Protein AF-A0A7V9R041-F1 (afdb_monomer_lite)

Foldseek 3Di:
DDDDDDDDDDDDDDDDDDDDDDDDDDDDDDDDDDDDDDDDDDDDDDPDDDPPPLQAWEKEFEQAAAQLWGKKFAACDDPVRHRAIGGFTTTADDPRDSQVRNQVRCCVFFVFGKAWDAWFDDWFAPDRRYIYTYTYIYTDDDDGDGPRGPDMDTAHLVCLVVGRHDPRHVVRSVVSSCCSVQNPFDPDDLAQTWHDRHQKIWGADDQQVVVLLLLQVLCVVVPNQQEWHWPQADPVRTTITGDFDADFPPLVPDADDLVVLLQLLLVLLVSQVSQVPPADQGDADLDRGHADPQKGWDQLQSARRQWGWDQDPVGIDTRHGDDSNRTDIDHSLLNLLNHLCHNLVLLDPDDLLSSLVSLCSNCVSNDPPDASVSSLVSNLVSLVSVQVSLVVCVVVVRSSSVSVVVVPPPNSVVVSSVVSVVCSVVNVVSRD

Radius of gyration: 31.22 Å; chains: 1; bounding box: 77×101×82 Å

Sequence (432 aa):
MNVPSSGFTPGLCPLAAASSRPVPTCSVEHGTRDSLPGRPSAGLLCARLPVVADQSIEVTAAAIVSRGRVLAARRTHPADVAGGWELPGGKVDPGESVVDAVRREVQEELGCDVSYAFALAGRTAIKPGYELTAHVVGLVAGEPVPHEHDAVRWLGPEDLDDVDWLPSDRPFLSELRDLLLDGHRLPGGNVGGAVQIGATVRRATGPWTPAVHALLDHLVASGVAEVPTVLGVDARGREVLSYLPGHQVDVDTDAASDALLGAAMAWLRDYHLVVRDFRHPGPWRSVHRPLADGEVICHHDFAPYNVALSSSATGERLVGVFDWDMAGPGTPLDDLAFAAWNWVPLHRALPAEVCAMRLAVMASAYGDGVRPVDILDGVVPRIERSVVLIAAGQAAGDEGMLNLATVGEPARTTAALDALRTRLPAIRRLLT

Secondary structure (DSSP, 8-state):
---------PPP------------PPP----------------------------PEEEEEEEEEETTEEEEEEE--STTTTT-EE-S--BPPTT--HHHHHHHHHHHHH--EEEEEEEPS--EEEETTEEEEEEEEEEEES----SSEEEEEEE-TTGGGSS-B-TTTGGGHHHHHHHHHH-EEES--SSS-EEEETTEEEEE--TTHHHHHHHHHHHHHTT--SSPPEEEE-TTSEEEEE----B---TTT----HHHHHHHHHHHHHHHHHGGG-------SS--SPPPTT-EEE-S--SGGGEEEEEETTEEEEEEE--GGG-EEE-HHHHHHHHHHHHS-TTS---HHHHHHHHHHHHHHH-TT--HHHHHHHHHHHHHHHHHHHHHHHHHT-HHHHHHHHTTTTHHHHHHHHHHHTTHHHHHTTT-

Structure (mmCIF, N/CA/C/O backbone):
data_AF-A0A7V9R041-F1
#
_entry.id   AF-A0A7V9R041-F1
#
loop_
_atom_site.group_PDB
_atom_site.id
_atom_site.type_symbol
_atom_site.label_atom_id
_atom_site.label_alt_id
_atom_site.label_comp_id
_atom_site.label_asym_id
_atom_site.label_entity_id
_atom_site.label_seq_id
_atom_site.pdbx_PDB_ins_code
_atom_site.Cartn_x
_atom_site.Cartn_y
_atom_site.Cartn_z
_atom_site.occupancy
_atom_site.B_iso_or_equiv
_atom_site.auth_seq_id
_atom_site.auth_comp_id
_atom_site.auth_asym_id
_atom_site.auth_atom_id
_atom_site.pdbx_PDB_model_num
ATOM 1 N N . MET A 1 1 ? 20.829 -55.115 17.097 1.00 38.50 1 MET A N 1
ATOM 2 C CA . MET A 1 1 ? 22.176 -54.500 17.133 1.00 38.50 1 MET A CA 1
ATOM 3 C C . MET A 1 1 ? 22.091 -53.222 17.947 1.00 38.50 1 MET A C 1
ATOM 5 O O . MET A 1 1 ? 21.019 -52.631 17.982 1.00 38.50 1 MET A O 1
ATOM 9 N N . ASN A 1 2 ? 23.161 -52.871 18.659 1.00 32.53 2 ASN A N 1
ATOM 10 C CA . ASN A 1 2 ? 23.127 -51.861 19.717 1.00 32.53 2 ASN A CA 1
ATOM 11 C C . ASN A 1 2 ? 23.022 -50.413 19.207 1.00 32.53 2 ASN A C 1
ATOM 13 O O . ASN A 1 2 ? 23.592 -50.052 18.183 1.00 32.53 2 ASN A O 1
ATOM 17 N N . VAL A 1 3 ? 22.338 -49.613 20.027 1.00 32.84 3 VAL A N 1
ATOM 18 C CA . VAL A 1 3 ? 22.445 -48.151 20.229 1.00 32.84 3 VAL A CA 1
ATOM 19 C C . VAL A 1 3 ? 23.918 -47.717 20.503 1.00 32.84 3 VAL A C 1
ATOM 21 O O . VAL A 1 3 ? 24.711 -48.605 20.832 1.00 32.84 3 VAL A O 1
ATOM 24 N N . PRO A 1 4 ? 24.325 -46.417 20.429 1.00 43.66 4 PRO A N 1
ATOM 25 C CA . PRO A 1 4 ? 23.575 -45.294 21.005 1.00 43.66 4 PRO A CA 1
ATOM 26 C C . PRO A 1 4 ? 23.542 -43.933 20.287 1.00 43.66 4 PRO A C 1
ATOM 28 O O . PRO A 1 4 ? 24.312 -43.596 19.394 1.00 43.66 4 PRO A O 1
ATOM 31 N N . SER A 1 5 ? 22.606 -43.145 20.809 1.00 31.94 5 SER A N 1
ATOM 32 C CA . SER A 1 5 ? 22.374 -41.711 20.665 1.00 31.94 5 SER A CA 1
ATOM 33 C C . SER A 1 5 ? 23.400 -40.818 21.380 1.00 31.94 5 SER A C 1
ATOM 35 O O . SER A 1 5 ? 23.806 -41.115 22.504 1.00 31.94 5 SER A O 1
ATOM 37 N N . SER A 1 6 ? 23.638 -39.634 20.818 1.00 33.09 6 SER A N 1
ATOM 38 C CA . SER A 1 6 ? 24.043 -38.400 21.512 1.00 33.09 6 SER A CA 1
ATOM 39 C C . SER A 1 6 ? 23.447 -37.211 20.730 1.00 33.09 6 SER A C 1
ATOM 41 O O . SER A 1 6 ? 23.344 -37.278 19.511 1.00 33.09 6 SER A O 1
ATOM 43 N N . GLY A 1 7 ? 22.947 -36.125 21.321 1.00 27.64 7 GLY A N 1
ATOM 44 C CA . GLY A 1 7 ? 23.091 -35.645 22.697 1.00 27.64 7 GLY A CA 1
ATOM 45 C C . GLY A 1 7 ? 23.957 -34.385 22.701 1.00 27.64 7 GLY A C 1
ATOM 46 O O . GLY A 1 7 ? 25.157 -34.490 22.931 1.00 27.64 7 GLY A O 1
ATOM 47 N N . PHE A 1 8 ? 23.366 -33.223 22.398 1.00 27.66 8 PHE A N 1
ATOM 48 C CA . PHE A 1 8 ? 24.080 -31.947 22.267 1.00 27.66 8 PHE A CA 1
ATOM 49 C C . PHE A 1 8 ? 23.318 -30.796 22.943 1.00 27.66 8 PHE A C 1
ATOM 51 O O . PHE A 1 8 ? 22.237 -30.415 22.504 1.00 27.66 8 PHE A O 1
ATOM 58 N N . THR A 1 9 ? 23.928 -30.229 23.984 1.00 28.36 9 THR A N 1
ATOM 59 C CA . THR A 1 9 ? 23.610 -28.937 24.621 1.00 28.36 9 THR A CA 1
ATOM 60 C C . THR A 1 9 ? 24.881 -28.455 25.361 1.00 28.36 9 THR A C 1
ATOM 62 O O . THR A 1 9 ? 25.815 -29.244 25.524 1.00 28.36 9 THR A O 1
ATOM 65 N N . PRO A 1 10 ? 25.025 -27.153 25.677 1.00 35.41 10 PRO A N 1
ATOM 66 C CA . PRO A 1 10 ? 26.305 -26.460 25.483 1.00 35.41 10 PRO A CA 1
ATOM 67 C C . PRO A 1 10 ? 27.234 -26.429 26.706 1.00 35.41 10 PRO A C 1
ATOM 69 O O . PRO A 1 10 ? 26.789 -26.354 27.850 1.00 35.41 10 PRO A O 1
ATOM 72 N N . GLY A 1 11 ? 28.546 -26.409 26.446 1.00 26.52 11 GLY A N 1
ATOM 73 C CA . GLY A 1 11 ? 29.596 -26.311 27.464 1.00 26.52 11 GLY A CA 1
ATOM 74 C C . GLY A 1 11 ? 30.225 -24.916 27.572 1.00 26.52 11 GLY A C 1
ATOM 75 O O . GLY A 1 11 ? 30.825 -24.426 26.620 1.00 26.52 11 GLY A O 1
ATOM 76 N N . LEU A 1 12 ? 30.139 -24.321 28.764 1.00 28.47 12 LEU A N 1
ATOM 77 C CA . LEU A 1 12 ? 30.948 -23.178 29.216 1.00 28.47 12 LEU A CA 1
ATOM 78 C C . LEU A 1 12 ? 32.382 -23.616 29.568 1.00 28.47 12 LEU A C 1
ATOM 80 O O . LEU A 1 12 ? 32.541 -24.636 30.236 1.00 28.47 12 LEU A O 1
ATOM 84 N N . CYS A 1 13 ? 33.403 -22.819 29.218 1.00 26.81 13 CYS A N 1
ATOM 85 C CA . CYS A 1 13 ? 34.746 -22.836 29.839 1.00 26.81 13 CYS A CA 1
ATOM 86 C C . CYS A 1 13 ? 35.582 -21.588 29.414 1.00 26.81 13 CYS A C 1
ATOM 88 O O . CYS A 1 13 ? 35.124 -20.856 28.539 1.00 26.81 13 CYS A O 1
ATOM 90 N N . PRO A 1 14 ? 36.719 -21.235 30.060 1.00 37.84 14 PRO A N 1
ATOM 91 C CA . PRO A 1 14 ? 36.652 -20.275 31.165 1.00 37.84 14 PRO A CA 1
ATOM 92 C C . PRO A 1 14 ? 37.659 -19.099 31.083 1.00 37.84 14 PRO A C 1
ATOM 94 O O . PRO A 1 14 ? 38.440 -18.955 30.147 1.00 37.84 14 PRO A O 1
ATOM 97 N N . LEU A 1 15 ? 37.628 -18.267 32.130 1.00 27.47 15 LEU A N 1
ATOM 98 C CA . LEU A 1 15 ? 38.497 -17.112 32.399 1.00 27.47 15 LEU A CA 1
ATOM 99 C C . LEU A 1 15 ? 40.008 -17.416 32.412 1.00 27.47 15 LEU A C 1
ATOM 101 O O . LEU A 1 15 ? 40.447 -18.436 32.943 1.00 27.47 15 LEU A O 1
ATOM 105 N N . ALA A 1 16 ? 40.798 -16.413 32.018 1.00 29.45 16 ALA A N 1
ATOM 106 C CA . ALA A 1 16 ? 42.172 -16.208 32.474 1.00 29.45 16 ALA A CA 1
ATOM 107 C C . ALA A 1 16 ? 42.351 -14.742 32.914 1.00 29.45 16 ALA A C 1
ATOM 109 O O . ALA A 1 16 ? 41.801 -13.833 32.296 1.00 29.45 16 ALA A O 1
ATOM 110 N N . ALA A 1 17 ? 43.100 -14.510 33.994 1.00 27.59 17 ALA A N 1
ATOM 111 C CA . ALA A 1 17 ? 43.270 -13.199 34.623 1.00 27.59 17 ALA A CA 1
ATOM 112 C C . ALA A 1 17 ? 44.752 -12.824 34.757 1.00 27.59 17 ALA A C 1
ATOM 114 O O . ALA A 1 17 ? 45.572 -13.717 34.954 1.00 27.59 17 ALA A O 1
ATOM 115 N N . ALA A 1 18 ? 45.062 -11.518 34.728 1.00 27.61 18 ALA A N 1
ATOM 116 C CA . ALA A 1 18 ? 45.944 -10.818 35.686 1.00 27.61 18 ALA A CA 1
ATOM 117 C C . ALA A 1 18 ? 46.453 -9.465 35.144 1.00 27.61 18 ALA A C 1
ATOM 119 O O . ALA A 1 18 ? 47.119 -9.421 34.116 1.00 27.61 18 ALA A O 1
ATOM 120 N N . SER A 1 19 ? 46.244 -8.379 35.895 1.00 27.11 19 SER A N 1
ATOM 121 C CA . SER A 1 19 ? 47.305 -7.530 36.487 1.00 27.11 19 SER A CA 1
ATOM 122 C C . SER A 1 19 ? 46.683 -6.265 37.108 1.00 27.11 19 SER A C 1
ATOM 124 O O . SER A 1 19 ? 45.529 -5.946 36.841 1.00 27.11 19 SER A O 1
ATOM 126 N N . SER A 1 20 ? 47.397 -5.580 38.006 1.00 27.23 20 SER A N 1
ATOM 127 C CA . SER A 1 20 ? 46.804 -4.652 38.989 1.00 27.23 20 SER A CA 1
ATOM 128 C C . SER A 1 20 ? 47.608 -3.365 39.232 1.00 27.23 20 SER A C 1
ATOM 130 O O . SER A 1 20 ? 48.823 -3.371 39.046 1.00 27.23 20 SER A O 1
ATOM 132 N N . ARG A 1 21 ? 46.920 -2.354 39.813 1.00 29.72 21 ARG A N 1
ATOM 133 C CA . ARG A 1 21 ? 47.404 -1.092 40.451 1.00 29.72 21 ARG A CA 1
ATOM 134 C C . ARG A 1 21 ? 47.571 0.150 39.539 1.00 29.72 21 ARG A C 1
ATOM 136 O O . ARG A 1 21 ? 47.932 -0.013 38.382 1.00 29.72 21 ARG A O 1
ATOM 143 N N . PRO A 1 22 ? 47.506 1.385 40.099 1.00 35.03 22 PRO A N 1
ATOM 144 C CA . PRO A 1 22 ? 46.619 1.865 41.176 1.00 35.03 22 PRO A CA 1
ATOM 145 C C . PRO A 1 22 ? 46.003 3.273 40.917 1.00 35.03 22 PRO A C 1
ATOM 147 O O . PRO A 1 22 ? 46.285 3.935 39.925 1.00 35.03 22 PRO A O 1
ATOM 150 N N . VAL A 1 23 ? 45.169 3.728 41.859 1.00 31.97 23 VAL A N 1
ATOM 151 C CA . VAL A 1 23 ? 44.410 5.000 41.874 1.00 31.97 23 VAL A CA 1
ATOM 152 C C . VAL A 1 23 ? 45.253 6.204 42.345 1.00 31.97 23 VAL A C 1
ATOM 154 O O . VAL A 1 23 ? 46.071 6.028 43.249 1.00 31.97 23 VAL A O 1
ATOM 157 N N . PRO A 1 24 ? 44.976 7.436 41.869 1.00 31.52 24 PRO A N 1
ATOM 158 C CA . PRO A 1 24 ? 45.260 8.673 42.598 1.00 31.52 24 PRO A CA 1
ATOM 159 C C . PRO A 1 24 ? 43.976 9.368 43.100 1.00 31.52 24 PRO A C 1
ATOM 161 O O . PRO A 1 24 ? 43.063 9.671 42.334 1.00 31.52 24 PRO A O 1
ATOM 164 N N . THR A 1 25 ? 43.919 9.663 44.398 1.00 28.08 25 THR A N 1
ATOM 165 C CA . THR A 1 25 ? 42.903 10.528 45.027 1.00 28.08 25 THR A CA 1
ATOM 166 C C . THR A 1 25 ? 43.365 11.984 45.011 1.00 28.08 25 THR A C 1
ATOM 168 O O . THR A 1 25 ? 44.516 12.251 45.354 1.00 28.08 25 THR A O 1
ATOM 171 N N . CYS A 1 26 ? 42.484 12.932 44.680 1.00 25.45 26 CYS A N 1
ATOM 172 C CA . CYS A 1 26 ? 42.812 14.360 44.702 1.00 25.45 26 CYS A CA 1
ATOM 173 C C . CYS A 1 26 ? 42.271 15.027 45.978 1.00 25.45 26 CYS A C 1
ATOM 175 O O . CYS A 1 26 ? 41.061 15.061 46.199 1.00 25.45 26 CYS A O 1
ATOM 177 N N . SER A 1 27 ? 43.175 15.537 46.815 1.00 27.27 27 SER A N 1
ATOM 178 C CA . SER A 1 27 ? 42.861 16.293 48.034 1.00 27.27 27 SER A CA 1
ATOM 179 C C . SER A 1 27 ? 42.803 17.792 47.734 1.00 27.27 27 SER A C 1
ATOM 181 O O . SER A 1 27 ? 43.608 18.286 46.947 1.00 27.27 27 SER A O 1
ATOM 183 N N . VAL A 1 28 ? 41.909 18.530 48.398 1.00 29.95 28 VAL A N 1
ATOM 184 C CA . VAL A 1 28 ? 41.831 20.000 48.312 1.00 29.95 28 VAL A CA 1
ATOM 185 C C . VAL A 1 28 ? 42.085 20.601 49.694 1.00 29.95 28 VAL A C 1
ATOM 187 O O . VAL A 1 28 ? 41.379 20.287 50.651 1.00 29.95 28 VAL A O 1
ATOM 190 N N . GLU A 1 29 ? 43.105 21.452 49.798 1.00 27.17 29 GLU A N 1
ATOM 191 C CA . GLU A 1 29 ? 43.502 22.121 51.043 1.00 27.17 29 GLU A CA 1
ATOM 192 C C . GLU A 1 29 ? 42.690 23.400 51.321 1.00 27.17 29 GLU A C 1
ATOM 194 O O . GLU A 1 29 ? 42.068 23.986 50.435 1.00 27.17 29 GLU A O 1
ATOM 199 N N . HIS A 1 30 ? 42.696 23.845 52.581 1.00 29.19 30 HIS A N 1
ATOM 200 C CA . HIS A 1 30 ? 42.092 25.110 53.013 1.00 29.19 30 HIS A CA 1
ATOM 201 C C . HIS A 1 30 ? 43.076 26.288 52.916 1.00 29.19 30 HIS A C 1
ATOM 203 O O . HIS A 1 30 ? 44.229 26.173 53.321 1.00 29.19 30 HIS A O 1
ATOM 209 N N . GLY A 1 31 ? 42.574 27.458 52.505 1.00 27.45 31 GLY A N 1
ATOM 210 C CA . GLY A 1 31 ? 43.257 28.756 52.586 1.00 27.45 31 GLY A CA 1
ATOM 211 C C . GLY A 1 31 ? 42.293 29.855 53.058 1.00 27.45 31 GLY A C 1
ATOM 212 O O . GLY A 1 31 ? 41.114 29.834 52.715 1.00 27.45 31 GLY A O 1
ATOM 213 N N . THR A 1 32 ? 42.761 30.781 53.899 1.00 28.94 32 THR A N 1
ATOM 214 C CA . THR A 1 32 ? 41.914 31.618 54.780 1.00 28.94 32 THR A CA 1
ATOM 215 C C . THR A 1 32 ? 41.955 33.130 54.512 1.00 28.94 32 THR A C 1
ATOM 217 O O . THR A 1 32 ? 43.054 33.662 54.390 1.00 28.94 32 THR A O 1
ATOM 220 N N . ARG A 1 33 ? 40.796 33.806 54.698 1.00 29.50 33 ARG A N 1
ATOM 221 C CA . ARG A 1 33 ? 40.602 35.256 55.023 1.00 29.50 33 ARG A CA 1
ATOM 222 C C . ARG A 1 33 ? 41.007 36.263 53.907 1.00 29.50 33 ARG A C 1
ATOM 224 O O . ARG A 1 33 ? 41.780 35.916 53.032 1.00 29.50 33 ARG A O 1
ATOM 231 N N . ASP A 1 34 ? 40.485 37.497 53.814 1.00 28.72 34 ASP A N 1
ATOM 232 C CA . ASP A 1 34 ? 39.805 38.372 54.796 1.00 28.72 34 ASP A CA 1
ATOM 233 C C . ASP A 1 34 ? 38.895 39.465 54.137 1.00 28.72 34 ASP A C 1
ATOM 235 O O . ASP A 1 34 ? 39.071 39.759 52.962 1.00 28.72 34 ASP A O 1
ATOM 239 N N . SER A 1 35 ? 37.981 40.070 54.923 1.00 30.11 35 SER A N 1
ATOM 240 C CA . SER A 1 35 ? 37.376 41.445 54.899 1.00 30.11 35 SER A CA 1
ATOM 241 C C . SER A 1 35 ? 37.067 42.261 53.594 1.00 30.11 35 SER A C 1
ATOM 243 O O . SER A 1 35 ? 37.875 42.313 52.680 1.00 30.11 35 SER A O 1
ATOM 245 N N . LEU A 1 36 ? 35.999 43.095 53.469 1.00 31.89 36 LEU A N 1
ATOM 246 C CA . LEU A 1 36 ? 34.852 43.397 54.372 1.00 31.89 36 LEU A CA 1
ATOM 247 C C . LEU A 1 36 ? 33.453 43.695 53.694 1.00 31.89 36 LEU A C 1
ATOM 249 O O . LEU A 1 36 ? 32.779 42.694 53.458 1.00 31.89 36 LEU A O 1
ATOM 253 N N . PRO A 1 37 ? 32.881 44.927 53.472 1.00 39.84 37 PRO A N 1
ATOM 254 C CA . PRO A 1 37 ? 31.446 45.104 53.809 1.00 39.84 37 PRO A CA 1
ATOM 255 C C . PRO A 1 37 ? 30.482 45.793 52.802 1.00 39.84 37 PRO A C 1
ATOM 257 O O . PRO A 1 37 ? 30.853 46.692 52.053 1.00 39.84 37 PRO A O 1
ATOM 260 N N . GLY A 1 38 ? 29.178 45.486 52.925 1.00 27.59 38 GLY A N 1
ATOM 261 C CA . GLY A 1 38 ? 28.072 46.268 52.336 1.00 27.59 38 GLY A CA 1
ATOM 262 C C . GLY A 1 38 ? 26.666 45.738 52.686 1.00 27.59 38 GLY A C 1
ATOM 263 O O . GLY A 1 38 ? 26.291 44.646 52.279 1.00 27.59 38 GLY A O 1
ATOM 264 N N . ARG A 1 39 ? 25.874 46.516 53.438 1.00 30.27 39 ARG A N 1
ATOM 265 C CA . ARG A 1 39 ? 24.430 46.321 53.741 1.00 30.27 39 ARG A CA 1
ATOM 266 C C . ARG A 1 39 ? 23.637 47.466 53.055 1.00 30.27 39 ARG A C 1
ATOM 268 O O . ARG A 1 39 ? 24.279 48.481 52.788 1.00 30.27 39 ARG A O 1
ATOM 275 N N . PRO A 1 40 ? 22.305 47.385 52.797 1.00 34.69 40 PRO A N 1
ATOM 276 C CA . PRO A 1 40 ? 21.310 46.836 53.725 1.00 34.69 40 PRO A CA 1
ATOM 277 C C . PRO A 1 40 ? 20.155 46.007 53.124 1.00 34.69 40 PRO A C 1
ATOM 279 O O . PRO A 1 40 ? 20.003 45.822 51.923 1.00 34.69 40 PRO A O 1
ATOM 282 N N . SER A 1 41 ? 19.324 45.515 54.042 1.00 31.70 41 SER A N 1
ATOM 283 C CA . SER A 1 41 ? 18.126 44.707 53.837 1.00 31.70 41 SER A CA 1
ATOM 284 C C . SER A 1 41 ? 16.836 45.530 53.732 1.00 31.70 41 SER A C 1
ATOM 286 O O . SER A 1 41 ? 16.562 46.354 54.604 1.00 31.70 41 SER A O 1
ATOM 288 N N . ALA A 1 42 ? 15.977 45.160 52.785 1.00 30.78 42 ALA A N 1
ATOM 289 C CA . ALA A 1 42 ? 14.518 45.204 52.897 1.00 30.78 42 ALA A CA 1
ATOM 290 C C . ALA A 1 42 ? 14.010 43.838 52.381 1.00 30.78 42 ALA A C 1
ATOM 292 O O . ALA A 1 42 ? 14.563 43.315 51.423 1.00 30.78 42 ALA A O 1
ATOM 293 N N . GLY A 1 43 ? 13.044 43.144 52.975 1.00 31.28 43 GLY A N 1
ATOM 294 C CA . GLY A 1 43 ? 12.024 43.602 53.907 1.00 31.28 43 GLY A CA 1
ATOM 295 C C . GLY A 1 43 ? 10.656 43.477 53.246 1.00 31.28 43 GLY A C 1
ATOM 296 O O . GLY A 1 43 ? 10.142 44.473 52.759 1.00 31.28 43 GLY A O 1
ATOM 297 N N . LEU A 1 44 ? 10.080 42.269 53.230 1.00 32.34 44 LEU A N 1
ATOM 298 C CA . LEU A 1 44 ? 8.636 42.059 53.084 1.00 32.34 44 LEU A CA 1
ATOM 299 C C . LEU A 1 44 ? 8.250 40.660 53.587 1.00 32.34 44 LEU A C 1
ATOM 301 O O . LEU A 1 44 ? 8.916 39.675 53.269 1.00 32.34 44 LEU A O 1
ATOM 305 N N . LEU A 1 45 ? 7.176 40.570 54.375 1.00 37.22 45 LEU A N 1
ATOM 306 C CA . LEU A 1 45 ? 6.599 39.288 54.780 1.00 37.22 45 LEU A CA 1
ATOM 307 C C . LEU A 1 45 ? 5.961 38.622 53.558 1.00 37.22 45 LEU A C 1
ATOM 309 O O . LEU A 1 45 ? 5.127 39.230 52.891 1.00 37.22 45 LEU A O 1
ATOM 313 N N . CYS A 1 46 ? 6.277 37.351 53.320 1.00 28.20 46 CYS A N 1
ATOM 314 C CA . CYS A 1 46 ? 5.531 36.515 52.387 1.00 28.20 46 CYS A CA 1
ATOM 315 C C . CYS A 1 46 ? 4.917 35.346 53.162 1.00 28.20 46 CYS A C 1
ATOM 317 O O . CYS A 1 46 ? 5.498 34.266 53.260 1.00 28.20 46 CYS A O 1
ATOM 319 N N . ALA A 1 47 ? 3.744 35.583 53.754 1.00 39.47 47 ALA A N 1
ATOM 320 C CA . ALA A 1 47 ? 2.918 34.522 54.313 1.00 39.47 47 ALA A CA 1
ATOM 321 C C . ALA A 1 47 ? 2.325 33.702 53.156 1.00 39.47 47 ALA A C 1
ATOM 323 O O . ALA A 1 47 ? 1.222 33.973 52.684 1.00 39.47 47 ALA A O 1
ATOM 324 N N . ARG A 1 48 ? 3.084 32.720 52.660 1.00 32.81 48 ARG A N 1
ATOM 325 C CA . ARG A 1 48 ? 2.553 31.720 51.733 1.00 32.81 48 ARG A CA 1
ATOM 326 C C . ARG A 1 48 ? 1.701 30.733 52.522 1.00 32.81 48 ARG A C 1
ATOM 328 O O . ARG A 1 48 ? 2.226 29.926 53.284 1.00 32.81 48 ARG A O 1
ATOM 335 N N . LEU A 1 49 ? 0.389 30.813 52.312 1.00 35.91 49 LEU A N 1
ATOM 336 C CA . LEU A 1 49 ? -0.528 29.710 52.592 1.00 35.91 49 LEU A CA 1
ATOM 337 C C . LEU A 1 49 ? -0.012 28.444 51.880 1.00 35.91 49 LEU A C 1
ATOM 339 O O . LEU A 1 49 ? 0.555 28.565 50.787 1.00 35.91 49 LEU A O 1
ATOM 343 N N . PRO A 1 50 ? -0.180 27.244 52.461 1.00 35.97 50 PRO A N 1
ATOM 344 C CA . PRO A 1 50 ? 0.200 26.018 51.780 1.00 35.97 50 PRO A CA 1
ATOM 345 C C . PRO A 1 50 ? -0.655 25.857 50.521 1.00 35.97 50 PRO A C 1
ATOM 347 O O . PRO A 1 50 ? -1.879 25.764 50.597 1.00 35.97 50 PRO A O 1
ATOM 350 N N . VAL A 1 51 ? 0.003 25.805 49.362 1.00 35.88 51 VAL A N 1
ATOM 351 C CA . VAL A 1 51 ? -0.616 25.292 48.140 1.00 35.88 51 VAL A CA 1
ATOM 352 C C . VAL A 1 51 ? -0.755 23.790 48.341 1.00 35.88 51 VAL A C 1
ATOM 354 O O . VAL A 1 51 ? 0.202 23.041 48.153 1.00 35.88 51 VAL A O 1
ATOM 357 N N . VAL A 1 52 ? -1.935 23.357 48.780 1.00 40.00 52 VAL A N 1
ATOM 358 C CA . VAL A 1 52 ? -2.334 21.959 48.635 1.00 40.00 52 VAL A CA 1
ATOM 359 C C . VAL A 1 52 ? -2.535 21.756 47.140 1.00 40.00 52 VAL A C 1
ATOM 361 O O . VAL A 1 52 ? -3.427 22.364 46.552 1.00 40.00 52 VAL A O 1
ATOM 364 N N . ALA A 1 53 ? -1.656 20.976 46.514 1.00 41.44 53 ALA A N 1
ATOM 365 C CA . ALA A 1 53 ? -1.900 20.510 45.161 1.00 41.44 53 ALA A CA 1
ATOM 366 C C . ALA A 1 53 ? -3.140 19.613 45.213 1.00 41.44 53 ALA A C 1
ATOM 368 O O . ALA A 1 53 ? -3.131 18.597 45.908 1.00 41.44 53 ALA A O 1
ATOM 369 N N . ASP A 1 54 ? -4.199 20.021 44.519 1.00 47.44 54 ASP A N 1
ATOM 370 C CA . ASP A 1 54 ? -5.397 19.210 44.325 1.00 47.44 54 ASP A CA 1
ATOM 371 C C . ASP A 1 54 ? -5.029 18.076 43.360 1.00 47.44 54 ASP A C 1
ATOM 373 O O . ASP A 1 54 ? -5.109 18.219 42.142 1.00 47.44 54 ASP A O 1
ATOM 377 N N . GLN A 1 55 ? -4.462 16.997 43.906 1.00 61.50 55 GLN A N 1
ATOM 378 C CA . GLN A 1 55 ? -4.089 15.822 43.128 1.00 61.50 55 GLN A CA 1
ATOM 379 C C . GLN A 1 55 ? -5.359 15.028 42.827 1.00 61.50 55 GLN A C 1
ATOM 381 O O . GLN A 1 55 ? -5.802 14.217 43.642 1.00 61.50 55 GLN A O 1
ATOM 386 N N . SER A 1 56 ? -5.942 15.286 41.655 1.00 75.88 56 SER A N 1
ATOM 387 C CA . SER A 1 56 ? -6.989 14.444 41.090 1.00 75.88 56 SER A CA 1
ATOM 388 C C . SER A 1 56 ? -6.483 13.008 40.942 1.00 75.88 56 SER A C 1
ATOM 390 O O . SER A 1 56 ? -5.357 12.756 40.512 1.00 75.88 56 SER A O 1
ATOM 392 N N . ILE A 1 57 ? -7.328 12.054 41.323 1.00 86.75 57 ILE A N 1
ATOM 393 C CA . ILE A 1 57 ? -7.115 10.633 41.074 1.00 86.75 57 ILE A CA 1
ATOM 394 C C . ILE A 1 57 ? -7.496 10.369 39.619 1.00 86.75 57 ILE A C 1
ATOM 396 O O . ILE A 1 57 ? -8.625 10.650 39.208 1.00 86.75 57 ILE A O 1
ATOM 400 N N . GLU A 1 58 ? -6.547 9.838 38.856 1.00 91.50 58 GLU A N 1
ATOM 401 C CA . GLU A 1 58 ? -6.745 9.464 37.461 1.00 91.50 58 GLU A CA 1
ATOM 402 C C . GLU A 1 58 ? -7.475 8.116 37.369 1.00 91.50 58 GLU A C 1
ATOM 404 O O . GLU A 1 58 ? -7.157 7.149 38.068 1.00 91.50 58 GLU A O 1
ATOM 409 N N . VAL A 1 59 ? -8.500 8.083 36.526 1.00 93.56 59 VAL A N 1
ATOM 410 C CA . VAL A 1 59 ? -9.342 6.927 36.222 1.00 93.56 59 VAL A CA 1
ATOM 411 C C . VAL A 1 59 ? -9.277 6.716 34.717 1.00 93.56 59 VAL A C 1
ATOM 413 O O . VAL A 1 59 ? -9.362 7.676 33.952 1.00 93.56 59 VAL A O 1
ATOM 416 N N . THR A 1 60 ? -9.123 5.473 34.283 1.00 94.69 60 THR A N 1
ATOM 417 C CA . THR A 1 60 ? -8.958 5.122 32.874 1.00 94.69 60 THR A CA 1
ATOM 418 C C . THR A 1 60 ? -10.116 4.268 32.392 1.00 94.69 60 THR A C 1
ATOM 420 O O . THR A 1 60 ? -10.354 3.201 32.946 1.00 94.69 60 THR A O 1
ATOM 423 N N . ALA A 1 61 ? -10.774 4.705 31.324 1.00 95.69 61 ALA A N 1
ATOM 424 C CA . ALA A 1 61 ? -11.770 3.941 30.581 1.00 95.69 61 ALA A CA 1
ATOM 425 C C . ALA A 1 61 ? -11.138 3.278 29.349 1.00 95.69 61 ALA A C 1
ATOM 427 O O . ALA A 1 61 ? -10.361 3.905 28.627 1.00 95.69 61 ALA A O 1
ATOM 428 N N . ALA A 1 62 ? -11.523 2.041 29.054 1.00 96.00 62 ALA A N 1
ATOM 429 C CA . ALA A 1 62 ? -11.109 1.284 27.884 1.00 96.00 62 ALA A CA 1
ATOM 430 C C . ALA A 1 62 ? -12.198 1.320 26.800 1.00 96.00 62 ALA A C 1
ATOM 432 O O . ALA A 1 62 ? -13.191 0.594 26.845 1.00 96.00 62 ALA A O 1
ATOM 433 N N . ALA A 1 63 ? -11.980 2.116 25.755 1.00 95.12 63 ALA A N 1
ATOM 434 C CA . ALA A 1 63 ? -12.717 1.999 24.503 1.00 95.12 63 ALA A CA 1
ATOM 435 C C . ALA A 1 63 ? -12.207 0.765 23.737 1.00 95.12 63 ALA A C 1
ATOM 437 O O . ALA A 1 63 ? -11.369 0.869 22.838 1.00 95.12 63 ALA A O 1
ATOM 438 N N . ILE A 1 64 ? -12.687 -0.421 24.130 1.00 94.38 64 ILE A N 1
ATOM 439 C CA . ILE A 1 64 ? -12.330 -1.698 23.499 1.00 94.38 64 ILE A CA 1
ATOM 440 C C . ILE A 1 64 ? -13.001 -1.772 22.128 1.00 94.38 64 ILE A C 1
ATOM 442 O O . ILE A 1 64 ? -14.203 -2.023 22.029 1.00 94.38 64 ILE A O 1
ATOM 446 N N . VAL A 1 65 ? -12.229 -1.568 21.062 1.00 88.38 65 VAL A N 1
ATOM 447 C CA . VAL A 1 65 ? -12.711 -1.594 19.679 1.00 88.38 65 VAL A CA 1
ATOM 448 C C . VAL A 1 65 ? -12.441 -2.957 19.043 1.00 88.38 65 VAL A C 1
ATOM 450 O O . VAL A 1 65 ? -11.311 -3.446 18.998 1.00 88.38 65 VAL A O 1
ATOM 453 N N . SER A 1 66 ? -13.484 -3.567 18.479 1.00 81.69 66 SER A N 1
ATOM 454 C CA . SER A 1 66 ? -13.380 -4.778 17.664 1.00 81.69 66 SER A CA 1
ATOM 455 C C . SER A 1 66 ? -14.374 -4.739 16.508 1.00 81.69 66 SER A C 1
ATOM 457 O O . SER A 1 66 ? -15.544 -4.411 16.682 1.00 81.69 66 SER A O 1
ATOM 459 N N . ARG A 1 67 ? -13.906 -5.068 15.295 1.00 76.06 67 ARG A N 1
ATOM 460 C CA . ARG A 1 67 ? -14.727 -5.155 14.065 1.00 76.06 67 ARG A CA 1
ATOM 461 C C . ARG A 1 67 ? -15.639 -3.931 13.809 1.00 76.06 67 ARG A C 1
ATOM 463 O O . ARG A 1 67 ? -16.759 -4.090 13.331 1.00 76.06 67 ARG A O 1
ATOM 470 N N . GLY A 1 68 ? -15.160 -2.721 14.114 1.00 73.00 68 GLY A N 1
ATOM 471 C CA . GLY A 1 68 ? -15.921 -1.474 13.928 1.00 73.00 68 GLY A CA 1
ATOM 472 C C . GLY A 1 68 ? -17.033 -1.242 14.952 1.00 73.00 68 GLY A C 1
ATOM 473 O O . GLY A 1 68 ? -17.984 -0.518 14.672 1.00 73.00 68 GLY A O 1
ATOM 474 N N . ARG A 1 69 ? -16.929 -1.871 16.125 1.00 87.00 69 ARG A N 1
ATOM 475 C CA . ARG A 1 69 ? -17.804 -1.663 17.281 1.00 87.00 69 ARG A CA 1
ATOM 476 C C . ARG A 1 69 ? -16.968 -1.410 18.526 1.00 87.00 69 ARG A C 1
ATOM 478 O O . ARG A 1 69 ? -15.844 -1.906 18.604 1.00 87.00 69 ARG A O 1
ATOM 485 N N . VAL A 1 70 ? -17.534 -0.706 19.497 1.00 93.81 70 VAL A N 1
ATOM 486 C CA . VAL A 1 70 ? -16.980 -0.587 20.853 1.00 93.81 70 VAL A CA 1
ATOM 487 C C . VAL A 1 70 ? -17.745 -1.495 21.816 1.00 93.81 70 VAL A C 1
ATOM 489 O O . VAL A 1 70 ? -18.942 -1.727 21.629 1.00 93.81 70 VAL A O 1
ATOM 492 N N . LEU A 1 71 ? -17.067 -2.028 22.829 1.00 95.81 71 LEU A N 1
ATOM 493 C CA . LEU A 1 71 ? -17.723 -2.697 23.949 1.00 95.81 71 LEU A CA 1
ATOM 494 C C . LEU A 1 71 ? -18.197 -1.656 24.972 1.00 95.81 71 LEU A C 1
ATOM 496 O O . LEU A 1 71 ? -17.387 -0.891 25.488 1.00 95.81 71 LEU A O 1
ATOM 500 N N . ALA A 1 72 ? -19.488 -1.667 25.291 1.00 96.56 72 ALA A N 1
ATOM 501 C CA . ALA A 1 72 ? -20.039 -0.991 26.461 1.00 96.56 72 ALA A CA 1
ATOM 502 C C . ALA A 1 72 ? -20.404 -2.031 27.528 1.00 96.56 72 ALA A C 1
ATOM 504 O O . ALA A 1 72 ? -20.902 -3.112 27.191 1.00 96.56 72 ALA A O 1
ATOM 505 N N . ALA A 1 73 ? -20.199 -1.696 28.798 1.00 95.31 73 ALA A N 1
ATOM 506 C CA . ALA A 1 73 ? -20.556 -2.522 29.947 1.00 95.31 73 ALA A CA 1
ATOM 507 C C . ALA A 1 73 ? -21.579 -1.797 30.835 1.00 95.31 73 ALA A C 1
ATOM 509 O O . ALA A 1 73 ? -21.614 -0.568 30.868 1.00 95.31 73 ALA A O 1
ATOM 510 N N . ARG A 1 74 ? -22.458 -2.539 31.519 1.00 94.00 74 ARG A N 1
ATOM 511 C CA . ARG A 1 74 ? -23.549 -1.961 32.320 1.00 94.00 74 ARG A CA 1
ATOM 512 C C . ARG A 1 74 ? -23.305 -2.126 33.819 1.00 94.00 74 ARG A C 1
ATOM 514 O O . ARG A 1 74 ? -23.197 -3.249 34.316 1.00 94.00 74 ARG A O 1
ATOM 521 N N . ARG A 1 75 ? -23.219 -1.009 34.551 1.00 89.69 75 ARG A N 1
ATOM 522 C CA . ARG A 1 75 ? -22.876 -1.013 35.984 1.00 89.69 75 ARG A CA 1
ATOM 523 C C . ARG A 1 75 ? -23.950 -1.686 36.830 1.00 89.69 75 ARG A C 1
ATOM 525 O O . ARG A 1 75 ? -25.138 -1.396 36.704 1.00 89.69 75 ARG A O 1
ATOM 532 N N . THR A 1 76 ? -23.505 -2.492 37.788 1.00 85.88 76 THR A N 1
ATOM 533 C CA . THR A 1 76 ? -24.332 -3.053 38.869 1.00 85.88 76 THR A CA 1
ATOM 534 C C . THR A 1 76 ? -24.356 -2.156 40.109 1.00 85.88 76 THR A C 1
ATOM 536 O O . THR A 1 76 ? -25.360 -2.090 40.819 1.00 85.88 76 THR A O 1
ATOM 539 N N . HIS A 1 77 ? -23.257 -1.438 40.356 1.00 77.38 77 HIS A N 1
ATOM 540 C CA . HIS A 1 77 ? -23.026 -0.616 41.542 1.00 77.38 77 HIS A CA 1
ATOM 541 C C . HIS A 1 77 ? -22.154 0.617 41.229 1.00 77.38 77 HIS A C 1
ATOM 543 O O . HIS A 1 77 ? -21.342 0.562 40.300 1.00 77.38 77 HIS A O 1
ATOM 549 N N . PRO A 1 78 ? -22.239 1.697 42.035 1.00 77.88 78 PRO A N 1
ATOM 550 C CA . PRO A 1 78 ? -23.184 1.915 43.140 1.00 77.88 78 PRO A CA 1
ATOM 551 C C . PRO A 1 78 ? -24.630 2.181 42.669 1.00 77.88 78 PRO A C 1
ATOM 553 O O . PRO A 1 78 ? -24.900 2.337 41.483 1.00 77.88 78 PRO A O 1
ATOM 556 N N . ALA A 1 79 ? -25.590 2.137 43.601 1.00 75.88 79 ALA A N 1
ATOM 557 C CA . ALA A 1 79 ? -27.028 2.060 43.294 1.00 75.88 79 ALA A CA 1
ATOM 558 C C . ALA A 1 79 ? -27.621 3.304 42.598 1.00 75.88 79 ALA A C 1
ATOM 560 O O . ALA A 1 79 ? -28.704 3.226 42.027 1.00 75.88 79 ALA A O 1
ATOM 561 N N . ASP A 1 80 ? -26.927 4.437 42.655 1.00 77.44 80 ASP A N 1
ATOM 562 C CA . ASP A 1 80 ? -27.259 5.707 42.005 1.00 77.44 80 ASP A CA 1
ATOM 563 C C . ASP A 1 80 ? -26.901 5.752 40.508 1.00 77.44 80 ASP A C 1
ATOM 565 O O . ASP A 1 80 ? -27.460 6.568 39.778 1.00 77.44 80 ASP A O 1
ATOM 569 N N . VAL A 1 81 ? -26.021 4.856 40.046 1.00 80.81 81 VAL A N 1
ATOM 570 C CA . VAL A 1 81 ? -25.608 4.712 38.633 1.00 80.81 81 VAL A CA 1
ATOM 571 C C . VAL A 1 81 ? -25.854 3.304 38.068 1.00 80.81 81 VAL A C 1
ATOM 573 O O . VAL A 1 81 ? -25.532 3.025 36.913 1.00 80.81 81 VAL A O 1
ATOM 576 N N . ALA A 1 82 ? -26.436 2.407 38.867 1.00 86.12 82 ALA A N 1
ATOM 577 C CA . ALA A 1 82 ? -26.759 1.043 38.467 1.00 86.12 82 ALA A CA 1
ATOM 578 C C . ALA A 1 82 ? -27.746 1.014 37.283 1.00 86.12 82 ALA A C 1
ATOM 580 O O . ALA A 1 82 ? -28.748 1.728 37.270 1.00 86.12 82 ALA A O 1
ATOM 581 N N . GLY A 1 83 ? -27.464 0.171 36.290 1.00 87.19 83 GLY A N 1
ATOM 582 C CA . GLY A 1 83 ? -28.193 0.106 35.021 1.00 87.19 83 GLY A CA 1
ATOM 583 C C . GLY A 1 83 ? -27.706 1.091 33.949 1.00 87.19 83 GLY A C 1
ATOM 584 O O . GLY A 1 83 ? -28.087 0.931 32.789 1.00 87.19 83 GLY A O 1
ATOM 585 N N . GLY A 1 84 ? -26.849 2.057 34.298 1.00 92.62 84 GLY A N 1
ATOM 586 C CA . GLY A 1 84 ? -26.158 2.915 33.335 1.00 92.62 84 GLY A CA 1
ATOM 587 C C . GLY A 1 84 ? -25.008 2.194 32.625 1.00 92.62 84 GLY A C 1
ATOM 588 O O . GLY A 1 84 ? -24.436 1.239 33.157 1.00 92.62 84 GLY A O 1
ATOM 589 N N . TRP A 1 85 ? -24.686 2.653 31.417 1.00 96.19 85 TRP A N 1
ATOM 590 C CA . TRP A 1 85 ? -23.646 2.078 30.560 1.00 96.19 85 TRP A CA 1
ATOM 591 C C . TRP A 1 85 ? -22.366 2.914 30.573 1.00 96.19 85 TRP A C 1
ATOM 593 O O . TRP A 1 85 ? -22.417 4.142 30.598 1.00 96.19 85 TRP A O 1
ATOM 603 N N . GLU A 1 86 ? -21.222 2.249 30.518 1.00 95.19 86 GLU A N 1
ATOM 604 C CA . GLU A 1 86 ? -19.899 2.870 30.560 1.00 95.19 86 GLU A CA 1
ATOM 605 C C . GLU A 1 86 ? -18.892 2.119 29.689 1.00 95.19 86 GLU A C 1
ATOM 607 O O . GLU A 1 86 ? -19.142 1.003 29.211 1.00 95.19 86 GLU A O 1
ATOM 612 N N . LEU A 1 87 ? -17.737 2.747 29.493 1.00 96.00 87 LEU A N 1
ATOM 613 C CA . LEU A 1 87 ? -16.534 2.072 29.041 1.00 96.00 87 LEU A CA 1
ATOM 614 C C . LEU A 1 87 ? -15.898 1.334 30.241 1.00 96.00 87 LEU A C 1
ATOM 616 O O . LEU A 1 87 ? -15.703 1.969 31.277 1.00 96.00 87 LEU A O 1
ATOM 620 N N . PRO A 1 88 ? -15.557 0.034 30.118 1.00 94.69 88 PRO A N 1
ATOM 621 C CA . PRO A 1 88 ? -14.880 -0.741 31.168 1.00 94.69 88 PRO A CA 1
ATOM 622 C C . PRO A 1 88 ? -13.635 -0.027 31.703 1.00 94.69 88 PRO A C 1
ATOM 624 O O . PRO A 1 88 ? -12.893 0.553 30.906 1.00 94.69 88 PRO A O 1
ATOM 627 N N . GLY A 1 89 ? -13.366 -0.076 33.007 1.00 93.38 89 GLY A N 1
ATOM 628 C CA . GLY A 1 89 ? -12.154 0.515 33.568 1.00 93.38 89 GLY A CA 1
ATOM 629 C C . GLY A 1 89 ? -12.252 1.075 34.987 1.00 93.38 89 GLY A C 1
ATOM 630 O O . GLY A 1 89 ? -13.321 1.384 35.519 1.00 93.38 89 GLY A O 1
ATOM 631 N N . GLY A 1 90 ? -11.075 1.286 35.576 1.00 92.62 90 GLY A N 1
ATOM 632 C CA . GLY A 1 90 ? -10.912 1.710 36.961 1.00 92.62 90 GLY A CA 1
ATOM 633 C C . GLY A 1 90 ? -9.759 2.687 37.168 1.00 92.62 90 GLY A C 1
ATOM 634 O O . GLY A 1 90 ? -9.501 3.567 36.346 1.00 92.62 90 GLY A O 1
ATOM 635 N N . LYS A 1 91 ? -9.129 2.626 38.341 1.00 93.88 91 LYS A N 1
ATOM 636 C CA . LYS A 1 91 ? -8.199 3.669 38.808 1.00 93.88 91 LYS A CA 1
ATOM 637 C C . LYS A 1 91 ? -6.768 3.328 38.420 1.00 93.88 91 LYS A C 1
ATOM 639 O O . LYS A 1 91 ? -6.375 2.170 38.491 1.00 93.88 91 LYS A O 1
ATOM 644 N N . VAL A 1 92 ? -5.974 4.353 38.123 1.00 94.44 92 VAL A N 1
ATOM 645 C CA . VAL A 1 92 ? -4.520 4.198 38.004 1.00 94.44 92 VAL A CA 1
ATOM 646 C C . VAL A 1 92 ? -3.920 4.106 39.405 1.00 94.44 92 VAL A C 1
ATOM 648 O O . VAL A 1 92 ? -4.100 5.018 40.221 1.00 94.44 92 VAL A O 1
ATOM 651 N N . ASP A 1 93 ? -3.206 3.020 39.695 1.00 92.00 93 ASP A N 1
ATOM 652 C CA . ASP A 1 93 ? -2.558 2.843 40.993 1.00 92.00 93 ASP A CA 1
ATOM 653 C C . ASP A 1 93 ? -1.291 3.717 41.144 1.00 92.00 93 ASP A C 1
ATOM 655 O O . ASP A 1 93 ? -0.653 4.099 40.157 1.00 92.00 93 ASP A O 1
ATOM 659 N N . PRO A 1 94 ? -0.864 4.063 42.377 1.00 89.50 94 PRO A N 1
ATOM 660 C CA . PRO A 1 94 ? 0.295 4.930 42.594 1.00 89.50 94 PRO A CA 1
ATOM 661 C C . PRO A 1 94 ? 1.606 4.367 42.015 1.00 89.50 94 PRO A C 1
ATOM 663 O O . PRO A 1 94 ? 2.241 3.489 42.598 1.00 89.50 94 PRO A O 1
ATOM 666 N N . GLY A 1 95 ? 2.053 4.940 40.893 1.00 89.69 95 GLY A N 1
ATOM 667 C CA . GLY A 1 95 ? 3.257 4.517 40.167 1.00 89.69 95 GLY A CA 1
ATOM 668 C C . GLY A 1 95 ? 3.001 3.521 39.030 1.00 89.69 95 GLY A C 1
ATOM 669 O O . GLY A 1 95 ? 3.953 3.131 38.356 1.00 89.69 95 GLY A O 1
ATOM 670 N N . GLU A 1 96 ? 1.745 3.139 38.796 1.00 94.38 96 GLU A N 1
ATOM 671 C CA . GLU A 1 96 ? 1.305 2.402 37.612 1.00 94.38 96 GLU A CA 1
ATOM 672 C C . GLU A 1 96 ? 1.316 3.318 36.374 1.00 94.38 96 GLU A C 1
ATOM 674 O O . GLU A 1 96 ? 1.126 4.534 36.479 1.00 94.38 96 GLU A O 1
ATOM 679 N N . SER A 1 97 ? 1.554 2.757 35.184 1.00 91.31 97 SER A N 1
ATOM 680 C CA . SER A 1 97 ? 1.366 3.507 33.939 1.00 91.31 97 SER A CA 1
ATOM 681 C C . SER A 1 97 ? -0.093 3.415 33.493 1.00 91.31 97 SER A C 1
ATOM 683 O O . SER A 1 97 ? -0.710 2.360 33.597 1.00 91.31 97 SER A O 1
ATOM 685 N N . VAL A 1 98 ? -0.634 4.490 32.918 1.00 90.56 98 VAL A N 1
ATOM 686 C CA . VAL A 1 98 ? -1.992 4.523 32.335 1.00 90.56 98 VAL A CA 1
ATOM 687 C C . VAL A 1 98 ? -2.249 3.354 31.367 1.00 90.56 98 VAL A C 1
ATOM 689 O O . VAL A 1 98 ? -3.350 2.817 31.312 1.00 90.56 98 VAL A O 1
ATOM 692 N N . VAL A 1 99 ? -1.226 2.923 30.622 1.00 89.75 99 VAL A N 1
ATOM 693 C CA . VAL A 1 99 ? -1.323 1.798 29.676 1.00 89.75 99 VAL A CA 1
ATOM 694 C C . VAL A 1 99 ? -1.447 0.455 30.399 1.00 89.75 99 VAL A C 1
ATOM 696 O O . VAL A 1 99 ? -2.165 -0.429 29.930 1.00 89.75 99 VAL A O 1
ATOM 699 N N . ASP A 1 100 ? -0.751 0.290 31.522 1.00 92.44 100 ASP A N 1
ATOM 700 C CA . ASP A 1 100 ? -0.790 -0.940 32.312 1.00 92.44 100 ASP A CA 1
ATOM 701 C C . ASP A 1 100 ? -2.066 -1.013 33.158 1.00 92.44 100 ASP A C 1
ATOM 703 O O . ASP A 1 100 ? -2.682 -2.075 33.192 1.00 92.44 100 ASP A O 1
ATOM 707 N N . ALA A 1 101 ? -2.538 0.121 33.693 1.00 95.25 101 ALA A N 1
ATOM 708 C CA . ALA A 1 101 ? -3.846 0.244 34.340 1.00 95.25 101 ALA A CA 1
ATOM 709 C C . ALA A 1 101 ? -4.975 -0.205 33.397 1.00 95.25 101 ALA A C 1
ATOM 711 O O . ALA A 1 101 ? -5.707 -1.137 33.710 1.00 95.25 101 ALA A O 1
ATOM 712 N N . VAL A 1 102 ? -5.053 0.361 32.184 1.00 94.94 102 VAL A N 1
ATOM 713 C CA . VAL A 1 102 ? -6.061 -0.027 31.176 1.00 94.94 102 VAL A CA 1
ATOM 714 C C . VAL A 1 102 ? -6.020 -1.528 30.860 1.00 94.94 102 VAL A C 1
ATOM 716 O O . VAL A 1 102 ? -7.066 -2.149 30.693 1.00 94.94 102 VAL A O 1
ATOM 719 N N . ARG A 1 103 ? -4.830 -2.137 30.781 1.00 94.50 103 ARG A N 1
ATOM 720 C CA . ARG A 1 103 ? -4.696 -3.587 30.551 1.00 94.50 103 ARG A CA 1
ATOM 721 C C . ARG A 1 103 ? -5.158 -4.411 31.748 1.00 94.50 103 ARG A C 1
ATOM 723 O O . ARG A 1 103 ? -5.853 -5.402 31.550 1.00 94.50 103 ARG A O 1
ATOM 730 N N . ARG A 1 104 ? -4.759 -4.019 32.961 1.00 95.81 104 ARG A N 1
ATOM 731 C CA . ARG A 1 104 ? -5.129 -4.690 34.210 1.00 95.81 104 ARG A CA 1
ATOM 732 C C . ARG A 1 104 ? -6.642 -4.667 34.398 1.00 95.81 104 ARG A C 1
ATOM 734 O O . ARG A 1 104 ? -7.233 -5.729 34.534 1.00 95.81 104 ARG A O 1
ATOM 741 N N . GLU A 1 105 ? -7.260 -3.493 34.308 1.00 96.12 105 GLU A N 1
ATOM 742 C CA . GLU A 1 105 ? -8.705 -3.316 34.491 1.00 96.12 105 GLU A CA 1
ATOM 743 C C . GLU A 1 105 ? -9.509 -4.141 33.467 1.00 96.12 105 GLU A C 1
ATOM 745 O O . GLU A 1 105 ? -10.420 -4.870 33.843 1.00 96.12 105 GLU A O 1
ATOM 750 N N . VAL A 1 106 ? -9.130 -4.145 32.179 1.00 94.69 106 VAL A N 1
ATOM 751 C CA . VAL A 1 106 ? -9.809 -4.989 31.170 1.00 94.69 106 VAL A CA 1
ATOM 752 C C . VAL A 1 106 ? -9.606 -6.490 31.430 1.00 94.69 106 VAL A C 1
ATOM 754 O O . VAL A 1 106 ? -10.510 -7.292 31.180 1.00 94.69 106 VAL A O 1
ATOM 757 N N . GLN A 1 107 ? -8.452 -6.896 31.959 1.00 94.25 107 GLN A N 1
ATOM 758 C CA . GLN A 1 107 ? -8.216 -8.288 32.337 1.00 94.25 107 GLN A CA 1
ATOM 759 C C . GLN A 1 107 ? -9.011 -8.695 33.592 1.00 94.25 107 GLN A C 1
ATOM 761 O O . GLN A 1 107 ? -9.471 -9.835 33.666 1.00 94.25 107 GLN A O 1
ATOM 766 N N . GLU A 1 108 ? -9.188 -7.786 34.553 1.00 93.38 108 GLU A N 1
ATOM 767 C CA . GLU A 1 108 ? -9.917 -8.000 35.810 1.00 93.38 108 GLU A CA 1
ATOM 768 C C . GLU A 1 108 ? -11.443 -7.983 35.596 1.00 93.38 108 GLU A C 1
ATOM 770 O O . GLU A 1 108 ? -12.128 -8.920 36.009 1.00 93.38 108 GLU A O 1
ATOM 775 N N . GLU A 1 109 ? -11.978 -6.988 34.881 1.00 93.94 109 GLU A N 1
ATOM 776 C CA . GLU A 1 109 ? -13.419 -6.835 34.639 1.00 93.94 109 GLU A CA 1
ATOM 777 C C . GLU A 1 109 ? -13.972 -7.776 33.553 1.00 93.94 109 GLU A C 1
ATOM 779 O O . GLU A 1 109 ? -15.155 -8.128 33.605 1.00 93.94 109 GLU A O 1
ATOM 784 N N . LEU A 1 110 ? -13.155 -8.154 32.554 1.00 93.81 110 LEU A N 1
ATOM 785 C CA . LEU A 1 110 ? -13.621 -8.828 31.327 1.00 93.81 110 LEU A CA 1
ATOM 786 C C . LEU A 1 110 ? -12.828 -10.074 30.902 1.00 93.81 110 LEU A C 1
ATOM 788 O O . LEU A 1 110 ? -13.225 -10.739 29.939 1.00 93.81 110 LEU A O 1
ATOM 792 N N . GLY A 1 111 ? -11.702 -10.378 31.555 1.00 93.31 111 GLY A N 1
ATOM 793 C CA . GLY A 1 111 ? -10.874 -11.546 31.238 1.00 93.31 111 GLY A CA 1
ATOM 794 C C . GLY A 1 111 ? -10.183 -11.505 29.866 1.00 93.31 111 GLY A C 1
ATOM 795 O O . GLY A 1 111 ? -9.904 -12.568 29.308 1.00 93.31 111 GLY A O 1
ATOM 796 N N . CYS A 1 112 ? -9.948 -10.314 29.301 1.00 93.12 112 CYS A N 1
ATOM 797 C CA . CYS A 1 112 ? -9.501 -10.130 27.914 1.00 93.12 112 CYS A CA 1
ATOM 798 C C . CYS A 1 112 ? -8.111 -9.488 27.772 1.00 93.12 112 CYS A C 1
ATOM 800 O O . CYS A 1 112 ? -7.837 -8.437 28.348 1.00 93.12 112 CYS A O 1
ATOM 802 N N . ASP A 1 113 ? -7.295 -10.032 26.863 1.00 87.31 113 ASP A N 1
ATOM 803 C CA . ASP A 1 113 ? -6.032 -9.421 26.443 1.00 87.31 113 ASP A CA 1
ATOM 804 C C . ASP A 1 113 ? -6.288 -8.286 25.438 1.00 87.31 113 ASP A C 1
ATOM 806 O O . ASP A 1 113 ? -6.970 -8.479 24.422 1.00 87.31 113 ASP A O 1
ATOM 810 N N . VAL A 1 114 ? -5.680 -7.114 25.664 1.00 89.88 114 VAL A N 1
ATOM 811 C CA . VAL A 1 114 ? -5.833 -5.936 24.792 1.00 89.88 114 VAL A CA 1
ATOM 812 C C . VAL A 1 114 ? -4.518 -5.256 24.394 1.00 89.88 114 VAL A C 1
ATOM 814 O O . VAL A 1 114 ? -3.574 -5.111 25.177 1.00 89.88 114 VAL A O 1
ATOM 817 N N . SER A 1 115 ? -4.471 -4.771 23.151 1.00 83.38 115 SER A N 1
ATOM 818 C CA . SER A 1 115 ? -3.390 -3.939 22.618 1.00 83.38 115 SER A CA 1
ATOM 819 C C . SER A 1 115 ? -3.766 -2.462 22.711 1.00 83.38 115 SER A C 1
ATOM 821 O O . SER A 1 115 ? -4.728 -2.027 22.076 1.00 83.38 115 SER A O 1
ATOM 823 N N . TYR A 1 116 ? -2.994 -1.680 23.464 1.00 84.56 116 TYR A N 1
ATOM 824 C CA . TYR A 1 116 ? -3.176 -0.232 23.563 1.00 84.56 116 TYR A CA 1
ATOM 825 C C . TYR A 1 116 ? -2.900 0.470 22.226 1.00 84.56 116 TYR A C 1
ATOM 827 O O . TYR A 1 116 ? -1.902 0.157 21.577 1.00 84.56 116 TYR A O 1
ATOM 835 N N . ALA A 1 117 ? -3.750 1.430 21.847 1.00 80.00 117 ALA A N 1
ATOM 836 C CA . ALA A 1 117 ? -3.546 2.279 20.675 1.00 80.00 117 ALA A CA 1
ATOM 837 C C . ALA A 1 117 ? -3.221 3.731 21.076 1.00 80.00 117 ALA A C 1
ATOM 839 O O . ALA A 1 117 ? -2.075 4.161 20.948 1.00 80.00 117 ALA A O 1
ATOM 840 N N . PHE A 1 118 ? -4.204 4.489 21.569 1.00 79.25 118 PHE A N 1
ATOM 841 C CA . PHE A 1 118 ? -4.055 5.908 21.922 1.00 79.25 118 PHE A CA 1
ATOM 842 C C . PHE A 1 118 ? -5.140 6.371 22.908 1.00 79.25 118 PHE A C 1
ATOM 844 O O . PHE A 1 118 ? -6.123 5.671 23.132 1.00 79.25 118 PHE A O 1
ATOM 851 N N . ALA A 1 119 ? -4.960 7.551 23.505 1.00 85.81 119 ALA A N 1
ATOM 852 C CA . ALA A 1 119 ? -5.986 8.206 24.318 1.00 85.81 119 ALA A CA 1
ATOM 853 C C . ALA A 1 119 ? -6.922 9.039 23.428 1.00 85.81 119 ALA A C 1
ATOM 855 O O . ALA A 1 119 ? -6.440 9.698 22.506 1.00 85.81 119 ALA A O 1
ATOM 856 N N . LEU A 1 120 ? -8.222 9.032 23.728 1.00 83.19 120 LEU A N 1
ATOM 857 C CA . LEU A 1 120 ? -9.180 10.002 23.189 1.00 83.19 120 LEU A CA 1
ATOM 858 C C . LEU A 1 120 ? -8.915 11.389 23.799 1.00 83.19 120 LEU A C 1
ATOM 860 O O . LEU A 1 120 ? -8.289 11.514 24.858 1.00 83.19 120 LEU A O 1
ATOM 864 N N . ALA A 1 121 ? -9.374 12.446 23.139 1.00 78.88 121 ALA A N 1
ATOM 865 C CA . ALA A 1 121 ? -9.157 13.810 23.586 1.00 78.88 121 ALA A CA 1
ATOM 866 C C . ALA A 1 121 ? -10.015 14.176 24.811 1.00 78.88 121 ALA A C 1
ATOM 868 O O . ALA A 1 121 ? -11.209 13.895 24.899 1.00 78.88 121 ALA A O 1
ATOM 869 N N . GLY A 1 122 ? -9.402 14.914 25.739 1.00 82.38 122 GLY A N 1
ATOM 870 C CA . GLY A 1 122 ? -10.081 15.507 26.890 1.00 82.38 122 GLY A CA 1
ATOM 871 C C . GLY A 1 122 ? -9.982 14.703 28.188 1.00 82.38 122 GLY A C 1
ATOM 872 O O . GLY A 1 122 ? -9.303 13.684 28.284 1.00 82.38 122 GLY A O 1
ATOM 873 N N . ARG A 1 123 ? -10.632 15.243 29.222 1.00 90.50 123 ARG A N 1
ATOM 874 C CA . ARG A 1 123 ? -10.746 14.690 30.578 1.00 90.50 123 ARG A CA 1
ATOM 875 C C . ARG A 1 123 ? -12.134 15.019 31.106 1.00 90.50 123 ARG A C 1
ATOM 877 O O . ARG A 1 123 ? -12.579 16.157 30.940 1.00 90.50 123 ARG A O 1
ATOM 884 N N . THR A 1 124 ? -12.785 14.074 31.777 1.00 91.38 124 THR A N 1
ATOM 885 C CA . THR A 1 124 ? -14.118 14.291 32.364 1.00 91.38 124 THR A CA 1
ATOM 886 C C . THR A 1 124 ? -14.076 14.094 33.872 1.00 91.38 124 THR A C 1
ATOM 888 O O . THR A 1 124 ? -13.664 13.043 34.350 1.00 91.38 124 THR A O 1
ATOM 891 N N . ALA A 1 125 ? -14.531 15.077 34.649 1.00 89.75 125 ALA A N 1
ATOM 892 C CA . ALA A 1 125 ? -14.648 14.910 36.094 1.00 89.75 125 ALA A CA 1
ATOM 893 C C . ALA A 1 125 ? -15.777 13.917 36.430 1.00 89.75 125 ALA A C 1
ATOM 895 O O . ALA A 1 125 ? -16.936 14.165 36.101 1.00 89.75 125 ALA A O 1
ATOM 896 N N . ILE A 1 126 ? -15.451 12.819 37.118 1.00 86.88 126 ILE A N 1
ATOM 897 C CA . ILE A 1 126 ? -16.446 11.842 37.602 1.00 86.88 126 ILE A CA 1
ATOM 898 C C . ILE A 1 126 ? -17.125 12.389 38.865 1.00 86.88 126 ILE A C 1
ATOM 900 O O . ILE A 1 126 ? -18.340 12.321 39.034 1.00 86.88 126 ILE A O 1
ATOM 904 N N . LYS A 1 127 ? -16.309 12.923 39.778 1.00 86.44 127 LYS A N 1
ATOM 905 C CA . LYS A 1 127 ? -16.687 13.542 41.057 1.00 86.44 127 LYS A CA 1
ATOM 906 C C . LYS A 1 127 ? -15.500 14.382 41.564 1.00 86.44 127 LYS A C 1
ATOM 908 O O . LYS A 1 127 ? -14.412 14.253 41.003 1.00 86.44 127 LYS A O 1
ATOM 913 N N . PRO A 1 128 ? -15.650 15.227 42.603 1.00 85.38 128 PRO A N 1
ATOM 914 C CA . PRO A 1 128 ? -14.541 16.037 43.112 1.00 85.38 128 PRO A CA 1
ATOM 915 C C . PRO A 1 128 ? -13.296 15.191 43.421 1.00 85.38 128 PRO A C 1
ATOM 917 O O . PRO A 1 128 ? -13.388 14.204 44.154 1.00 85.38 128 PRO A O 1
ATOM 920 N N . GLY A 1 129 ? -12.157 15.564 42.832 1.00 88.00 129 GLY A N 1
ATOM 921 C CA . GLY A 1 129 ? -10.888 14.840 42.952 1.00 88.00 129 GLY A CA 1
ATOM 922 C C . GLY A 1 129 ? -10.751 13.569 42.097 1.00 88.00 129 GLY A C 1
ATOM 923 O O . GLY A 1 129 ? -9.850 12.786 42.372 1.00 88.00 129 GLY A O 1
ATOM 924 N N . TYR A 1 130 ? -11.614 13.328 41.101 1.00 91.44 130 TYR A N 1
ATOM 925 C CA . TYR A 1 130 ? -11.533 12.173 40.190 1.00 91.44 130 TYR A CA 1
ATOM 926 C C . TYR A 1 130 ? -11.742 12.590 38.727 1.00 91.44 130 TYR A C 1
ATOM 928 O O . TYR A 1 130 ? -12.794 13.142 38.391 1.00 91.44 130 TYR A O 1
ATOM 936 N N . GLU A 1 131 ? -10.787 12.264 37.855 1.00 93.44 131 GLU A N 1
ATOM 937 C CA . GLU A 1 131 ? -10.828 12.553 36.414 1.00 93.44 131 GLU A CA 1
ATOM 938 C C . GLU A 1 131 ? -10.760 11.269 35.585 1.00 93.44 131 GLU A C 1
ATOM 940 O O . GLU A 1 131 ? -9.914 10.418 35.841 1.00 93.44 131 GLU A O 1
ATOM 945 N N . LEU A 1 132 ? -11.625 11.156 34.576 1.00 94.44 132 LEU A N 1
ATOM 946 C CA . LEU A 1 132 ? -11.643 10.079 33.591 1.00 94.44 132 LEU A CA 1
ATOM 947 C C . LEU A 1 132 ? -10.874 10.480 32.327 1.00 94.44 132 LEU A C 1
ATOM 949 O O . LEU A 1 132 ? -11.147 11.542 31.757 1.00 94.44 132 LEU A O 1
ATOM 953 N N . THR A 1 133 ? -10.002 9.597 31.846 1.00 94.12 133 THR A N 1
ATOM 954 C CA . THR A 1 133 ? -9.469 9.584 30.475 1.00 94.12 133 THR A CA 1
ATOM 955 C C . THR A 1 133 ? -9.896 8.301 29.766 1.00 94.12 133 THR A C 1
ATOM 957 O O . THR A 1 133 ? -9.845 7.219 30.347 1.00 94.12 133 THR A O 1
ATOM 960 N N . ALA A 1 134 ? -10.319 8.397 28.505 1.00 94.62 134 ALA A N 1
ATOM 961 C CA . ALA A 1 134 ? -10.697 7.235 27.703 1.00 94.62 134 ALA A CA 1
ATOM 962 C C . ALA A 1 134 ? -9.566 6.827 26.746 1.00 94.62 134 ALA A C 1
ATOM 964 O O . ALA A 1 134 ? -8.934 7.672 26.113 1.00 94.62 134 ALA A O 1
ATOM 965 N N . HIS A 1 135 ? -9.318 5.525 26.627 1.00 92.75 135 HIS A N 1
ATOM 966 C CA . HIS A 1 135 ? -8.203 4.947 25.882 1.00 92.75 135 HIS A CA 1
ATOM 967 C C . HIS A 1 135 ? -8.694 3.895 24.896 1.00 92.75 135 HIS A C 1
ATOM 969 O O . HIS A 1 135 ? -9.354 2.928 25.269 1.00 92.75 135 HIS A O 1
ATOM 975 N N . VAL A 1 136 ? -8.349 4.073 23.625 1.00 89.62 136 VAL A N 1
ATOM 976 C CA . VAL A 1 136 ? -8.663 3.136 22.550 1.00 89.62 136 VAL A CA 1
ATOM 977 C C . VAL A 1 136 ? -7.741 1.933 22.655 1.00 89.62 136 VAL A C 1
ATOM 979 O O . VAL A 1 136 ? -6.513 2.068 22.625 1.00 89.62 136 VAL A O 1
ATOM 982 N N . VAL A 1 137 ? -8.339 0.747 22.731 1.00 89.31 137 VAL A N 1
ATOM 983 C CA . VAL A 1 137 ? -7.616 -0.526 22.755 1.00 89.31 137 VAL A CA 1
ATOM 984 C C . VAL A 1 137 ? -8.243 -1.528 21.788 1.00 89.31 137 VAL A C 1
ATOM 986 O O . VAL A 1 137 ? -9.453 -1.539 21.578 1.00 89.31 137 VAL A O 1
ATOM 989 N N . GLY A 1 138 ? -7.418 -2.376 21.181 1.00 84.06 138 GLY A N 1
ATOM 990 C CA . GLY A 1 138 ? -7.864 -3.484 20.336 1.00 84.06 138 GLY A CA 1
ATOM 991 C C . GLY A 1 138 ? -7.958 -4.783 21.132 1.00 84.06 138 GLY A C 1
ATOM 992 O O . GLY A 1 138 ? -7.045 -5.096 21.893 1.00 84.06 138 GLY A O 1
ATOM 993 N N . LEU A 1 139 ? -9.031 -5.554 20.939 1.00 84.38 139 LEU A N 1
ATOM 994 C CA . LEU A 1 139 ? -9.158 -6.901 21.511 1.00 84.38 139 LEU A CA 1
ATOM 995 C C . LEU A 1 139 ? -8.186 -7.872 20.817 1.00 84.38 139 LEU A C 1
ATOM 997 O O . LEU A 1 139 ? -8.283 -8.070 19.605 1.00 84.38 139 LEU A O 1
ATOM 1001 N N . VAL A 1 140 ? -7.275 -8.480 21.584 1.00 79.44 140 VAL A N 1
ATOM 1002 C CA . VAL A 1 140 ? -6.243 -9.412 21.091 1.00 79.44 140 VAL A CA 1
ATOM 1003 C C . VAL A 1 140 ? -6.665 -10.863 21.306 1.00 79.44 140 VAL A C 1
ATOM 1005 O O . VAL A 1 140 ? -6.610 -11.659 20.368 1.00 79.44 140 VAL A O 1
ATOM 1008 N N . ALA A 1 141 ? -7.103 -11.207 22.519 1.00 76.69 141 ALA A N 1
ATOM 1009 C CA . ALA A 1 141 ? -7.571 -12.544 22.874 1.00 76.69 141 ALA A CA 1
ATOM 1010 C C . ALA A 1 141 ? -8.622 -12.494 23.997 1.00 76.69 141 ALA A C 1
ATOM 1012 O O . ALA A 1 141 ? -8.747 -11.497 24.706 1.00 76.69 141 ALA A O 1
ATOM 1013 N N . GLY A 1 142 ? -9.378 -13.584 24.140 1.00 83.75 142 GLY A N 1
ATOM 1014 C CA . GLY A 1 142 ? -10.541 -13.662 25.027 1.00 83.75 142 GLY A CA 1
ATOM 1015 C C . GLY A 1 142 ? -11.853 -13.259 24.344 1.00 83.75 142 GLY A C 1
ATOM 1016 O O . GLY A 1 142 ? -11.874 -12.682 23.254 1.00 83.75 142 GLY A O 1
ATOM 1017 N N . GLU A 1 143 ? -12.962 -13.603 24.991 1.00 87.06 143 GLU A N 1
ATOM 1018 C CA . GLU A 1 143 ? -14.301 -13.095 24.688 1.00 87.06 143 GLU A CA 1
ATOM 1019 C C . GLU A 1 143 ? -14.775 -12.332 25.935 1.00 87.06 143 GLU A C 1
ATOM 1021 O O . GLU A 1 143 ? -14.680 -12.907 27.020 1.00 87.06 143 GLU A O 1
ATOM 1026 N N . PRO A 1 144 ? -15.243 -11.070 25.834 1.00 89.81 144 PRO A N 1
ATOM 1027 C CA . PRO A 1 144 ? -15.575 -10.281 27.020 1.00 89.81 144 PRO A CA 1
ATOM 1028 C C . PRO A 1 144 ? -16.697 -10.902 27.855 1.00 89.81 144 PRO A C 1
ATOM 1030 O O . PRO A 1 144 ? -17.851 -10.951 27.423 1.00 89.81 144 PRO A O 1
ATOM 1033 N N . VAL A 1 145 ? -16.357 -11.336 29.069 1.00 90.19 145 VAL A N 1
ATOM 1034 C CA . VAL A 1 145 ? -17.304 -11.866 30.058 1.00 90.19 145 VAL A CA 1
ATOM 1035 C C . VAL A 1 145 ? -17.395 -10.870 31.211 1.00 90.19 145 VAL A C 1
ATOM 1037 O O . VAL A 1 145 ? -16.389 -10.664 31.877 1.00 90.19 145 VAL A O 1
ATOM 1040 N N . PRO A 1 146 ? -18.562 -10.263 31.492 1.00 89.75 146 PRO A N 1
ATOM 1041 C CA . PRO A 1 146 ? -18.669 -9.295 32.577 1.00 89.75 146 PRO A CA 1
ATOM 1042 C C . PRO A 1 146 ? -18.473 -9.970 33.939 1.00 89.75 146 PRO A C 1
ATOM 1044 O O . PRO A 1 146 ? -19.266 -10.830 34.333 1.00 89.75 146 PRO A O 1
ATOM 1047 N N . HIS A 1 147 ? -17.419 -9.579 34.655 1.00 86.75 147 HIS A N 1
ATOM 1048 C CA . HIS A 1 147 ? -17.144 -10.035 36.018 1.00 86.75 147 HIS A CA 1
ATOM 1049 C C . HIS A 1 147 ? -17.705 -9.082 37.087 1.00 86.75 147 HIS A C 1
ATOM 1051 O O . HIS A 1 147 ? -18.193 -9.562 38.110 1.00 86.75 147 HIS A O 1
ATOM 1057 N N . GLU A 1 148 ? -17.715 -7.766 36.835 1.00 81.50 148 GLU A N 1
ATOM 1058 C CA . GLU A 1 148 ? -18.278 -6.753 37.757 1.00 81.50 148 GLU A CA 1
ATOM 1059 C C . GLU A 1 148 ? -19.587 -6.100 37.250 1.00 81.50 148 GLU A C 1
ATOM 1061 O O . GLU A 1 148 ? -20.382 -5.546 38.022 1.00 81.50 148 GLU A O 1
ATOM 1066 N N . HIS A 1 149 ? -19.859 -6.220 35.950 1.00 87.38 149 HIS A N 1
ATOM 1067 C CA . HIS A 1 149 ? -21.059 -5.725 35.264 1.00 87.38 149 HIS A CA 1
ATOM 1068 C C . HIS A 1 149 ? -22.140 -6.816 35.154 1.00 87.38 149 HIS A C 1
ATOM 1070 O O . HIS A 1 149 ? -21.859 -7.996 35.345 1.00 87.38 149 HIS A O 1
ATOM 1076 N N . ASP A 1 150 ? -23.390 -6.460 34.832 1.00 88.31 150 ASP A N 1
ATOM 1077 C CA . ASP A 1 150 ? -24.453 -7.461 34.585 1.00 88.31 150 ASP A CA 1
ATOM 1078 C C . ASP A 1 150 ? -24.722 -7.731 33.097 1.00 88.31 150 ASP A C 1
ATOM 1080 O O . ASP A 1 150 ? -25.368 -8.720 32.745 1.00 88.31 150 ASP A O 1
ATOM 1084 N N . ALA A 1 151 ? -24.222 -6.864 32.217 1.00 91.88 151 ALA A N 1
ATOM 1085 C CA . ALA A 1 151 ? -24.329 -6.996 30.773 1.00 91.88 151 ALA A CA 1
ATOM 1086 C C . ALA A 1 151 ? -23.170 -6.287 30.062 1.00 91.88 151 ALA A C 1
ATOM 1088 O O . ALA A 1 151 ? -22.681 -5.252 30.517 1.00 91.88 151 ALA A O 1
ATOM 1089 N N . VAL A 1 152 ? -22.803 -6.811 28.892 1.00 94.50 152 VAL A N 1
ATOM 1090 C CA . VAL A 1 152 ? -21.967 -6.131 27.892 1.00 94.50 152 VAL A CA 1
ATOM 1091 C C . VAL A 1 152 ? -22.680 -6.113 26.544 1.00 94.50 152 VAL A C 1
ATOM 1093 O O . VAL A 1 152 ? -23.440 -7.030 26.219 1.00 94.50 152 VAL A O 1
ATOM 1096 N N . ARG A 1 153 ? -22.452 -5.067 25.747 1.00 95.06 153 ARG A N 1
ATOM 1097 C CA . ARG A 1 153 ? -23.024 -4.910 24.404 1.00 95.06 153 ARG A CA 1
ATOM 1098 C C . ARG A 1 153 ? -21.977 -4.324 23.465 1.00 95.06 153 ARG A C 1
ATOM 1100 O O . ARG A 1 153 ? -21.359 -3.309 23.764 1.00 95.06 153 ARG A O 1
ATOM 1107 N N . TRP A 1 154 ? -21.818 -4.950 22.302 1.00 93.62 154 TRP A N 1
ATOM 1108 C CA . TRP A 1 154 ? -21.050 -4.387 21.194 1.00 93.62 154 TRP A CA 1
ATOM 1109 C C . TRP A 1 154 ? -21.910 -3.385 20.424 1.00 93.62 154 TRP A C 1
ATOM 1111 O O . TRP A 1 154 ? -22.886 -3.787 19.784 1.00 93.62 154 TRP A O 1
ATOM 1121 N N . LEU A 1 155 ? -21.529 -2.111 20.46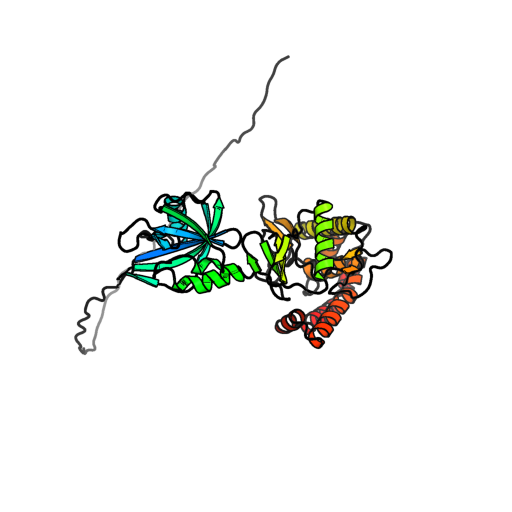4 1.00 92.56 155 LEU A N 1
ATOM 1122 C CA . LEU A 1 155 ? -22.230 -0.999 19.825 1.00 92.56 155 LEU A CA 1
ATOM 1123 C C . LEU A 1 155 ? -21.487 -0.554 18.566 1.00 92.56 155 LEU A C 1
ATOM 1125 O O . LEU A 1 155 ? -20.293 -0.252 18.612 1.00 92.56 155 LEU A O 1
ATOM 1129 N N . GLY A 1 156 ? -22.185 -0.527 17.433 1.00 84.75 156 GLY A N 1
ATOM 1130 C CA . GLY A 1 156 ? -21.751 0.214 16.256 1.00 84.75 156 GLY A CA 1
ATOM 1131 C C . GLY A 1 156 ? -21.900 1.730 16.451 1.00 84.75 156 GLY A C 1
ATOM 1132 O O . GLY A 1 156 ? -22.507 2.173 17.423 1.00 84.75 156 GLY A O 1
ATOM 1133 N N . PRO A 1 157 ? -21.379 2.542 15.518 1.00 84.44 157 PRO A N 1
ATOM 1134 C CA . PRO A 1 157 ? -21.409 4.004 15.618 1.00 84.44 157 PRO A CA 1
ATOM 1135 C C . PRO A 1 157 ? -22.820 4.612 15.639 1.00 84.44 157 PRO A C 1
ATOM 1137 O O . PRO A 1 157 ? -23.022 5.651 16.261 1.00 84.44 157 PRO A O 1
ATOM 1140 N N . GLU A 1 158 ? -23.788 3.975 14.977 1.00 84.62 158 GLU A N 1
ATOM 1141 C CA . GLU A 1 158 ? -25.202 4.381 15.023 1.00 84.62 158 GLU A CA 1
ATOM 1142 C C . GLU A 1 158 ? -25.886 3.894 16.318 1.00 84.62 158 GLU A C 1
ATOM 1144 O O . GLU A 1 158 ? -26.767 4.568 16.840 1.00 84.62 158 GLU A O 1
ATOM 1149 N N . ASP A 1 159 ? -25.431 2.767 16.885 1.00 90.62 159 ASP A N 1
ATOM 1150 C CA . ASP A 1 159 ? -25.986 2.174 18.112 1.00 90.62 159 ASP A CA 1
ATOM 1151 C C . ASP A 1 159 ? -25.515 2.905 19.388 1.00 90.62 159 ASP A C 1
ATOM 1153 O O . ASP A 1 159 ? -25.961 2.578 20.488 1.00 90.62 159 ASP A O 1
ATOM 1157 N N . LEU A 1 160 ? -24.584 3.865 19.291 1.00 90.00 160 LEU A N 1
ATOM 1158 C CA . LEU A 1 160 ? -24.047 4.575 20.459 1.00 90.00 160 LEU A CA 1
ATOM 1159 C C . LEU A 1 160 ? -25.126 5.343 21.238 1.00 90.00 160 LEU A C 1
ATOM 1161 O O . LEU A 1 160 ? -24.955 5.544 22.436 1.00 90.00 160 LEU A O 1
ATOM 1165 N N . ASP A 1 161 ? -26.231 5.735 20.601 1.00 90.69 161 ASP A N 1
ATOM 1166 C CA . ASP A 1 161 ? -27.348 6.423 21.264 1.00 90.69 161 ASP A CA 1
ATOM 1167 C C . ASP A 1 161 ? -28.419 5.462 21.824 1.00 90.69 161 ASP A C 1
ATOM 1169 O O . ASP A 1 161 ? -29.330 5.906 22.521 1.00 90.69 161 ASP A O 1
ATOM 1173 N N . ASP A 1 162 ? -28.308 4.149 21.574 1.00 91.31 162 ASP A N 1
ATOM 1174 C CA . ASP A 1 162 ? -29.270 3.132 22.038 1.00 91.31 162 ASP A CA 1
ATOM 1175 C C . ASP A 1 162 ? -29.154 2.805 23.540 1.00 91.31 162 ASP A C 1
ATOM 1177 O O . ASP A 1 162 ? -29.914 1.975 24.054 1.00 91.31 162 ASP A O 1
ATOM 1181 N N . VAL A 1 163 ? -28.156 3.353 24.237 1.00 93.25 163 VAL A N 1
ATOM 1182 C CA . VAL A 1 163 ? -27.858 3.010 25.632 1.00 93.25 163 VAL A CA 1
ATOM 1183 C C . VAL A 1 163 ? -27.692 4.244 26.514 1.00 93.25 163 VAL A C 1
ATOM 1185 O O . VAL A 1 163 ? -27.140 5.270 26.114 1.00 93.25 163 VAL A O 1
ATOM 1188 N N . ASP A 1 164 ? -28.146 4.126 27.762 1.00 93.56 164 ASP A N 1
ATOM 1189 C CA . ASP A 1 164 ? -28.050 5.185 28.764 1.00 93.56 164 ASP A CA 1
ATOM 1190 C C . ASP A 1 164 ? -26.624 5.299 29.322 1.00 93.56 164 ASP A C 1
ATOM 1192 O O . ASP A 1 164 ? -26.322 4.837 30.424 1.00 93.56 164 ASP A O 1
ATOM 1196 N N . TRP A 1 165 ? -25.735 5.924 28.546 1.00 95.56 165 TRP A N 1
ATOM 1197 C CA . TRP A 1 165 ? -24.361 6.200 28.967 1.00 95.56 165 TRP A CA 1
ATOM 1198 C C . TRP A 1 165 ? -24.298 7.069 30.224 1.00 95.56 165 TRP A C 1
ATOM 1200 O O . TRP A 1 165 ? -25.045 8.054 30.352 1.00 95.56 165 TRP A O 1
ATOM 1210 N N . LEU A 1 166 ? -23.351 6.759 31.110 1.00 93.62 166 LEU A N 1
ATOM 1211 C CA . LEU A 1 166 ? -23.038 7.572 32.278 1.00 93.62 166 LEU A CA 1
ATOM 1212 C C . LEU A 1 166 ? -22.540 8.975 31.870 1.00 93.62 166 LEU A C 1
ATOM 1214 O O . LEU A 1 166 ? -21.928 9.142 30.810 1.00 93.62 166 LEU A O 1
ATOM 1218 N N . PRO A 1 167 ? -22.783 10.018 32.691 1.00 91.44 167 PRO A N 1
ATOM 1219 C CA . PRO A 1 167 ? -22.368 11.387 32.371 1.00 91.44 167 PRO A CA 1
ATOM 1220 C C . PRO A 1 167 ? -20.857 11.569 32.159 1.00 91.44 167 PRO A C 1
ATOM 1222 O O . PRO A 1 167 ? -20.459 12.484 31.443 1.00 91.44 167 PRO A O 1
ATOM 1225 N N . SER A 1 168 ? -20.038 10.707 32.767 1.00 92.38 168 SER A N 1
ATOM 1226 C CA . SER A 1 168 ? -18.576 10.651 32.637 1.00 92.38 168 SER A CA 1
ATOM 1227 C C . SER A 1 168 ? -18.099 10.296 31.225 1.00 92.38 168 SER A C 1
ATOM 1229 O O . SER A 1 168 ? -17.085 10.818 30.762 1.00 92.38 168 SER A O 1
ATOM 1231 N N . ASP A 1 169 ? -18.849 9.436 30.542 1.00 94.38 169 ASP A N 1
ATOM 1232 C CA . ASP A 1 169 ? -18.453 8.775 29.298 1.00 94.38 169 ASP A CA 1
ATOM 1233 C C . ASP A 1 169 ? -18.961 9.537 28.070 1.00 94.38 169 ASP A C 1
ATOM 1235 O O . ASP A 1 169 ? -18.302 9.585 27.030 1.00 94.38 169 ASP A O 1
ATOM 1239 N N . ARG A 1 170 ? -20.112 10.211 28.217 1.00 92.88 170 ARG A N 1
ATOM 1240 C CA . ARG A 1 170 ? -20.770 11.007 27.166 1.00 92.88 170 ARG A CA 1
ATOM 1241 C C . ARG A 1 170 ? -19.844 11.960 26.392 1.00 92.88 170 ARG A C 1
ATOM 1243 O O . ARG A 1 170 ? -20.012 12.022 25.174 1.00 92.88 170 ARG A O 1
ATOM 1250 N N . PRO A 1 171 ? -18.881 12.678 27.008 1.00 92.94 171 PRO A N 1
ATOM 1251 C CA . PRO A 1 171 ? -17.978 13.568 26.273 1.00 92.94 171 PRO A CA 1
ATOM 1252 C C . PRO A 1 171 ? -17.108 12.861 25.226 1.00 92.94 171 PRO A C 1
ATOM 1254 O O . PRO A 1 171 ? -16.800 13.462 24.200 1.00 92.94 171 PRO A O 1
ATOM 1257 N N . PHE A 1 172 ? -16.764 11.587 25.437 1.00 91.62 172 PHE A N 1
ATOM 1258 C CA . PHE A 1 172 ? -15.929 10.814 24.513 1.00 91.62 172 PHE A CA 1
ATOM 1259 C C . PHE A 1 172 ? -16.720 10.227 23.334 1.00 91.62 172 PHE A C 1
ATOM 1261 O O . PHE A 1 172 ? -16.128 9.851 22.325 1.00 91.62 172 PHE A O 1
ATOM 1268 N N . LEU A 1 173 ? -18.056 10.162 23.419 1.00 91.38 173 LEU A N 1
ATOM 1269 C CA . LEU A 1 173 ? -18.890 9.463 22.431 1.00 91.38 173 LEU A CA 1
ATOM 1270 C C . LEU A 1 173 ? -18.877 10.097 21.037 1.00 91.38 173 LEU A C 1
ATOM 1272 O O . LEU A 1 173 ? -19.114 9.384 20.068 1.00 91.38 173 LEU A O 1
ATOM 1276 N N . SER A 1 174 ? -18.612 11.403 20.911 1.00 85.94 174 SER A N 1
ATOM 1277 C CA . SER A 1 174 ? -18.492 12.042 19.590 1.00 85.94 174 SER A CA 1
ATOM 1278 C C . SER A 1 174 ? -17.232 11.562 18.874 1.00 85.94 174 SER A C 1
ATOM 1280 O O . SER A 1 174 ? -17.322 11.014 17.783 1.00 85.94 174 SER A O 1
ATOM 1282 N N . GLU A 1 175 ? -16.072 11.683 19.523 1.00 83.44 175 GLU A N 1
ATOM 1283 C CA . GLU A 1 175 ? -14.792 11.233 18.965 1.00 83.44 175 GLU A CA 1
ATOM 1284 C C . GLU A 1 175 ? -14.764 9.713 18.772 1.00 83.44 175 GLU A C 1
ATOM 1286 O O . GLU A 1 175 ? -14.248 9.220 17.775 1.00 83.44 175 GLU A O 1
ATOM 1291 N N . LEU A 1 176 ? -15.384 8.956 19.682 1.00 86.12 176 LEU A N 1
ATOM 1292 C CA . LEU A 1 176 ? -15.555 7.514 19.543 1.00 86.12 176 LEU A CA 1
ATOM 1293 C C . LEU A 1 176 ? -16.471 7.154 18.364 1.00 86.12 176 LEU A C 1
ATOM 1295 O O . LEU A 1 176 ? -16.210 6.171 17.676 1.00 86.12 176 LEU A O 1
ATOM 1299 N N . ARG A 1 177 ? -17.519 7.940 18.084 1.00 88.06 177 ARG A N 1
ATOM 1300 C CA . ARG A 1 177 ? -18.358 7.747 16.894 1.00 88.06 177 ARG A CA 1
ATOM 1301 C C . ARG A 1 177 ? -17.576 8.026 15.622 1.00 88.06 177 ARG A C 1
ATOM 1303 O O . ARG A 1 177 ? -17.601 7.189 14.724 1.00 88.06 177 ARG A O 1
ATOM 1310 N N . ASP A 1 178 ? -16.855 9.140 15.576 1.00 80.31 178 ASP A N 1
ATOM 1311 C CA . ASP A 1 178 ? -15.994 9.497 14.449 1.00 80.31 178 ASP A CA 1
ATOM 1312 C C . ASP A 1 178 ? -14.940 8.396 14.229 1.00 80.31 178 ASP A C 1
ATOM 1314 O O . ASP A 1 178 ? -14.797 7.884 13.124 1.00 80.31 178 ASP A O 1
ATOM 1318 N N . LEU A 1 179 ? -14.312 7.888 15.293 1.00 78.75 179 LEU A N 1
ATOM 1319 C CA . LEU A 1 179 ? -13.390 6.748 15.247 1.00 78.75 179 LEU A CA 1
ATOM 1320 C C . LEU A 1 179 ? -14.043 5.439 14.763 1.00 78.75 179 LEU A C 1
ATOM 1322 O O . LEU A 1 179 ? -13.397 4.644 14.084 1.00 78.75 179 LEU A O 1
ATOM 1326 N N . LEU A 1 180 ? -15.305 5.170 15.093 1.00 78.19 180 LEU A N 1
ATOM 1327 C CA . LEU A 1 180 ? -16.005 3.963 14.632 1.00 78.19 180 LEU A CA 1
ATOM 1328 C C . LEU A 1 180 ? -16.522 4.091 13.182 1.00 78.19 180 LEU A C 1
ATOM 1330 O O . LEU A 1 180 ? -16.626 3.082 12.482 1.00 78.19 180 LEU A O 1
ATOM 1334 N N . LEU A 1 181 ? -16.814 5.309 12.712 1.00 71.12 181 LEU A N 1
ATOM 1335 C CA . LEU A 1 181 ? -17.259 5.617 11.343 1.00 71.12 181 LEU A CA 1
ATOM 1336 C C . LEU A 1 181 ? -16.097 5.763 10.348 1.00 71.12 181 LEU A C 1
ATOM 1338 O O . LEU A 1 181 ? -16.167 5.285 9.203 1.00 71.12 181 LEU A O 1
ATOM 1342 N N . ASP A 1 182 ? -15.043 6.436 10.799 1.00 62.41 182 ASP A N 1
ATOM 1343 C CA . ASP A 1 182 ? -13.928 6.963 10.012 1.00 62.41 182 ASP A CA 1
ATOM 1344 C C . ASP A 1 182 ? -12.573 6.380 10.448 1.00 62.41 182 ASP A C 1
ATOM 1346 O O . ASP A 1 182 ? -11.550 6.690 9.841 1.00 62.41 182 ASP A O 1
ATOM 1350 N N . GLY A 1 183 ? -12.577 5.453 11.414 1.00 65.06 183 GLY A N 1
ATOM 1351 C CA . GLY A 1 183 ? -11.461 4.573 11.765 1.00 65.06 183 GLY A CA 1
ATOM 1352 C C . GLY A 1 183 ? -10.203 5.279 12.260 1.00 65.06 183 GLY A C 1
ATOM 1353 O O . GLY A 1 183 ? -10.154 6.485 12.492 1.00 65.06 183 GLY A O 1
ATOM 1354 N N . HIS A 1 184 ? -9.130 4.503 12.387 1.00 64.75 184 HIS A N 1
ATOM 1355 C CA . HIS A 1 184 ? -7.797 5.085 12.432 1.00 64.75 184 HIS A CA 1
ATOM 1356 C C . HIS A 1 184 ? -7.384 5.430 10.998 1.00 64.75 184 HIS A C 1
ATOM 1358 O O . HIS A 1 184 ? -7.201 4.528 10.175 1.00 64.75 184 HIS A O 1
ATOM 1364 N N . ARG A 1 185 ? -7.245 6.722 10.674 1.00 68.75 185 ARG A N 1
ATOM 1365 C CA . ARG A 1 185 ? -6.635 7.140 9.403 1.00 68.75 185 ARG A CA 1
ATOM 1366 C C . ARG A 1 185 ? -5.207 6.598 9.361 1.00 68.75 185 ARG A C 1
ATOM 1368 O O . ARG A 1 185 ? -4.368 7.012 10.157 1.00 68.75 185 ARG A O 1
ATOM 1375 N N . LEU A 1 186 ? -4.943 5.700 8.418 1.00 71.38 186 LEU A N 1
ATOM 1376 C CA . LEU A 1 186 ? -3.610 5.162 8.191 1.00 71.38 186 LEU A CA 1
ATOM 1377 C C . LEU A 1 186 ? -2.683 6.285 7.695 1.00 71.38 186 LEU A C 1
ATOM 1379 O O . LEU A 1 186 ? -3.112 7.098 6.869 1.00 71.38 186 LEU A O 1
ATOM 1383 N N . PRO A 1 187 ? -1.427 6.352 8.170 1.00 59.47 187 PRO A N 1
ATOM 1384 C CA . PRO A 1 187 ? -0.433 7.247 7.595 1.00 59.47 187 PRO A CA 1
ATOM 1385 C C . PRO A 1 187 ? -0.115 6.822 6.152 1.00 59.47 187 PRO A C 1
ATOM 1387 O O . PRO A 1 187 ? -0.048 5.633 5.844 1.00 59.47 187 PRO A O 1
ATOM 1390 N N . GLY A 1 188 ? 0.092 7.804 5.272 1.00 58.53 188 GLY A N 1
ATOM 1391 C CA . GLY A 1 188 ? 0.268 7.582 3.834 1.00 58.53 188 GLY A CA 1
ATOM 1392 C C . GLY A 1 188 ? -1.036 7.679 3.027 1.00 58.53 188 GLY A C 1
ATOM 1393 O O . GLY A 1 188 ? -2.096 8.015 3.551 1.00 58.53 188 GLY A O 1
ATOM 1394 N N . GLY A 1 189 ? -0.935 7.426 1.720 1.00 54.19 189 GLY A N 1
ATOM 1395 C CA . GLY A 1 189 ? -2.037 7.591 0.767 1.00 54.19 189 GLY A CA 1
ATOM 1396 C C . GLY A 1 189 ? -2.227 9.045 0.326 1.00 54.19 189 GLY A C 1
ATOM 1397 O O . GLY A 1 189 ? -3.113 9.746 0.810 1.00 54.19 189 GLY A O 1
ATOM 1398 N N . ASN A 1 190 ? -1.433 9.490 -0.656 1.00 51.38 190 ASN A N 1
ATOM 1399 C CA . ASN A 1 190 ? -1.582 10.824 -1.260 1.00 51.38 190 ASN A CA 1
ATOM 1400 C C . ASN A 1 190 ? -2.940 11.006 -1.973 1.00 51.38 190 ASN A C 1
ATOM 1402 O O . ASN A 1 190 ? -3.373 12.129 -2.220 1.00 51.38 190 ASN A O 1
ATOM 1406 N N . VAL A 1 191 ? -3.639 9.911 -2.281 1.00 51.31 191 VAL A N 1
ATOM 1407 C CA . VAL A 1 191 ? -4.951 9.905 -2.932 1.00 51.31 191 VAL A CA 1
ATOM 1408 C C . VAL A 1 191 ? -6.022 9.436 -1.948 1.00 51.31 191 VAL A C 1
ATOM 1410 O O . VAL A 1 191 ? -6.056 8.263 -1.596 1.00 51.31 191 VAL A O 1
ATOM 1413 N N . GLY A 1 192 ? -6.909 10.339 -1.517 1.00 54.62 192 GLY A N 1
ATOM 1414 C CA . GLY A 1 192 ? -8.101 10.034 -0.701 1.00 54.62 192 GLY A CA 1
ATOM 1415 C C . GLY A 1 192 ? -7.849 9.569 0.745 1.00 54.62 192 GLY A C 1
ATOM 1416 O O . GLY A 1 192 ? -8.704 9.768 1.607 1.00 54.62 192 GLY A O 1
ATOM 1417 N N . GLY A 1 193 ? -6.673 9.008 1.035 1.00 67.50 193 GLY A N 1
ATOM 1418 C CA . GLY A 1 193 ? -6.330 8.396 2.315 1.00 67.50 193 GLY A CA 1
ATOM 1419 C C . GLY A 1 193 ? -6.995 7.031 2.531 1.00 67.50 193 GLY A C 1
ATOM 1420 O O . GLY A 1 193 ? -7.915 6.625 1.817 1.00 67.50 193 GLY A O 1
ATOM 1421 N N . ALA A 1 194 ? -6.523 6.313 3.549 1.00 76.94 194 ALA A N 1
ATOM 1422 C CA . ALA A 1 194 ? -7.057 5.015 3.944 1.00 76.94 194 ALA A CA 1
ATOM 1423 C C . ALA A 1 194 ? -7.458 5.013 5.425 1.00 76.94 194 ALA A C 1
ATOM 1425 O O . ALA A 1 194 ? -6.827 5.653 6.265 1.00 76.94 194 ALA A O 1
ATOM 1426 N N . VAL A 1 195 ? -8.527 4.289 5.740 1.00 78.69 195 VAL A N 1
ATOM 1427 C CA . VAL A 1 195 ? -9.195 4.290 7.046 1.00 78.69 195 VAL A CA 1
ATOM 1428 C C . VAL A 1 195 ? -9.248 2.865 7.584 1.00 78.69 195 VAL A C 1
ATOM 1430 O O . VAL A 1 195 ? -9.937 2.020 7.022 1.00 78.69 195 VAL A O 1
ATOM 1433 N N . GLN A 1 196 ? -8.525 2.559 8.659 1.00 82.00 196 GLN A N 1
ATOM 1434 C CA . GLN A 1 196 ? -8.562 1.237 9.282 1.00 82.00 196 GLN A CA 1
ATOM 1435 C C . GLN A 1 196 ? -9.705 1.142 10.300 1.00 82.00 196 GLN A C 1
ATOM 1437 O O . GLN A 1 196 ? -9.757 1.887 11.276 1.00 82.00 196 GLN A O 1
ATOM 1442 N N . ILE A 1 197 ? -10.592 0.166 10.102 1.00 73.38 197 ILE A N 1
ATOM 1443 C CA . ILE A 1 197 ? -11.684 -0.192 11.010 1.00 73.38 197 ILE A CA 1
ATOM 1444 C C . ILE A 1 197 ? -11.505 -1.667 11.397 1.00 73.38 197 ILE A C 1
ATOM 1446 O O . ILE A 1 197 ? -11.852 -2.587 10.645 1.00 73.38 197 ILE A O 1
ATOM 1450 N N . GLY A 1 198 ? -10.920 -1.903 12.575 1.00 74.44 198 GLY A N 1
ATOM 1451 C CA . GLY A 1 198 ? -10.537 -3.239 13.042 1.00 74.44 198 GLY A CA 1
ATOM 1452 C C . GLY A 1 198 ? -9.536 -3.920 12.097 1.00 74.44 198 GLY A C 1
ATOM 1453 O O . GLY A 1 198 ? -8.526 -3.336 11.716 1.00 74.44 198 GLY A O 1
ATOM 1454 N N . ALA A 1 199 ? -9.837 -5.152 11.680 1.00 80.88 199 ALA A N 1
ATOM 1455 C CA . ALA A 1 199 ? -9.032 -5.926 10.724 1.00 80.88 199 ALA A CA 1
ATOM 1456 C C . ALA A 1 199 ? -9.320 -5.587 9.242 1.00 80.88 199 ALA A C 1
ATOM 1458 O O . ALA A 1 199 ? -9.038 -6.388 8.352 1.00 80.88 199 ALA A O 1
ATOM 1459 N N . THR A 1 200 ? -9.926 -4.430 8.958 1.00 85.69 200 THR A N 1
ATOM 1460 C CA . THR A 1 200 ? -10.336 -4.038 7.601 1.00 85.69 200 THR A CA 1
ATOM 1461 C C . THR A 1 200 ? -9.981 -2.588 7.305 1.00 85.69 200 THR A C 1
ATOM 1463 O O . THR A 1 200 ? -9.894 -1.774 8.219 1.00 85.69 200 THR A O 1
ATOM 1466 N N . VAL A 1 201 ? -9.817 -2.252 6.030 1.00 89.25 201 VAL A N 1
ATOM 1467 C CA . VAL A 1 201 ? -9.540 -0.899 5.539 1.00 89.25 201 VAL A CA 1
ATOM 1468 C C . VAL A 1 201 ? -10.739 -0.393 4.732 1.00 89.25 201 VAL A C 1
ATOM 1470 O O . VAL A 1 201 ? -11.463 -1.180 4.115 1.00 89.25 201 VAL A O 1
ATOM 1473 N N . ARG A 1 202 ? -10.987 0.916 4.778 1.00 85.44 202 ARG A N 1
ATOM 1474 C CA . ARG A 1 202 ? -11.883 1.667 3.896 1.00 85.44 202 ARG A CA 1
ATOM 1475 C C . ARG A 1 202 ? -11.067 2.639 3.058 1.00 85.44 202 ARG A C 1
ATOM 1477 O O . ARG A 1 202 ? -10.216 3.342 3.601 1.00 85.44 202 ARG A O 1
ATOM 1484 N N . ARG A 1 203 ? -11.348 2.696 1.759 1.00 85.88 203 ARG A N 1
ATOM 1485 C CA . ARG A 1 203 ? -10.785 3.677 0.814 1.00 85.88 203 ARG A CA 1
ATOM 1486 C C . ARG A 1 203 ? -11.906 4.199 -0.086 1.00 85.88 203 ARG A C 1
ATOM 1488 O O . ARG A 1 203 ? -12.966 3.575 -0.189 1.00 85.88 203 ARG A O 1
ATOM 1495 N N . ALA A 1 204 ? -11.703 5.357 -0.704 1.00 83.62 204 ALA A N 1
ATOM 1496 C CA . ALA A 1 204 ? -12.656 5.892 -1.673 1.00 83.62 204 ALA A CA 1
ATOM 1497 C C . ALA A 1 204 ? -12.741 4.974 -2.906 1.00 83.62 204 ALA A C 1
ATOM 1499 O O . ALA A 1 204 ? -11.716 4.515 -3.403 1.00 83.62 204 ALA A O 1
ATOM 1500 N N . THR A 1 205 ? -13.948 4.715 -3.414 1.00 88.00 205 THR A N 1
ATOM 1501 C CA . THR A 1 205 ? -14.108 4.009 -4.697 1.00 88.00 205 THR A CA 1
ATOM 1502 C C . THR A 1 205 ? -14.059 4.973 -5.874 1.00 88.00 205 THR A C 1
ATOM 1504 O O . THR A 1 205 ? -14.435 6.139 -5.748 1.00 88.00 205 THR A O 1
ATOM 1507 N N . GLY A 1 206 ? -13.703 4.458 -7.046 1.00 88.94 206 GLY A N 1
ATOM 1508 C CA . GLY A 1 206 ? -13.849 5.153 -8.317 1.00 88.94 206 GLY A CA 1
ATOM 1509 C C . GLY A 1 206 ? -14.224 4.197 -9.451 1.00 88.94 206 GLY A C 1
ATOM 1510 O O . GLY A 1 206 ? -14.402 2.998 -9.223 1.00 88.94 206 GLY A O 1
ATOM 1511 N N . PRO A 1 207 ? -14.320 4.684 -10.703 1.00 92.25 207 PRO A N 1
ATOM 1512 C CA . PRO A 1 207 ? -14.693 3.855 -11.854 1.00 92.25 207 PRO A CA 1
ATOM 1513 C C . PRO A 1 207 ? -13.791 2.630 -12.079 1.00 92.25 207 PRO A C 1
ATOM 1515 O O . PRO A 1 207 ? -14.227 1.664 -12.698 1.00 92.25 207 PRO A O 1
ATOM 1518 N N . TRP A 1 208 ? -12.551 2.666 -11.579 1.00 93.88 208 TRP A N 1
ATOM 1519 C CA . TRP A 1 208 ? -11.575 1.576 -11.670 1.00 93.88 208 TRP A CA 1
ATOM 1520 C C . TRP A 1 208 ? -11.750 0.483 -10.607 1.00 93.88 208 TRP A C 1
ATOM 1522 O O . TRP A 1 208 ? -11.236 -0.619 -10.790 1.00 93.88 208 TRP A O 1
ATOM 1532 N N . THR A 1 209 ? -12.458 0.755 -9.504 1.00 95.12 209 THR A N 1
ATOM 1533 C CA . THR A 1 209 ? -12.547 -0.163 -8.357 1.00 95.12 209 THR A CA 1
ATOM 1534 C C . THR A 1 209 ? -13.024 -1.572 -8.743 1.00 95.12 209 THR A C 1
ATOM 1536 O O . THR A 1 209 ? -12.382 -2.521 -8.304 1.00 95.12 209 THR A O 1
ATOM 1539 N N . PRO A 1 210 ? -14.033 -1.774 -9.621 1.00 96.94 210 PRO A N 1
ATOM 1540 C CA . PRO A 1 210 ? -14.424 -3.123 -10.047 1.00 96.94 210 PRO A CA 1
ATOM 1541 C C . PRO A 1 210 ? -13.304 -3.905 -10.756 1.00 96.94 210 PRO A C 1
ATOM 1543 O O . PRO A 1 210 ? -13.208 -5.118 -10.593 1.00 96.94 210 PRO A O 1
ATOM 1546 N N . ALA A 1 211 ? -12.436 -3.221 -11.512 1.00 97.75 211 ALA A N 1
ATOM 1547 C CA . ALA A 1 211 ? -11.296 -3.840 -12.188 1.00 97.75 211 ALA A CA 1
ATOM 1548 C C . ALA A 1 211 ? -10.190 -4.243 -11.198 1.00 97.75 211 ALA A C 1
ATOM 1550 O O . ALA A 1 211 ? -9.599 -5.314 -11.335 1.00 97.75 211 ALA A O 1
ATOM 1551 N N . VAL A 1 212 ? -9.951 -3.409 -10.181 1.00 97.50 212 VAL A N 1
ATOM 1552 C CA . VAL A 1 212 ? -9.017 -3.702 -9.083 1.00 97.50 212 VAL A CA 1
ATOM 1553 C C . VAL A 1 212 ? -9.542 -4.833 -8.195 1.00 97.50 212 VAL A C 1
ATOM 1555 O O . VAL A 1 212 ? -8.777 -5.727 -7.850 1.00 97.50 212 VAL A O 1
ATOM 1558 N N . HIS A 1 213 ? -10.840 -4.865 -7.881 1.00 98.12 213 HIS A N 1
ATOM 1559 C CA . HIS A 1 213 ? -11.440 -5.959 -7.106 1.00 98.12 213 HIS A CA 1
ATOM 1560 C C . HIS A 1 213 ? -11.334 -7.294 -7.848 1.00 98.12 213 HIS A C 1
ATOM 1562 O O . HIS A 1 213 ? -10.849 -8.262 -7.273 1.00 98.12 213 HIS A O 1
ATOM 1568 N N . ALA A 1 214 ? -11.648 -7.324 -9.148 1.00 98.31 214 ALA A N 1
ATOM 1569 C CA . ALA A 1 214 ? -11.473 -8.522 -9.971 1.00 98.31 214 ALA A CA 1
ATOM 1570 C C . ALA A 1 214 ? -10.007 -9.005 -10.044 1.00 98.31 214 ALA A C 1
ATOM 1572 O O . ALA A 1 214 ? -9.760 -10.210 -10.103 1.00 98.31 214 ALA A O 1
ATOM 1573 N N . LEU A 1 215 ? -9.035 -8.083 -10.033 1.00 98.50 215 LEU A N 1
ATOM 1574 C CA . LEU A 1 215 ? -7.608 -8.414 -9.965 1.00 98.50 215 LEU A CA 1
ATOM 1575 C C . LEU A 1 215 ? -7.240 -9.033 -8.608 1.00 98.50 215 LEU A C 1
ATOM 1577 O O . LEU A 1 215 ? -6.604 -10.084 -8.576 1.00 98.50 215 LEU A O 1
ATOM 1581 N N . LEU A 1 216 ? -7.652 -8.412 -7.500 1.00 98.44 216 LEU A N 1
ATOM 1582 C CA . LEU A 1 216 ? -7.383 -8.909 -6.147 1.00 98.44 216 LEU A CA 1
ATOM 1583 C C . LEU A 1 216 ? -8.003 -10.294 -5.917 1.00 98.44 216 LEU A C 1
ATOM 1585 O O . LEU A 1 216 ? -7.315 -11.194 -5.436 1.00 98.44 216 LEU A O 1
ATOM 1589 N N . ASP A 1 217 ? -9.251 -10.502 -6.343 1.00 98.31 217 ASP A N 1
ATOM 1590 C CA . ASP A 1 217 ? -9.923 -11.803 -6.263 1.00 98.31 217 ASP A CA 1
ATOM 1591 C C . ASP A 1 217 ? -9.178 -12.884 -7.067 1.00 98.31 217 ASP A C 1
ATOM 1593 O O . ASP A 1 217 ? -9.021 -14.010 -6.590 1.00 98.31 217 ASP A O 1
ATOM 1597 N N . HIS A 1 218 ? -8.653 -12.553 -8.256 1.00 98.25 218 HIS A N 1
ATOM 1598 C CA . HIS A 1 218 ? -7.819 -13.467 -9.054 1.00 98.25 218 HIS A CA 1
ATOM 1599 C C . HIS A 1 218 ? -6.499 -13.818 -8.357 1.00 98.25 218 HIS A C 1
ATOM 1601 O O . HIS A 1 218 ? -6.090 -14.981 -8.367 1.00 98.25 218 HIS A O 1
ATOM 1607 N N . LEU A 1 219 ? -5.835 -12.842 -7.732 1.00 98.06 219 LEU A N 1
ATOM 1608 C CA . LEU A 1 219 ? -4.584 -13.055 -6.995 1.00 98.06 219 LEU A CA 1
ATOM 1609 C C . LEU A 1 219 ? -4.803 -13.962 -5.774 1.00 98.06 219 LEU A C 1
ATOM 1611 O O . LEU A 1 219 ? -4.072 -14.940 -5.605 1.00 98.06 219 LEU A O 1
ATOM 1615 N N . VAL A 1 220 ? -5.854 -13.707 -4.987 1.00 97.31 220 VAL A N 1
ATOM 1616 C CA . VAL A 1 220 ? -6.242 -14.546 -3.839 1.00 97.31 220 VAL A CA 1
ATOM 1617 C C . VAL A 1 220 ? -6.631 -15.957 -4.295 1.00 97.31 220 VAL A C 1
ATOM 1619 O O . VAL A 1 220 ? -6.156 -16.939 -3.722 1.00 97.31 220 VAL A O 1
ATOM 1622 N N . ALA A 1 221 ? -7.426 -16.093 -5.363 1.00 97.25 221 ALA A N 1
ATOM 1623 C CA . ALA A 1 221 ? -7.795 -17.393 -5.933 1.00 97.25 221 ALA A CA 1
ATOM 1624 C C . ALA A 1 221 ? -6.588 -18.173 -6.493 1.00 97.25 221 ALA A C 1
ATOM 1626 O O . ALA A 1 221 ? -6.595 -19.404 -6.495 1.00 97.25 221 ALA A O 1
ATOM 1627 N N . SER A 1 222 ? -5.540 -17.463 -6.922 1.00 97.38 222 SER A N 1
ATOM 1628 C CA . SER A 1 222 ? -4.264 -18.033 -7.373 1.00 97.38 222 SER A CA 1
ATOM 1629 C C . SER A 1 222 ? -3.287 -18.339 -6.226 1.00 97.38 222 SER A C 1
ATOM 1631 O O . SER A 1 222 ? -2.194 -18.846 -6.476 1.00 97.38 222 SER A O 1
ATOM 1633 N N . GLY A 1 223 ? -3.663 -18.061 -4.973 1.00 96.31 223 GLY A N 1
ATOM 1634 C CA . GLY A 1 223 ? -2.867 -18.362 -3.781 1.00 96.31 223 GLY A CA 1
ATOM 1635 C C . GLY A 1 223 ? -1.831 -17.303 -3.392 1.00 96.31 223 GLY A C 1
ATOM 1636 O O . GLY A 1 223 ? -0.978 -17.593 -2.553 1.00 96.31 223 GLY A O 1
ATOM 1637 N N . VAL A 1 224 ? -1.889 -16.093 -3.959 1.00 96.19 224 VAL A N 1
ATOM 1638 C CA . VAL A 1 224 ? -1.049 -14.967 -3.520 1.00 96.19 224 VAL A CA 1
ATOM 1639 C C . VAL A 1 224 ? -1.607 -14.446 -2.193 1.00 96.19 224 VAL A C 1
ATOM 1641 O O . VAL A 1 224 ? -2.719 -13.926 -2.147 1.00 96.19 224 VAL A O 1
ATOM 1644 N N . ALA A 1 225 ? -0.856 -14.621 -1.104 1.00 92.31 225 ALA A N 1
ATOM 1645 C CA . ALA A 1 225 ? -1.317 -14.298 0.249 1.00 92.31 225 ALA A CA 1
ATOM 1646 C C . ALA A 1 225 ? -0.997 -12.852 0.666 1.00 92.31 225 ALA A C 1
ATOM 1648 O O . ALA A 1 225 ? -1.615 -12.315 1.580 1.00 92.31 225 ALA A O 1
ATOM 1649 N N . GLU A 1 226 ? -0.032 -12.219 0.002 1.00 97.25 226 GLU A N 1
ATOM 1650 C CA . GLU A 1 226 ? 0.479 -10.885 0.317 1.00 97.25 226 GLU A CA 1
ATOM 1651 C C . GLU A 1 226 ? -0.351 -9.750 -0.322 1.00 97.25 226 GLU A C 1
ATOM 1653 O O . GLU A 1 226 ? 0.182 -8.684 -0.614 1.00 97.25 226 GLU A O 1
ATOM 1658 N N . VAL A 1 227 ? -1.650 -9.949 -0.563 1.00 97.88 227 VAL A N 1
ATOM 1659 C CA . VAL A 1 227 ? -2.554 -8.945 -1.161 1.00 97.88 227 VAL A CA 1
ATOM 1660 C C . VAL A 1 227 ? -3.839 -8.808 -0.340 1.00 97.88 227 VAL A C 1
ATOM 1662 O O . VAL A 1 227 ? -4.228 -9.760 0.338 1.00 97.88 227 VAL A O 1
ATOM 1665 N N . PRO A 1 228 ? -4.515 -7.645 -0.353 1.00 96.75 228 PRO A N 1
ATOM 1666 C CA . PRO A 1 228 ? -5.743 -7.481 0.410 1.00 96.75 228 PRO A CA 1
ATOM 1667 C C . PRO A 1 228 ? -6.897 -8.285 -0.203 1.00 96.75 228 PRO A C 1
ATOM 1669 O O . PRO A 1 228 ? -7.175 -8.188 -1.396 1.00 96.75 228 PRO A O 1
ATOM 1672 N N . THR A 1 229 ? -7.630 -9.014 0.635 1.00 96.88 229 THR A N 1
ATOM 1673 C CA . THR A 1 229 ? -8.898 -9.652 0.268 1.00 96.88 229 THR A CA 1
ATOM 1674 C C . THR A 1 229 ? -9.989 -8.597 0.112 1.00 96.88 229 THR A C 1
ATOM 1676 O O . THR A 1 229 ? -10.163 -7.747 0.992 1.00 96.88 229 THR A O 1
ATOM 1679 N N . VAL A 1 230 ? -10.769 -8.684 -0.967 1.00 96.81 230 VAL A N 1
ATOM 1680 C CA . VAL A 1 230 ? -11.964 -7.860 -1.170 1.00 96.81 230 VAL A CA 1
ATOM 1681 C C . VAL A 1 230 ? -13.090 -8.356 -0.263 1.00 96.81 230 VAL A C 1
ATOM 1683 O O . VAL A 1 230 ? -13.445 -9.531 -0.253 1.00 96.81 230 VAL A O 1
ATOM 1686 N N . LEU A 1 231 ? -13.669 -7.444 0.514 1.00 92.44 231 LEU A N 1
ATOM 1687 C CA . LEU A 1 231 ? -14.785 -7.699 1.431 1.00 92.44 231 LEU A CA 1
ATOM 1688 C C . LEU A 1 231 ? -16.060 -6.937 1.013 1.00 92.44 231 LEU A C 1
ATOM 1690 O O . LEU A 1 231 ? -17.053 -6.943 1.741 1.00 92.44 231 LEU A O 1
ATOM 1694 N N . GLY A 1 232 ? -16.036 -6.290 -0.157 1.00 89.25 232 GLY A N 1
ATOM 1695 C CA . GLY A 1 232 ? -17.161 -5.585 -0.772 1.00 89.25 232 GLY A CA 1
ATOM 1696 C C . GLY A 1 232 ? -17.051 -4.060 -0.700 1.00 89.25 232 GLY A C 1
ATOM 1697 O O . GLY A 1 232 ? -15.965 -3.486 -0.768 1.00 89.25 232 GLY A O 1
ATOM 1698 N N . VAL A 1 233 ? -18.204 -3.400 -0.587 1.00 84.94 233 VAL A N 1
ATOM 1699 C CA . VAL A 1 233 ? -18.356 -1.938 -0.505 1.00 84.94 233 VAL A CA 1
ATOM 1700 C C . VAL A 1 233 ? -19.297 -1.624 0.660 1.00 84.94 233 VAL A C 1
ATOM 1702 O O . VAL A 1 233 ? -20.294 -2.323 0.847 1.00 84.94 233 VAL A O 1
ATOM 1705 N N . ASP A 1 234 ? -18.975 -0.616 1.473 1.00 79.88 234 ASP A N 1
ATOM 1706 C CA . ASP A 1 234 ? -19.799 -0.221 2.620 1.00 79.88 234 ASP A CA 1
ATOM 1707 C C . ASP A 1 234 ? -20.987 0.677 2.221 1.00 79.88 234 ASP A C 1
ATOM 1709 O O . ASP A 1 234 ? -21.108 1.138 1.085 1.00 79.88 234 ASP A O 1
ATOM 1713 N N . ALA A 1 235 ? -21.887 0.950 3.171 1.00 71.38 235 ALA A N 1
ATOM 1714 C CA . ALA A 1 235 ? -23.082 1.766 2.933 1.00 71.38 235 ALA A CA 1
ATOM 1715 C C . ALA A 1 235 ? -22.786 3.230 2.534 1.00 71.38 235 ALA A C 1
ATOM 1717 O O . ALA A 1 235 ? -23.690 3.929 2.081 1.00 71.38 235 ALA A O 1
ATOM 1718 N N . ARG A 1 236 ? -21.538 3.697 2.687 1.00 74.50 236 ARG A N 1
ATOM 1719 C CA . ARG A 1 236 ? -21.069 5.025 2.262 1.00 74.50 236 ARG A CA 1
ATOM 1720 C C . ARG A 1 236 ? -20.398 4.993 0.883 1.00 74.50 236 ARG A C 1
ATOM 1722 O O . ARG A 1 236 ? -19.893 6.018 0.438 1.00 74.50 236 ARG A O 1
ATOM 1729 N N . GLY A 1 237 ? -20.375 3.840 0.210 1.00 78.50 237 GLY A N 1
ATOM 1730 C CA . GLY A 1 237 ? -19.708 3.680 -1.079 1.00 78.50 237 GLY A CA 1
ATOM 1731 C C . GLY A 1 237 ? -18.182 3.633 -0.974 1.00 78.50 237 GLY A C 1
ATOM 1732 O O . GLY A 1 237 ? -17.511 3.971 -1.941 1.00 78.50 237 GLY A O 1
ATOM 1733 N N . ARG A 1 238 ? -17.613 3.256 0.180 1.00 85.44 238 ARG A N 1
ATOM 1734 C CA . ARG A 1 238 ? -16.164 3.021 0.334 1.00 85.44 238 ARG A CA 1
ATOM 1735 C C . ARG A 1 238 ? -15.855 1.548 0.096 1.00 85.44 238 ARG A C 1
ATOM 1737 O O . ARG A 1 238 ? -16.611 0.691 0.556 1.00 85.44 238 ARG A O 1
ATOM 1744 N N . GLU A 1 239 ? -14.747 1.227 -0.568 1.00 90.75 239 GLU A N 1
ATOM 1745 C CA . GLU A 1 239 ? -14.329 -0.175 -0.682 1.00 90.75 239 GLU A CA 1
ATOM 1746 C C . GLU A 1 239 ? -13.949 -0.737 0.689 1.00 90.75 239 GLU A C 1
ATOM 1748 O O . GLU A 1 239 ? -13.481 -0.011 1.565 1.00 90.75 239 GLU A O 1
ATOM 1753 N N . VAL A 1 240 ? -14.166 -2.035 0.876 1.00 89.56 240 VAL A N 1
ATOM 1754 C CA . VAL A 1 240 ? -13.884 -2.770 2.108 1.00 89.56 240 VAL A CA 1
ATOM 1755 C C . VAL A 1 240 ? -12.820 -3.804 1.773 1.00 89.56 240 VAL A C 1
ATOM 1757 O O . VAL A 1 240 ? -13.090 -4.758 1.049 1.00 89.56 240 VAL A O 1
ATOM 1760 N N . LEU A 1 241 ? -11.613 -3.623 2.300 1.00 95.06 241 LEU A N 1
ATOM 1761 C CA . LEU A 1 241 ? -10.477 -4.526 2.084 1.00 95.06 241 LEU A CA 1
ATOM 1762 C C . LEU A 1 241 ? -10.010 -5.126 3.416 1.00 95.06 241 LEU A C 1
ATOM 1764 O O . LEU A 1 241 ? -10.220 -4.522 4.471 1.00 95.06 241 LEU A O 1
ATOM 1768 N N . SER A 1 242 ? -9.359 -6.290 3.411 1.00 91.50 242 SER A N 1
ATOM 1769 C CA . SER A 1 242 ? -8.654 -6.783 4.605 1.00 91.50 242 SER A CA 1
ATOM 1770 C C . SER A 1 242 ? -7.436 -5.910 4.924 1.00 91.50 242 SER A C 1
ATOM 1772 O O . SER A 1 242 ? -6.704 -5.506 4.021 1.00 91.50 242 SER A O 1
ATOM 1774 N N . TYR A 1 243 ? -7.175 -5.657 6.205 1.00 90.12 243 TYR A N 1
ATOM 1775 C CA . TYR A 1 243 ? -5.938 -5.002 6.634 1.00 90.12 243 TYR A CA 1
ATOM 1776 C C . TYR A 1 243 ? -4.747 -5.969 6.549 1.00 90.12 243 TYR A C 1
ATOM 1778 O O . TYR A 1 243 ? -4.853 -7.116 6.982 1.00 90.12 243 TYR A O 1
ATOM 1786 N N . LEU A 1 244 ? -3.617 -5.495 6.015 1.00 91.19 244 LEU A N 1
ATOM 1787 C CA . LEU A 1 244 ? -2.358 -6.239 5.936 1.00 91.19 244 LEU A CA 1
ATOM 1788 C C . LEU A 1 244 ? -1.408 -5.736 7.040 1.00 91.19 244 LEU A C 1
ATOM 1790 O O . LEU A 1 244 ? -0.906 -4.617 6.928 1.00 91.19 244 LEU A O 1
ATOM 1794 N N . PRO A 1 245 ? -1.176 -6.508 8.119 1.00 85.75 245 PRO A N 1
ATOM 1795 C CA . PRO A 1 245 ? -0.352 -6.061 9.235 1.00 85.75 245 PRO A CA 1
ATOM 1796 C C . PRO A 1 245 ? 1.141 -6.089 8.890 1.00 85.75 245 PRO A C 1
ATOM 1798 O O . PRO A 1 245 ? 1.668 -7.105 8.439 1.00 85.75 245 PRO A O 1
ATOM 1801 N N . GLY A 1 246 ? 1.836 -4.990 9.176 1.00 87.94 246 GLY A N 1
ATOM 1802 C CA . GLY A 1 246 ? 3.285 -4.879 9.039 1.00 87.94 246 GLY A CA 1
ATOM 1803 C C . GLY A 1 246 ? 3.778 -3.444 9.213 1.00 87.94 246 GLY A C 1
ATOM 1804 O O . GLY A 1 246 ? 2.978 -2.510 9.262 1.00 87.94 246 GLY A O 1
ATOM 1805 N N . HIS A 1 247 ? 5.096 -3.269 9.302 1.00 86.56 247 HIS A N 1
ATOM 1806 C CA . HIS A 1 247 ? 5.740 -1.957 9.182 1.00 86.56 247 HIS A CA 1
ATOM 1807 C C . HIS A 1 247 ? 6.109 -1.670 7.718 1.00 86.56 247 HIS A C 1
ATOM 1809 O O . HIS A 1 247 ? 6.053 -2.558 6.873 1.00 86.56 247 HIS A O 1
ATOM 1815 N N . GLN A 1 248 ? 6.473 -0.431 7.407 1.00 88.06 248 GLN A N 1
ATOM 1816 C CA . GLN A 1 248 ? 6.968 -0.016 6.088 1.00 88.06 248 GLN A CA 1
ATOM 1817 C C . GLN A 1 248 ? 8.441 0.389 6.215 1.00 88.06 248 GLN A C 1
ATOM 1819 O O . GLN A 1 248 ? 8.900 0.706 7.314 1.00 88.06 248 GLN A O 1
ATOM 1824 N N . VAL A 1 249 ? 9.179 0.423 5.102 1.00 85.19 249 VAL A N 1
ATOM 1825 C CA . VAL A 1 249 ? 10.475 1.124 5.074 1.00 85.19 249 VAL A CA 1
ATOM 1826 C C . VAL A 1 249 ? 10.191 2.623 5.164 1.00 85.19 249 VAL A C 1
ATOM 1828 O O . VAL A 1 249 ? 9.465 3.142 4.313 1.00 85.19 249 VAL A O 1
ATOM 1831 N N . ASP A 1 250 ? 10.780 3.329 6.133 1.00 81.94 250 ASP A N 1
ATOM 1832 C CA . ASP A 1 250 ? 10.822 4.793 6.088 1.00 81.94 250 ASP A CA 1
ATOM 1833 C C . ASP A 1 250 ? 11.726 5.202 4.925 1.00 81.94 250 ASP A C 1
ATOM 1835 O O . ASP A 1 250 ? 12.951 5.226 5.026 1.00 81.94 250 ASP A O 1
ATOM 1839 N N . VAL A 1 251 ? 11.112 5.477 3.777 1.00 81.75 251 VAL A N 1
ATOM 1840 C CA . VAL A 1 251 ? 11.865 5.811 2.575 1.00 81.75 251 VAL A CA 1
ATOM 1841 C C . VAL A 1 251 ? 12.657 7.103 2.735 1.00 81.75 251 VAL A C 1
ATOM 1843 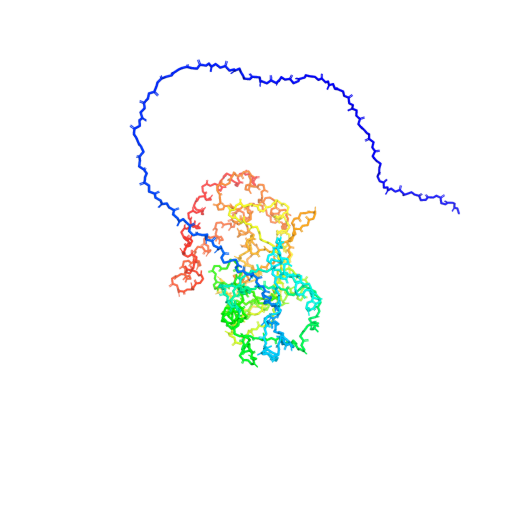O O . VAL A 1 251 ? 13.668 7.235 2.055 1.00 81.75 251 VAL A O 1
ATOM 1846 N N . ASP A 1 252 ? 12.257 8.056 3.579 1.00 73.25 252 ASP A N 1
ATOM 1847 C CA . ASP A 1 252 ? 12.945 9.348 3.675 1.00 73.25 252 ASP A CA 1
ATOM 1848 C C . ASP A 1 252 ? 14.268 9.247 4.445 1.00 73.25 252 ASP A C 1
ATOM 1850 O O . ASP A 1 252 ? 15.225 9.950 4.103 1.00 73.25 252 ASP A O 1
ATOM 1854 N N . THR A 1 253 ? 14.355 8.344 5.426 1.00 73.88 253 THR A N 1
ATOM 1855 C CA . THR A 1 253 ? 15.565 8.140 6.241 1.00 73.88 253 THR A CA 1
ATOM 1856 C C . THR A 1 253 ? 16.381 6.909 5.838 1.00 73.88 253 THR A C 1
ATOM 1858 O O . THR A 1 253 ? 17.613 6.985 5.818 1.00 73.88 253 THR A O 1
ATOM 1861 N N . ASP A 1 254 ? 15.725 5.819 5.438 1.00 76.81 254 ASP A N 1
ATOM 1862 C CA . ASP A 1 254 ? 16.341 4.520 5.170 1.00 76.81 254 ASP A CA 1
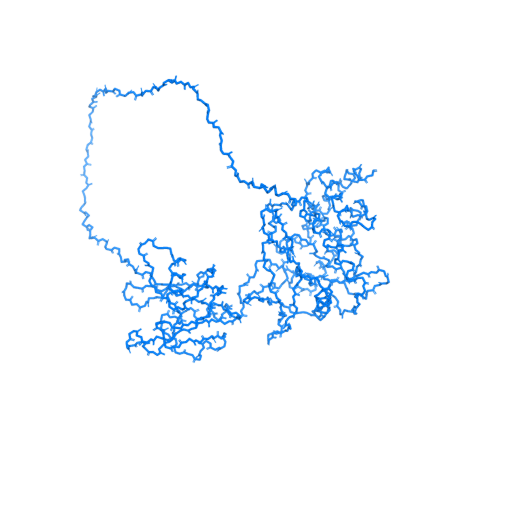ATOM 1863 C C . ASP A 1 254 ? 16.364 4.143 3.674 1.00 76.81 254 ASP A C 1
ATOM 1865 O O . ASP A 1 254 ? 15.813 4.800 2.784 1.00 76.81 254 ASP A O 1
ATOM 1869 N N . ALA A 1 255 ? 17.044 3.033 3.380 1.00 80.25 255 ALA A N 1
ATOM 1870 C CA . ALA A 1 255 ? 16.983 2.351 2.094 1.00 80.25 255 ALA A CA 1
ATOM 1871 C C . ALA A 1 255 ? 16.815 0.845 2.321 1.00 80.25 255 ALA A C 1
ATOM 1873 O O . ALA A 1 255 ? 17.539 0.250 3.119 1.00 80.25 255 ALA A O 1
ATOM 1874 N N . ALA A 1 256 ? 15.903 0.213 1.575 1.00 88.69 256 ALA A N 1
ATOM 1875 C CA . ALA A 1 256 ? 15.677 -1.230 1.649 1.00 88.69 256 ALA A CA 1
ATOM 1876 C C . ALA A 1 256 ? 16.992 -2.012 1.469 1.00 88.69 256 ALA A C 1
ATOM 1878 O O . ALA A 1 256 ? 17.759 -1.740 0.536 1.00 88.69 256 ALA A O 1
ATOM 1879 N N . SER A 1 257 ? 17.246 -3.005 2.324 1.00 92.12 257 SER A N 1
ATOM 1880 C CA . SER A 1 257 ? 18.431 -3.867 2.207 1.00 92.12 257 SER A CA 1
ATOM 1881 C C . SER A 1 257 ? 18.481 -4.585 0.848 1.00 92.12 257 SER A C 1
ATOM 1883 O O . SER A 1 257 ? 17.447 -4.815 0.222 1.00 92.12 257 SER A O 1
ATOM 1885 N N . ASP A 1 258 ? 19.672 -4.975 0.378 1.00 94.81 258 ASP A N 1
ATOM 1886 C CA . ASP A 1 258 ? 19.798 -5.718 -0.891 1.00 94.81 258 ASP A CA 1
ATOM 1887 C C . ASP A 1 258 ? 19.045 -7.066 -0.851 1.00 94.81 258 ASP A C 1
ATOM 1889 O O . ASP A 1 258 ? 18.516 -7.518 -1.866 1.00 94.81 258 ASP A O 1
ATOM 1893 N N . ALA A 1 259 ? 18.928 -7.678 0.334 1.00 94.12 259 ALA A N 1
ATOM 1894 C CA . ALA A 1 259 ? 18.132 -8.885 0.548 1.00 94.12 259 ALA A CA 1
ATOM 1895 C C . ALA A 1 259 ? 16.624 -8.619 0.381 1.00 94.12 259 ALA A C 1
ATOM 1897 O O . ALA A 1 259 ? 15.946 -9.368 -0.324 1.00 94.12 259 ALA A O 1
ATOM 1898 N N . LEU A 1 260 ? 16.108 -7.532 0.970 1.00 94.94 260 LEU A N 1
ATOM 1899 C CA . LEU A 1 260 ? 14.706 -7.137 0.819 1.00 94.94 260 LEU A CA 1
ATOM 1900 C C . LEU A 1 260 ? 14.390 -6.701 -0.621 1.00 94.94 260 LEU A C 1
ATOM 1902 O O . LEU A 1 260 ? 13.346 -7.066 -1.153 1.00 94.94 260 LEU A O 1
ATOM 1906 N N . LEU A 1 261 ? 15.314 -5.994 -1.281 1.00 97.06 261 LEU A N 1
ATOM 1907 C CA . LEU A 1 261 ? 15.225 -5.660 -2.706 1.00 97.06 261 LEU A CA 1
ATOM 1908 C C . LEU A 1 261 ? 15.095 -6.922 -3.571 1.00 97.06 261 LEU A C 1
ATOM 1910 O O . LEU A 1 261 ? 14.218 -6.996 -4.431 1.00 97.06 261 LEU A O 1
ATOM 1914 N N . GLY A 1 262 ? 15.934 -7.932 -3.320 1.00 97.62 262 GLY A N 1
ATOM 1915 C CA . GLY A 1 262 ? 15.837 -9.225 -3.993 1.00 97.62 262 GLY A CA 1
ATOM 1916 C C . GLY A 1 262 ? 14.490 -9.913 -3.748 1.00 97.62 262 GLY A C 1
ATOM 1917 O O . GLY A 1 262 ? 13.850 -10.363 -4.697 1.00 97.62 262 GLY A O 1
ATOM 1918 N N . ALA A 1 263 ? 14.014 -9.939 -2.500 1.00 96.75 263 ALA A N 1
ATOM 1919 C CA . ALA A 1 263 ? 12.717 -10.522 -2.154 1.00 96.75 263 ALA A CA 1
ATOM 1920 C C . ALA A 1 263 ? 11.542 -9.808 -2.852 1.00 96.75 263 ALA A C 1
ATOM 1922 O O . ALA A 1 263 ? 10.668 -10.472 -3.408 1.00 96.75 263 ALA A O 1
ATOM 1923 N N . ALA A 1 264 ? 11.550 -8.473 -2.896 1.00 97.94 264 ALA A N 1
ATOM 1924 C CA . ALA A 1 264 ? 10.527 -7.678 -3.573 1.00 97.94 264 ALA A CA 1
ATOM 1925 C C . ALA A 1 264 ? 10.501 -7.925 -5.093 1.00 97.94 264 ALA A C 1
ATOM 1927 O O . ALA A 1 264 ? 9.426 -8.038 -5.677 1.00 97.94 264 ALA A O 1
ATOM 1928 N N . MET A 1 265 ? 11.663 -8.063 -5.744 1.00 98.50 265 MET A N 1
ATOM 1929 C CA . MET A 1 265 ? 11.715 -8.351 -7.186 1.00 98.50 265 MET A CA 1
ATOM 1930 C C . MET A 1 265 ? 11.354 -9.801 -7.525 1.00 98.50 265 ME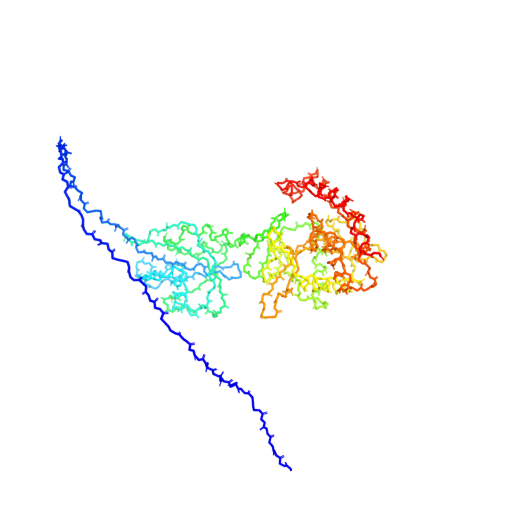T A C 1
ATOM 1932 O O . MET A 1 265 ? 10.752 -10.044 -8.571 1.00 98.50 265 MET A O 1
ATOM 1936 N N . ALA A 1 266 ? 11.663 -10.756 -6.644 1.00 98.31 266 ALA A N 1
ATOM 1937 C CA . ALA A 1 266 ? 11.180 -12.128 -6.772 1.00 98.31 266 ALA A CA 1
ATOM 1938 C C . ALA A 1 266 ? 9.647 -12.195 -6.646 1.00 98.31 266 ALA A C 1
ATOM 1940 O O . ALA A 1 266 ? 9.003 -12.823 -7.483 1.00 98.31 266 ALA A O 1
ATOM 1941 N N . TRP A 1 267 ? 9.062 -11.480 -5.675 1.00 98.31 267 TRP A N 1
ATOM 1942 C CA . TRP A 1 267 ? 7.607 -11.357 -5.543 1.00 98.31 267 TRP A CA 1
ATOM 1943 C C . TRP A 1 267 ? 6.975 -10.711 -6.785 1.00 98.31 267 TRP A C 1
ATOM 1945 O O . TRP A 1 267 ? 5.994 -11.229 -7.309 1.00 98.31 267 TRP A O 1
ATOM 1955 N N . LEU A 1 268 ? 7.575 -9.641 -7.326 1.00 98.62 268 LEU A N 1
ATOM 1956 C CA . LEU A 1 268 ? 7.083 -8.973 -8.538 1.00 98.62 268 LEU A CA 1
ATOM 1957 C C . LEU A 1 268 ? 7.118 -9.889 -9.777 1.00 98.62 268 LEU A C 1
ATOM 1959 O O . LEU A 1 268 ? 6.198 -9.847 -10.595 1.00 98.62 268 LEU A O 1
ATOM 1963 N N . ARG A 1 269 ? 8.142 -10.747 -9.918 1.00 98.44 269 ARG A N 1
ATOM 1964 C CA . ARG A 1 269 ? 8.167 -11.802 -10.950 1.00 98.44 269 ARG A CA 1
ATOM 1965 C C . ARG A 1 269 ? 6.985 -12.751 -10.772 1.00 98.44 269 ARG A C 1
ATOM 1967 O O . ARG A 1 269 ? 6.269 -13.012 -11.736 1.00 98.44 269 ARG A O 1
ATOM 1974 N N . ASP A 1 270 ? 6.791 -13.271 -9.565 1.00 98.00 270 ASP A N 1
ATOM 1975 C CA . ASP A 1 270 ? 5.759 -14.276 -9.297 1.00 98.00 270 ASP A CA 1
ATOM 1976 C C . ASP A 1 270 ? 4.348 -13.689 -9.487 1.00 98.00 270 ASP A C 1
ATOM 1978 O O . ASP A 1 270 ? 3.500 -14.322 -10.118 1.00 98.00 270 ASP A O 1
ATOM 1982 N N . TYR A 1 271 ? 4.139 -12.426 -9.100 1.00 98.31 271 TYR A N 1
ATOM 1983 C CA . TYR A 1 271 ? 2.965 -11.628 -9.459 1.00 98.31 271 TYR A CA 1
ATOM 1984 C C . TYR A 1 271 ? 2.747 -11.569 -10.984 1.00 98.31 271 TYR A C 1
ATOM 1986 O O . TYR A 1 271 ? 1.683 -11.966 -11.462 1.00 98.31 271 TYR A O 1
ATOM 1994 N N . HIS A 1 272 ? 3.751 -11.148 -11.768 1.00 98.31 272 HIS A N 1
ATOM 1995 C CA . HIS A 1 272 ? 3.648 -11.066 -13.233 1.00 98.31 272 HIS A CA 1
ATOM 1996 C C . HIS A 1 272 ? 3.372 -12.416 -13.913 1.00 98.31 272 HIS A C 1
ATOM 1998 O O . HIS A 1 272 ? 2.753 -12.448 -14.980 1.00 98.31 272 HIS A O 1
ATOM 2004 N N . LEU A 1 273 ? 3.808 -13.531 -13.318 1.00 97.31 273 LEU A N 1
ATOM 2005 C CA . LEU A 1 273 ? 3.457 -14.873 -13.784 1.00 97.31 273 LEU A CA 1
ATOM 2006 C C . LEU A 1 273 ? 1.973 -15.182 -13.530 1.00 97.31 273 LEU A C 1
ATOM 2008 O O . LEU A 1 273 ? 1.302 -15.660 -14.441 1.00 97.31 273 LEU A O 1
ATOM 2012 N N . VAL A 1 274 ? 1.444 -14.853 -12.346 1.00 97.50 274 VAL A N 1
ATOM 2013 C CA . VAL A 1 274 ? 0.030 -15.075 -11.982 1.00 97.50 274 VAL A CA 1
ATOM 2014 C C . VAL A 1 274 ? -0.936 -14.223 -12.815 1.00 97.50 274 VAL A C 1
ATOM 2016 O O . VAL A 1 274 ? -1.993 -14.710 -13.224 1.00 97.50 274 VAL A O 1
ATOM 2019 N N . VAL A 1 275 ? -0.599 -12.962 -13.110 1.00 97.75 275 VAL A N 1
ATOM 2020 C CA . VAL A 1 275 ? -1.473 -12.077 -13.912 1.00 97.75 275 VAL A CA 1
ATOM 2021 C C . VAL A 1 275 ? -1.342 -12.273 -15.426 1.00 97.75 275 VAL A C 1
ATOM 2023 O O . VAL A 1 275 ? -2.098 -11.666 -16.186 1.00 97.75 275 VAL A O 1
ATOM 2026 N N . ARG A 1 276 ? -0.433 -13.142 -15.894 1.00 95.56 276 ARG A N 1
ATOM 2027 C CA . ARG A 1 276 ? -0.211 -13.409 -17.328 1.00 95.56 276 ARG A CA 1
ATOM 2028 C C . ARG A 1 276 ? -1.473 -13.873 -18.055 1.00 95.56 276 ARG A C 1
ATOM 2030 O O . ARG A 1 276 ? -1.669 -13.495 -19.212 1.00 95.56 276 ARG A O 1
ATOM 2037 N N . ASP A 1 277 ? -2.347 -14.601 -17.366 1.00 89.81 277 ASP A N 1
ATOM 2038 C CA . ASP A 1 277 ? -3.608 -15.129 -17.905 1.00 89.81 277 ASP A CA 1
ATOM 2039 C C . ASP A 1 277 ? -4.848 -14.325 -17.462 1.00 89.81 277 ASP A C 1
ATOM 2041 O O . ASP A 1 277 ? -5.953 -14.559 -17.953 1.00 89.81 277 ASP A O 1
ATOM 2045 N N . PHE A 1 278 ? -4.684 -13.324 -16.587 1.00 96.69 278 PHE A N 1
ATOM 2046 C CA . PHE A 1 278 ? -5.779 -12.469 -16.123 1.00 96.69 278 PHE A CA 1
ATOM 2047 C C . PHE A 1 278 ? -6.187 -11.441 -17.189 1.00 96.69 278 PHE A C 1
ATOM 2049 O O . PHE A 1 278 ? -5.347 -10.746 -17.766 1.00 96.69 278 PHE A O 1
ATOM 2056 N N . ARG A 1 279 ? -7.489 -11.312 -17.466 1.00 94.81 279 ARG A N 1
ATOM 2057 C CA . ARG A 1 279 ? -8.030 -10.394 -18.481 1.00 94.81 279 ARG A CA 1
ATOM 2058 C C . ARG A 1 279 ? -9.233 -9.639 -17.929 1.00 94.81 279 ARG A C 1
ATOM 2060 O O . ARG A 1 279 ? -10.232 -10.251 -17.569 1.00 94.81 279 ARG A O 1
ATOM 2067 N N . HIS A 1 280 ? -9.164 -8.309 -17.936 1.00 95.19 280 HIS A N 1
ATOM 2068 C CA . HIS A 1 280 ? -10.281 -7.442 -17.561 1.00 95.19 280 HIS A CA 1
ATOM 2069 C C . HIS A 1 280 ? -10.300 -6.176 -18.446 1.00 95.19 280 HIS A C 1
ATOM 2071 O O . HIS A 1 280 ? -9.241 -5.580 -18.665 1.00 95.19 280 HIS A O 1
ATOM 2077 N N . PRO A 1 281 ? -11.464 -5.746 -18.980 1.00 92.00 281 PRO A N 1
ATOM 2078 C CA . PRO A 1 281 ? -11.550 -4.637 -19.942 1.00 92.00 281 PRO A CA 1
ATOM 2079 C C . PRO A 1 281 ? -11.313 -3.248 -19.324 1.00 92.00 281 PRO A C 1
ATOM 2081 O O . PRO A 1 281 ? -11.138 -2.277 -20.058 1.00 92.00 281 PRO A O 1
ATOM 2084 N N . GLY A 1 282 ? -11.308 -3.149 -17.993 1.00 93.56 282 GLY A N 1
ATOM 2085 C CA . GLY A 1 282 ? -11.233 -1.887 -17.260 1.00 93.56 282 GLY A CA 1
ATOM 2086 C C . GLY A 1 282 ? -12.625 -1.298 -16.966 1.00 93.56 282 GLY A C 1
ATOM 2087 O O . GLY A 1 282 ? -13.585 -2.065 -16.864 1.00 93.56 282 GLY A O 1
ATOM 2088 N N . PRO A 1 283 ? -12.755 0.035 -16.823 1.00 95.75 283 PRO A N 1
ATOM 2089 C CA . PRO A 1 283 ? -11.688 1.025 -16.971 1.00 95.75 283 PRO A CA 1
ATOM 2090 C C . PRO A 1 283 ? -10.621 0.888 -15.876 1.00 95.75 283 PRO A C 1
ATOM 2092 O O . PRO A 1 283 ? -10.889 0.384 -14.791 1.00 95.75 283 PRO A O 1
ATOM 2095 N N . TRP A 1 284 ? -9.411 1.356 -16.170 1.00 95.06 284 TRP A N 1
ATOM 2096 C CA . TRP A 1 284 ? -8.306 1.456 -15.213 1.00 95.06 284 TRP A CA 1
ATOM 2097 C C . TRP A 1 284 ? -8.000 2.930 -14.943 1.00 95.06 284 TRP A C 1
ATOM 2099 O O . TRP A 1 284 ? -8.240 3.781 -15.809 1.00 95.06 284 TRP A O 1
ATOM 2109 N N . ARG A 1 285 ? -7.489 3.248 -13.747 1.00 89.88 285 ARG A N 1
ATOM 2110 C CA . ARG A 1 285 ? -7.319 4.641 -13.306 1.00 89.88 285 ARG A CA 1
ATOM 2111 C C . ARG A 1 285 ? -6.175 5.364 -14.009 1.00 89.88 285 ARG A C 1
ATOM 2113 O O . ARG A 1 285 ? -6.311 6.527 -14.359 1.00 89.88 285 ARG A O 1
ATOM 2120 N N . SER A 1 286 ? -5.049 4.683 -14.177 1.00 85.62 286 SER A N 1
ATOM 2121 C CA . SER A 1 286 ? -3.795 5.246 -14.690 1.00 85.62 286 SER A CA 1
ATOM 2122 C C . SER A 1 286 ? -3.609 5.019 -16.195 1.00 85.62 286 SER A C 1
ATOM 2124 O O . SER A 1 286 ? -2.914 5.785 -16.862 1.00 85.62 286 SER A O 1
ATOM 2126 N N . VAL A 1 287 ? -4.237 3.968 -16.738 1.00 91.25 287 VAL A N 1
ATOM 2127 C CA . VAL A 1 287 ? -4.060 3.501 -18.119 1.00 91.25 287 VAL A CA 1
ATOM 2128 C C . VAL A 1 287 ? -5.419 3.362 -18.807 1.00 91.25 287 VAL A C 1
ATOM 2130 O O . VAL A 1 287 ? -6.070 2.320 -18.777 1.00 91.25 287 VAL A O 1
ATOM 2133 N N . HIS A 1 288 ? -5.861 4.432 -19.466 1.00 90.12 288 HIS A N 1
ATOM 2134 C CA . HIS A 1 288 ? -7.170 4.509 -20.127 1.00 90.12 288 HIS A CA 1
ATOM 2135 C C . HIS A 1 288 ? -7.201 3.842 -21.518 1.00 90.12 288 HIS A C 1
ATOM 2137 O O . HIS A 1 288 ? -7.588 4.455 -22.513 1.00 90.12 288 HIS A O 1
ATOM 2143 N N . ARG A 1 289 ? -6.772 2.580 -21.605 1.00 92.69 289 ARG A N 1
ATOM 2144 C CA . ARG A 1 289 ? -6.841 1.761 -22.825 1.00 92.69 289 ARG A CA 1
ATOM 2145 C C . ARG A 1 289 ? -7.031 0.277 -22.483 1.00 92.69 289 ARG A C 1
ATOM 2147 O O . ARG A 1 289 ? -6.716 -0.117 -21.362 1.00 92.69 289 ARG A O 1
ATOM 2154 N N . PRO A 1 290 ? -7.501 -0.554 -23.430 1.00 91.94 290 PRO A N 1
ATOM 2155 C CA . PRO A 1 290 ? -7.490 -2.004 -23.267 1.00 91.94 290 PRO A CA 1
ATOM 2156 C C . PRO A 1 290 ? -6.072 -2.565 -23.089 1.00 91.94 290 PRO A C 1
ATOM 2158 O O . PRO A 1 290 ? -5.083 -1.955 -23.515 1.00 91.94 290 PRO A O 1
ATOM 2161 N N . LEU A 1 291 ? -6.009 -3.762 -22.505 1.00 94.12 291 LEU A N 1
ATOM 2162 C CA . LEU A 1 291 ? -4.818 -4.607 -22.494 1.00 94.12 291 LEU A CA 1
ATOM 2163 C C . LEU A 1 291 ? -4.474 -5.048 -23.923 1.00 94.12 291 LEU A C 1
ATOM 2165 O O . LEU A 1 291 ? -5.359 -5.527 -24.634 1.00 94.12 291 LEU A O 1
ATOM 2169 N N . ALA A 1 292 ? -3.220 -4.872 -24.339 1.00 93.94 292 ALA A N 1
ATOM 2170 C CA . ALA A 1 292 ? -2.744 -5.303 -25.650 1.00 93.94 292 ALA A CA 1
ATOM 2171 C C . ALA A 1 292 ? -2.146 -6.722 -25.616 1.00 93.94 292 ALA A C 1
ATOM 2173 O O . ALA A 1 292 ? -1.851 -7.277 -24.556 1.00 93.94 292 ALA A O 1
ATOM 2174 N N . ASP A 1 293 ? -1.944 -7.313 -26.794 1.00 91.50 293 ASP A N 1
ATOM 2175 C CA . ASP A 1 293 ? -1.319 -8.631 -26.917 1.00 91.50 293 ASP A CA 1
ATOM 2176 C C . ASP A 1 293 ? 0.115 -8.617 -26.358 1.00 91.50 293 ASP A C 1
ATOM 2178 O O . ASP A 1 293 ? 0.944 -7.794 -26.746 1.00 91.50 293 ASP A O 1
ATOM 2182 N N . GLY A 1 294 ? 0.410 -9.553 -25.451 1.00 89.94 294 GLY A N 1
ATOM 2183 C CA . GLY A 1 294 ? 1.712 -9.669 -24.780 1.00 89.94 294 GLY A CA 1
ATOM 2184 C C . GLY A 1 294 ? 1.887 -8.797 -23.530 1.00 89.94 294 GLY A C 1
ATOM 2185 O O . GLY A 1 294 ? 2.914 -8.910 -22.864 1.00 89.94 294 GLY A O 1
ATOM 2186 N N . GLU A 1 295 ? 0.903 -7.966 -23.182 1.00 96.12 295 GLU A N 1
ATOM 2187 C CA . GLU A 1 295 ? 0.898 -7.194 -21.937 1.00 96.12 295 GLU A CA 1
ATOM 2188 C C . GLU A 1 295 ? 0.301 -7.969 -20.754 1.00 96.12 295 GLU A C 1
ATOM 2190 O O . GLU A 1 295 ? -0.396 -8.975 -20.913 1.00 96.12 295 GLU A O 1
ATOM 2195 N N . VAL A 1 296 ? 0.545 -7.451 -19.550 1.00 97.75 296 VAL A N 1
ATOM 2196 C CA . VAL A 1 296 ? -0.071 -7.897 -18.295 1.00 97.75 296 VAL A CA 1
ATOM 2197 C C . VAL A 1 296 ? -0.735 -6.718 -17.581 1.00 97.75 296 VAL A C 1
ATOM 2199 O O . VAL A 1 296 ? -0.594 -5.565 -17.994 1.00 97.75 296 VAL A O 1
ATOM 2202 N N . ILE A 1 297 ? -1.465 -6.989 -16.498 1.00 98.38 297 ILE A N 1
ATOM 2203 C CA . ILE A 1 297 ? -1.860 -5.932 -15.564 1.00 98.38 297 ILE A CA 1
ATOM 2204 C C . ILE A 1 297 ? -0.678 -5.656 -14.635 1.00 98.38 297 ILE A C 1
ATOM 2206 O O . ILE A 1 297 ? -0.333 -6.471 -13.786 1.00 98.38 297 ILE A O 1
ATOM 2210 N N . CYS A 1 298 ? -0.039 -4.512 -14.818 1.00 98.25 298 CYS A N 1
ATOM 2211 C CA . CYS A 1 298 ? 0.999 -3.994 -13.941 1.00 98.25 298 CYS A CA 1
ATOM 2212 C C . CYS A 1 298 ? 0.374 -3.297 -12.726 1.00 98.25 298 CYS A C 1
ATOM 2214 O O . CYS A 1 298 ? -0.750 -2.802 -12.800 1.00 98.25 298 CYS A O 1
ATOM 2216 N N . HIS A 1 299 ? 1.105 -3.230 -11.615 1.00 98.00 299 HIS A N 1
ATOM 2217 C CA . HIS A 1 299 ? 0.721 -2.486 -10.410 1.00 98.00 299 HIS A CA 1
ATOM 2218 C C . HIS A 1 299 ? 0.907 -0.972 -10.599 1.00 98.00 299 HIS A C 1
ATOM 2220 O O . HIS A 1 299 ? 0.177 -0.169 -10.021 1.00 98.00 299 HIS A O 1
ATOM 2226 N N . HIS A 1 300 ? 1.912 -0.569 -11.381 1.00 97.19 300 HIS A N 1
ATOM 2227 C CA . HIS A 1 300 ? 2.327 0.806 -11.672 1.00 97.19 300 HIS A CA 1
ATOM 2228 C C . HIS A 1 300 ? 2.698 1.707 -10.478 1.00 97.19 300 HIS A C 1
ATOM 2230 O O . HIS A 1 300 ? 3.088 2.853 -10.711 1.00 97.19 300 HIS A O 1
ATOM 2236 N N . ASP A 1 301 ? 2.666 1.201 -9.245 1.00 95.44 301 ASP A N 1
ATOM 2237 C CA . ASP A 1 301 ? 3.129 1.904 -8.039 1.00 95.44 301 ASP A CA 1
ATOM 2238 C C . ASP A 1 301 ? 3.845 0.957 -7.050 1.00 95.44 301 ASP A C 1
ATOM 2240 O O . ASP A 1 301 ? 3.728 1.069 -5.832 1.00 95.44 301 ASP A O 1
ATOM 2244 N N . PHE A 1 302 ? 4.582 -0.034 -7.570 1.00 97.62 302 PHE A N 1
ATOM 2245 C CA . PHE A 1 302 ? 5.297 -1.005 -6.736 1.00 97.62 302 PHE A CA 1
ATOM 2246 C C . PHE A 1 302 ? 6.579 -0.402 -6.130 1.00 97.62 302 PHE A C 1
ATOM 2248 O O . PHE A 1 302 ? 7.650 -0.384 -6.747 1.00 97.62 302 PHE A O 1
ATOM 2255 N N . ALA A 1 303 ? 6.468 0.095 -4.900 1.00 95.38 303 ALA A N 1
ATOM 2256 C CA . ALA A 1 303 ? 7.502 0.837 -4.180 1.00 95.38 303 ALA A CA 1
ATOM 2257 C C . ALA A 1 303 ? 7.556 0.443 -2.686 1.00 95.38 303 ALA A C 1
ATOM 2259 O O . ALA A 1 303 ? 6.583 -0.116 -2.183 1.00 95.38 303 ALA A O 1
ATOM 2260 N N . PRO A 1 304 ? 8.643 0.750 -1.943 1.00 94.38 304 PRO A N 1
ATOM 2261 C CA . PRO A 1 304 ? 8.783 0.324 -0.544 1.00 94.38 304 PRO A CA 1
ATOM 2262 C C . PRO A 1 304 ? 7.688 0.854 0.394 1.00 94.38 304 PRO A C 1
ATOM 2264 O O . PRO A 1 304 ? 7.339 0.181 1.357 1.00 94.38 304 PRO A O 1
ATOM 2267 N N . TYR A 1 305 ? 7.130 2.034 0.101 1.00 90.50 305 TYR A N 1
ATOM 2268 C CA . TYR A 1 305 ? 6.029 2.635 0.864 1.00 90.50 305 TYR A CA 1
ATOM 2269 C C . TYR A 1 305 ? 4.678 1.919 0.662 1.00 90.50 305 TYR A C 1
ATOM 2271 O O . TYR A 1 305 ? 3.789 2.061 1.496 1.00 90.50 305 TYR A O 1
ATOM 2279 N N . ASN A 1 306 ? 4.543 1.109 -0.397 1.00 95.00 306 ASN A N 1
ATOM 2280 C CA . ASN A 1 306 ? 3.357 0.301 -0.711 1.00 95.00 306 ASN A CA 1
ATOM 2281 C C . ASN A 1 306 ? 3.504 -1.177 -0.292 1.00 95.00 306 A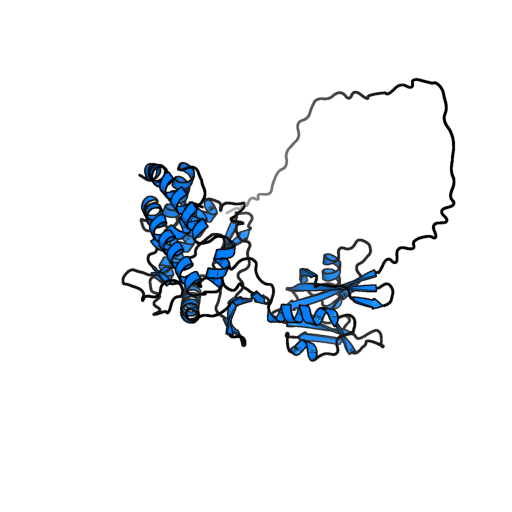SN A C 1
ATOM 2283 O O . ASN A 1 306 ? 2.741 -2.041 -0.731 1.00 95.00 306 ASN A O 1
ATOM 2287 N N . VAL A 1 307 ? 4.498 -1.480 0.551 1.00 95.69 307 VAL A N 1
ATOM 2288 C CA . VAL A 1 307 ? 4.814 -2.835 1.015 1.00 95.69 307 VAL A CA 1
ATOM 2289 C C . VAL A 1 307 ? 4.786 -2.919 2.540 1.00 95.69 307 VAL A C 1
ATOM 2291 O O . VAL A 1 307 ? 5.424 -2.133 3.235 1.00 95.69 307 VAL A O 1
ATOM 2294 N N . ALA A 1 308 ? 4.068 -3.919 3.055 1.00 93.75 308 ALA A N 1
ATOM 2295 C CA . ALA A 1 308 ? 4.049 -4.287 4.464 1.00 93.75 308 ALA A CA 1
ATOM 2296 C C . ALA A 1 308 ? 5.123 -5.345 4.754 1.00 93.75 308 ALA A C 1
ATOM 2298 O O . ALA A 1 308 ? 5.246 -6.356 4.050 1.00 93.75 308 ALA A O 1
ATOM 2299 N N . LEU A 1 309 ? 5.877 -5.117 5.825 1.00 94.06 309 LEU A N 1
ATOM 2300 C CA . LEU A 1 309 ? 6.993 -5.931 6.280 1.00 94.06 309 LEU A CA 1
ATOM 2301 C C . LEU A 1 309 ? 6.721 -6.532 7.659 1.00 94.06 309 LEU A C 1
ATOM 2303 O O . LEU A 1 309 ? 6.056 -5.943 8.509 1.00 94.06 309 LEU A O 1
ATOM 2307 N N . SER A 1 310 ? 7.289 -7.710 7.893 1.00 91.75 310 SER A N 1
ATOM 2308 C CA . SER A 1 310 ? 7.335 -8.360 9.198 1.00 91.75 310 SER A CA 1
ATOM 2309 C C . SER A 1 310 ? 8.789 -8.592 9.602 1.00 91.75 310 SER A C 1
ATOM 2311 O O . SER A 1 310 ? 9.560 -9.212 8.865 1.00 91.75 310 SER A O 1
ATOM 2313 N N . SER A 1 311 ? 9.167 -8.086 10.775 1.00 87.25 311 SER A N 1
ATOM 2314 C CA . SER A 1 311 ? 10.491 -8.301 11.364 1.00 87.25 311 SER A CA 1
ATOM 2315 C C . SER A 1 311 ? 10.610 -9.700 11.968 1.00 87.25 311 SER A C 1
ATOM 2317 O O . SER A 1 311 ? 9.787 -10.111 12.784 1.00 87.25 311 SER A O 1
ATOM 2319 N N . SER A 1 312 ? 11.676 -10.417 11.615 1.00 80.69 312 SER A N 1
ATOM 2320 C CA . SER A 1 312 ? 12.004 -11.739 12.157 1.00 80.69 312 SER A CA 1
ATOM 2321 C C . SER A 1 312 ? 13.475 -11.821 12.573 1.00 80.69 312 SER A C 1
ATOM 2323 O O . SER A 1 312 ? 14.303 -11.022 12.137 1.00 80.69 312 SER A O 1
ATOM 2325 N N . ALA A 1 313 ? 13.840 -12.842 13.355 1.00 74.69 313 ALA A N 1
ATOM 2326 C CA . ALA A 1 313 ? 15.241 -13.118 13.699 1.00 74.69 313 ALA A CA 1
ATOM 2327 C C . ALA A 1 313 ? 16.137 -13.403 12.470 1.00 74.69 313 ALA A C 1
ATOM 2329 O O . ALA A 1 313 ? 17.359 -13.327 12.567 1.00 74.69 313 ALA A O 1
ATOM 2330 N N . THR A 1 314 ? 15.537 -13.720 11.317 1.00 75.00 314 THR A N 1
ATOM 2331 C CA . THR A 1 314 ? 16.213 -13.941 10.028 1.00 75.00 314 THR A CA 1
ATOM 2332 C C . THR A 1 314 ? 16.227 -12.710 9.111 1.00 75.00 314 THR A C 1
ATOM 2334 O O . THR A 1 314 ? 16.706 -12.809 7.985 1.00 75.00 314 THR A O 1
ATOM 2337 N N . GLY A 1 315 ? 15.726 -11.559 9.576 1.00 81.62 315 GLY A N 1
ATOM 2338 C CA . GLY A 1 315 ? 15.601 -10.319 8.803 1.00 81.62 315 GLY A CA 1
ATOM 2339 C C . GLY A 1 315 ? 14.148 -9.934 8.511 1.00 81.62 315 GLY A C 1
ATOM 2340 O O . GLY A 1 315 ? 13.209 -10.493 9.083 1.00 81.62 315 GLY A O 1
ATOM 2341 N N . GLU A 1 316 ? 13.960 -8.962 7.625 1.00 88.94 316 GLU A N 1
ATOM 2342 C CA . GLU A 1 316 ? 12.638 -8.500 7.195 1.00 88.94 316 GLU A CA 1
ATOM 2343 C C . GLU A 1 316 ? 12.034 -9.431 6.140 1.00 88.94 316 GLU A C 1
ATOM 2345 O O . GLU A 1 316 ? 12.719 -9.883 5.220 1.00 88.94 316 GLU A O 1
ATOM 2350 N N . ARG A 1 317 ? 10.729 -9.685 6.248 1.00 91.56 317 ARG A N 1
ATOM 2351 C CA . ARG A 1 317 ? 9.946 -10.431 5.261 1.00 91.56 317 ARG A CA 1
ATOM 2352 C C . ARG A 1 317 ? 8.833 -9.548 4.697 1.00 91.56 317 ARG A C 1
ATOM 2354 O O . ARG A 1 317 ? 8.083 -8.961 5.468 1.00 91.56 317 ARG A O 1
ATOM 2361 N N . LEU A 1 318 ? 8.675 -9.541 3.373 1.00 94.94 318 LEU A N 1
ATOM 2362 C CA . LEU A 1 318 ? 7.490 -9.005 2.697 1.00 94.94 318 LEU A CA 1
ATOM 2363 C C . LEU A 1 318 ? 6.258 -9.858 3.048 1.00 94.94 318 LEU A C 1
ATOM 2365 O O . LEU A 1 318 ? 6.276 -11.078 2.869 1.00 94.94 318 LEU A O 1
ATOM 2369 N N . VAL A 1 319 ? 5.219 -9.215 3.586 1.00 95.50 319 VAL A N 1
ATOM 2370 C CA . VAL A 1 319 ? 3.961 -9.856 4.021 1.00 95.50 319 VAL A CA 1
ATOM 2371 C C . VAL A 1 319 ? 2.706 -9.204 3.437 1.00 95.50 319 VAL A C 1
ATOM 2373 O O . VAL A 1 319 ? 1.612 -9.731 3.618 1.00 95.50 319 VAL A O 1
ATOM 2376 N N . GLY A 1 320 ? 2.840 -8.087 2.719 1.00 96.62 320 GLY A N 1
ATOM 2377 C CA . GLY A 1 320 ? 1.715 -7.436 2.058 1.00 96.62 320 GLY A CA 1
ATOM 2378 C C . GLY A 1 320 ? 2.130 -6.414 1.004 1.00 96.62 320 GLY A C 1
ATOM 2379 O O . GLY A 1 320 ? 3.180 -5.790 1.130 1.00 96.62 320 GLY A O 1
ATOM 2380 N N . VAL A 1 321 ? 1.283 -6.225 -0.005 1.00 97.69 321 VAL A N 1
ATOM 2381 C CA . VAL A 1 321 ? 1.404 -5.229 -1.076 1.00 97.69 321 VAL A CA 1
ATOM 2382 C C . VAL A 1 321 ? 0.042 -4.562 -1.275 1.00 97.69 321 VAL A C 1
ATOM 2384 O O . VAL A 1 321 ? -0.985 -5.240 -1.392 1.00 97.69 321 VAL A O 1
ATOM 2387 N N . PHE A 1 322 ? 0.012 -3.232 -1.266 1.00 94.44 322 PHE A N 1
ATOM 2388 C CA . PHE A 1 322 ? -1.216 -2.432 -1.262 1.00 94.44 322 PHE A CA 1
ATOM 2389 C C . PHE A 1 322 ? -1.116 -1.196 -2.178 1.00 94.44 322 PHE A C 1
ATOM 2391 O O . PHE A 1 322 ? -0.125 -0.991 -2.864 1.00 94.44 322 PHE A O 1
ATOM 2398 N N . ASP A 1 323 ? -2.182 -0.392 -2.200 1.00 92.12 323 ASP A N 1
ATOM 2399 C CA . ASP A 1 323 ? -2.388 0.760 -3.099 1.00 92.12 323 ASP A CA 1
ATOM 2400 C C . ASP A 1 323 ? -2.501 0.401 -4.600 1.00 92.12 323 ASP A C 1
ATOM 2402 O O . ASP A 1 323 ? -1.855 0.947 -5.493 1.00 92.12 323 ASP A O 1
ATOM 2406 N N . TRP A 1 324 ? -3.401 -0.544 -4.882 1.00 95.19 324 TRP A N 1
ATOM 2407 C CA . TRP A 1 324 ? -3.678 -1.096 -6.213 1.00 95.19 324 TRP A CA 1
ATOM 2408 C C . TRP A 1 324 ? -4.436 -0.152 -7.170 1.00 95.19 324 TRP A C 1
ATOM 2410 O O . TRP A 1 324 ? -4.725 -0.537 -8.301 1.00 95.19 324 TRP A O 1
ATOM 2420 N N . ASP A 1 325 ? -4.747 1.087 -6.768 1.00 90.75 325 ASP A N 1
ATOM 2421 C CA . ASP A 1 325 ? -5.498 2.055 -7.591 1.00 90.75 325 ASP A CA 1
ATOM 2422 C C . ASP A 1 325 ? -4.824 2.367 -8.926 1.00 90.75 325 ASP A C 1
ATOM 2424 O O . ASP A 1 325 ? -5.496 2.683 -9.909 1.00 90.75 325 ASP A O 1
ATOM 2428 N N . MET A 1 326 ? -3.494 2.310 -8.955 1.00 93.12 326 MET A N 1
ATOM 2429 C CA . MET A 1 326 ? -2.706 2.610 -10.146 1.00 93.12 326 MET A CA 1
ATOM 2430 C C . MET A 1 326 ? -2.585 1.417 -11.096 1.00 93.12 326 MET A C 1
ATOM 2432 O O . MET A 1 326 ? -2.050 1.601 -12.191 1.00 93.12 326 MET A O 1
ATOM 2436 N N . ALA A 1 327 ? -3.106 0.240 -10.735 1.00 96.88 327 ALA A N 1
ATOM 2437 C CA . ALA A 1 327 ? -3.002 -0.955 -11.558 1.00 96.88 327 ALA A CA 1
ATOM 2438 C C . ALA A 1 327 ? -3.657 -0.778 -12.940 1.00 96.88 327 ALA A C 1
ATOM 2440 O O . ALA A 1 327 ? -4.660 -0.073 -13.101 1.00 96.88 327 ALA A O 1
ATOM 2441 N N . GLY A 1 328 ? -3.084 -1.422 -13.956 1.00 97.50 328 GLY A N 1
ATOM 2442 C CA . GLY A 1 328 ? -3.593 -1.370 -15.324 1.00 97.50 328 GLY A CA 1
ATOM 2443 C C . GLY A 1 328 ? -2.652 -1.987 -16.364 1.00 97.50 328 GLY A C 1
ATOM 2444 O O . GLY A 1 328 ? -1.589 -2.494 -16.015 1.00 97.50 328 GLY A O 1
ATOM 2445 N N . PRO A 1 329 ? -3.045 -1.985 -17.650 1.00 97.81 329 PRO A N 1
ATOM 2446 C CA . PRO A 1 329 ? -2.254 -2.544 -18.741 1.00 97.81 329 PRO A CA 1
ATOM 2447 C C . PRO A 1 329 ? -0.838 -1.981 -18.866 1.00 97.81 329 PRO A C 1
ATOM 2449 O O . PRO A 1 329 ? -0.643 -0.772 -18.999 1.00 97.81 329 PRO A O 1
ATOM 2452 N N . GLY A 1 330 ? 0.142 -2.874 -18.945 1.00 97.00 330 GLY A N 1
ATOM 2453 C CA . GLY A 1 330 ? 1.528 -2.505 -19.181 1.00 97.00 330 GLY A CA 1
ATOM 2454 C C . GLY A 1 330 ? 2.420 -3.693 -19.512 1.00 97.00 330 GLY A C 1
ATOM 2455 O O . GLY A 1 330 ? 1.988 -4.844 -19.612 1.00 97.00 330 GLY A O 1
ATOM 2456 N N . THR A 1 331 ? 3.701 -3.398 -19.683 1.00 96.94 331 THR A N 1
ATOM 2457 C CA . THR A 1 331 ? 4.748 -4.413 -19.794 1.00 96.94 331 THR A CA 1
ATOM 2458 C C . THR A 1 331 ? 5.390 -4.639 -18.424 1.00 96.94 331 THR A C 1
ATOM 2460 O O . THR A 1 331 ? 5.526 -3.681 -17.665 1.00 96.94 331 THR A O 1
ATOM 2463 N N . PRO A 1 332 ? 5.897 -5.844 -18.101 1.00 97.69 332 PRO A N 1
ATOM 2464 C CA . PRO A 1 332 ? 6.639 -6.077 -16.856 1.00 97.69 332 PRO A CA 1
ATOM 2465 C C . PRO A 1 332 ? 7.803 -5.099 -16.612 1.00 97.69 332 PRO A C 1
ATOM 2467 O O . PRO A 1 332 ? 8.169 -4.819 -15.470 1.00 97.69 332 PRO A O 1
ATOM 2470 N N . LEU A 1 333 ? 8.366 -4.542 -17.692 1.00 97.88 333 LEU A N 1
ATOM 2471 C CA . LEU A 1 333 ? 9.404 -3.518 -17.634 1.00 97.88 333 LEU A CA 1
ATOM 2472 C C . LEU A 1 333 ? 8.904 -2.192 -17.036 1.00 97.88 333 LEU A C 1
ATOM 2474 O O . LEU A 1 333 ? 9.694 -1.472 -16.435 1.00 97.88 333 LEU A O 1
ATOM 2478 N N . ASP A 1 334 ? 7.614 -1.871 -17.147 1.00 97.94 334 ASP A N 1
ATOM 2479 C CA . ASP A 1 334 ? 7.031 -0.643 -16.600 1.00 97.94 334 ASP A CA 1
ATOM 2480 C C . ASP A 1 334 ? 6.979 -0.650 -15.069 1.00 97.94 334 ASP A C 1
ATOM 2482 O O . ASP A 1 334 ? 7.187 0.396 -14.447 1.00 97.94 334 ASP A O 1
ATOM 2486 N N . ASP A 1 335 ? 6.747 -1.816 -14.463 1.00 98.56 335 ASP A N 1
ATOM 2487 C CA . ASP A 1 335 ? 6.838 -1.992 -13.012 1.00 98.56 335 ASP A CA 1
ATOM 2488 C C . ASP A 1 335 ? 8.288 -2.100 -12.552 1.00 98.56 335 ASP A C 1
ATOM 2490 O O . ASP A 1 335 ? 8.646 -1.474 -11.561 1.00 98.56 335 ASP A O 1
ATOM 2494 N N . LEU A 1 336 ? 9.164 -2.783 -13.296 1.00 98.75 336 LEU A N 1
ATOM 2495 C CA . LEU A 1 336 ? 10.599 -2.828 -12.981 1.00 98.75 336 LEU A CA 1
ATOM 2496 C C . LEU A 1 336 ? 11.267 -1.446 -13.054 1.00 98.75 336 LEU A C 1
ATOM 2498 O O . LEU A 1 336 ? 12.080 -1.103 -12.199 1.00 98.75 336 LEU A O 1
ATOM 2502 N N . ALA A 1 337 ? 10.911 -0.629 -14.044 1.00 98.69 337 ALA A N 1
ATOM 2503 C CA . ALA A 1 337 ? 11.405 0.735 -14.198 1.00 98.69 337 ALA A CA 1
ATOM 2504 C C . ALA A 1 337 ? 10.912 1.658 -13.069 1.00 98.69 337 ALA A C 1
ATOM 2506 O O . ALA A 1 337 ? 11.686 2.454 -12.530 1.00 98.69 337 ALA A O 1
ATOM 2507 N N . PHE A 1 338 ? 9.643 1.529 -12.667 1.00 98.56 338 PHE A N 1
ATOM 2508 C CA . PHE A 1 338 ? 9.104 2.260 -11.519 1.00 98.56 338 PHE A CA 1
ATOM 2509 C C . PHE A 1 338 ? 9.697 1.764 -10.191 1.00 98.56 338 PHE A C 1
ATOM 2511 O O . PHE A 1 338 ? 10.026 2.558 -9.307 1.00 98.56 338 PHE A O 1
ATOM 2518 N N . ALA A 1 339 ? 9.926 0.457 -10.070 1.00 98.31 339 ALA A N 1
ATOM 2519 C CA . ALA A 1 339 ? 10.586 -0.132 -8.923 1.00 98.31 339 ALA A CA 1
ATOM 2520 C C . ALA A 1 339 ? 12.039 0.350 -8.812 1.00 98.31 339 ALA A C 1
ATOM 2522 O O . ALA A 1 339 ? 12.470 0.713 -7.724 1.00 98.31 339 ALA A O 1
ATOM 2523 N N . ALA A 1 340 ? 12.788 0.463 -9.910 1.00 98.25 340 ALA A N 1
ATOM 2524 C CA . ALA A 1 340 ? 14.151 0.995 -9.883 1.00 98.25 340 ALA A CA 1
ATOM 2525 C C . ALA A 1 340 ? 14.198 2.460 -9.410 1.00 98.25 340 ALA A C 1
ATOM 2527 O O . ALA A 1 340 ? 15.090 2.847 -8.651 1.00 98.25 340 ALA A O 1
ATOM 2528 N N . TRP A 1 341 ? 13.209 3.276 -9.788 1.00 97.69 341 TRP A N 1
ATOM 2529 C CA . TRP A 1 341 ? 13.094 4.659 -9.316 1.00 97.69 341 TRP A CA 1
ATOM 2530 C C . TRP A 1 341 ? 12.960 4.777 -7.788 1.00 97.69 341 TRP A C 1
ATOM 2532 O O . TRP A 1 341 ? 13.516 5.713 -7.206 1.00 97.69 341 TRP A O 1
ATOM 2542 N N . ASN A 1 342 ? 12.282 3.820 -7.142 1.00 96.00 342 ASN A N 1
ATOM 2543 C CA . ASN A 1 342 ? 11.937 3.865 -5.716 1.00 96.00 342 ASN A CA 1
ATOM 2544 C C . ASN A 1 342 ? 12.787 2.944 -4.824 1.00 96.00 342 ASN A C 1
ATOM 2546 O O . ASN A 1 342 ? 13.241 3.372 -3.768 1.00 96.00 342 ASN A O 1
ATOM 2550 N N . TRP A 1 343 ? 13.037 1.702 -5.242 1.00 96.62 343 TRP A N 1
ATOM 2551 C CA . TRP A 1 343 ? 13.808 0.701 -4.496 1.00 96.62 343 TRP A CA 1
ATOM 2552 C C . TRP A 1 343 ? 15.329 0.823 -4.681 1.00 96.62 343 TRP A C 1
ATOM 2554 O O . TRP A 1 343 ? 16.084 0.411 -3.799 1.00 96.62 343 TRP A O 1
ATOM 2564 N N . VAL A 1 344 ? 15.817 1.390 -5.791 1.00 95.94 344 VAL A N 1
ATOM 2565 C CA . VAL A 1 344 ? 17.250 1.737 -5.986 1.00 95.94 344 VAL A CA 1
ATOM 2566 C C . VAL A 1 344 ? 17.505 3.223 -5.675 1.00 95.94 344 VAL A C 1
ATOM 2568 O O . VAL A 1 344 ? 18.516 3.786 -6.080 1.00 95.94 344 VAL A O 1
ATOM 2571 N N . PRO A 1 345 ? 16.600 3.861 -4.916 1.00 93.88 345 PRO A N 1
ATOM 2572 C CA . PRO A 1 345 ? 16.133 5.240 -5.100 1.00 93.88 345 PRO A CA 1
ATOM 2573 C C . PRO A 1 345 ? 16.903 6.069 -6.152 1.00 93.88 345 PRO A C 1
ATOM 2575 O O . PRO A 1 345 ? 17.658 6.981 -5.815 1.00 93.88 345 PRO A O 1
ATOM 2578 N N . LEU A 1 346 ? 16.709 5.779 -7.451 1.00 96.00 346 LEU A N 1
ATOM 2579 C CA . LEU A 1 346 ? 17.448 6.454 -8.537 1.00 96.00 346 LEU A CA 1
ATOM 2580 C C . LEU A 1 346 ? 17.184 7.968 -8.605 1.00 96.00 346 LEU A C 1
ATOM 2582 O O . LEU A 1 346 ? 18.013 8.711 -9.138 1.00 96.00 346 LEU A O 1
ATOM 2586 N N . HIS A 1 347 ? 16.078 8.432 -8.021 1.00 93.69 347 HIS A N 1
ATOM 2587 C CA . HIS A 1 347 ? 15.781 9.850 -7.815 1.00 93.69 347 HIS A CA 1
ATOM 2588 C C . HIS A 1 347 ? 16.809 10.571 -6.917 1.00 93.69 347 HIS A C 1
ATOM 2590 O O . HIS A 1 347 ? 16.945 11.791 -6.999 1.00 93.69 347 HIS A O 1
ATOM 2596 N N . ARG A 1 348 ? 17.567 9.840 -6.084 1.00 92.12 348 ARG A N 1
ATOM 2597 C CA . ARG A 1 348 ? 18.623 10.376 -5.206 1.00 92.12 348 ARG A CA 1
ATOM 2598 C C . ARG A 1 348 ? 19.974 10.400 -5.905 1.00 92.12 348 ARG A C 1
ATOM 2600 O O . ARG A 1 348 ? 20.263 9.584 -6.782 1.00 92.12 348 ARG A O 1
ATOM 2607 N N . ALA A 1 349 ? 20.844 11.303 -5.457 1.00 91.75 349 ALA A N 1
ATOM 2608 C CA . ALA A 1 349 ? 22.224 11.444 -5.921 1.00 91.75 349 ALA A CA 1
ATOM 2609 C C . ALA A 1 349 ? 23.158 10.351 -5.348 1.00 91.75 349 ALA A C 1
ATOM 2611 O O . ALA A 1 349 ? 24.121 10.642 -4.645 1.00 91.75 349 ALA A O 1
ATOM 2612 N N . LEU A 1 350 ? 22.859 9.084 -5.644 1.00 92.56 350 LEU A N 1
ATOM 2613 C CA . LEU A 1 350 ? 23.686 7.933 -5.272 1.00 92.56 350 LEU A CA 1
ATOM 2614 C C . LEU A 1 350 ? 24.904 7.759 -6.209 1.00 92.56 350 LEU A C 1
ATOM 2616 O O . LEU A 1 350 ? 24.816 8.146 -7.384 1.00 92.56 350 LEU A O 1
ATOM 2620 N N . PRO A 1 351 ? 26.008 7.139 -5.731 1.00 96.88 351 PRO A N 1
ATOM 2621 C CA . PRO A 1 351 ? 27.133 6.719 -6.570 1.00 96.88 351 PRO A CA 1
ATOM 2622 C C . PRO A 1 351 ? 26.699 5.760 -7.684 1.00 96.88 351 PRO A C 1
ATOM 2624 O O . PRO A 1 351 ? 25.812 4.924 -7.490 1.00 96.88 351 PRO A O 1
ATOM 2627 N N . ALA A 1 352 ? 27.348 5.848 -8.847 1.00 97.94 352 ALA A N 1
ATOM 2628 C CA . ALA A 1 352 ? 26.967 5.066 -10.023 1.00 97.94 352 ALA A CA 1
ATOM 2629 C C . ALA A 1 352 ? 27.137 3.554 -9.801 1.00 97.94 352 ALA A C 1
ATOM 2631 O O . ALA A 1 352 ? 26.341 2.762 -10.298 1.00 97.94 352 ALA A O 1
ATOM 2632 N N . GLU A 1 353 ? 28.134 3.179 -9.004 1.00 98.06 353 GLU A N 1
ATOM 2633 C CA . GLU A 1 353 ? 28.470 1.819 -8.594 1.00 98.06 353 GLU A CA 1
ATOM 2634 C C . GLU A 1 353 ? 27.357 1.203 -7.739 1.00 98.06 353 GLU A C 1
ATOM 2636 O O . GLU A 1 353 ? 26.975 0.056 -7.959 1.00 98.06 353 GLU A O 1
ATOM 2641 N N . VAL A 1 354 ? 26.776 1.982 -6.819 1.00 97.00 354 VAL A N 1
ATOM 2642 C CA . VAL A 1 354 ? 25.651 1.550 -5.970 1.00 97.00 354 VAL A CA 1
ATOM 2643 C C . VAL A 1 354 ? 24.390 1.359 -6.812 1.00 97.00 354 VAL A C 1
ATOM 2645 O O . VAL A 1 354 ? 23.714 0.338 -6.680 1.00 97.00 354 VAL A O 1
ATOM 2648 N N . CYS A 1 355 ? 24.100 2.296 -7.723 1.00 97.88 355 CYS A N 1
ATOM 2649 C CA . CYS A 1 355 ? 22.990 2.161 -8.669 1.00 97.88 355 CYS A CA 1
ATOM 2650 C C . CYS A 1 355 ? 23.140 0.901 -9.533 1.00 97.88 355 CYS A C 1
ATOM 2652 O O . CYS A 1 355 ? 22.204 0.112 -9.641 1.00 97.88 355 CYS A O 1
ATOM 2654 N N . ALA A 1 356 ? 24.321 0.694 -10.124 1.00 98.50 356 ALA A N 1
ATOM 2655 C CA . ALA A 1 356 ? 24.606 -0.445 -10.990 1.00 98.50 356 ALA A CA 1
ATOM 2656 C C . ALA A 1 356 ? 24.503 -1.786 -10.240 1.00 98.50 356 ALA A C 1
ATOM 2658 O O . ALA A 1 356 ? 23.833 -2.705 -10.711 1.00 98.50 356 ALA A O 1
ATOM 2659 N N . MET A 1 357 ? 25.085 -1.872 -9.039 1.00 98.19 357 MET A N 1
ATOM 2660 C CA . MET A 1 357 ? 25.001 -3.046 -8.167 1.00 98.19 357 MET A CA 1
ATOM 2661 C C . MET A 1 357 ? 23.549 -3.405 -7.830 1.00 98.19 357 MET A C 1
ATOM 2663 O O . MET A 1 357 ? 23.145 -4.555 -7.989 1.00 98.19 357 MET A O 1
ATOM 2667 N N . ARG A 1 358 ? 22.733 -2.433 -7.407 1.00 98.25 358 ARG A N 1
ATOM 2668 C CA . ARG A 1 358 ? 21.338 -2.694 -7.018 1.00 98.25 358 ARG A CA 1
ATOM 2669 C C . ARG A 1 358 ? 20.431 -2.998 -8.213 1.00 98.25 358 ARG A C 1
ATOM 2671 O O . ARG A 1 358 ? 19.553 -3.846 -8.094 1.00 98.25 358 ARG A O 1
ATOM 2678 N N . LEU A 1 359 ? 20.686 -2.411 -9.386 1.00 98.62 359 LEU A N 1
ATOM 2679 C CA . LEU A 1 359 ? 20.036 -2.822 -10.640 1.00 98.62 359 LEU A CA 1
ATOM 2680 C C . LEU A 1 359 ? 20.402 -4.267 -11.032 1.00 98.62 359 LEU A C 1
ATOM 2682 O O . LEU A 1 359 ? 19.554 -4.991 -11.552 1.00 98.62 359 LEU A O 1
ATOM 2686 N N . ALA A 1 360 ? 21.628 -4.718 -10.738 1.00 98.44 360 ALA A N 1
ATOM 2687 C CA . ALA A 1 360 ? 22.024 -6.117 -10.902 1.00 98.44 360 ALA A CA 1
ATOM 2688 C C . ALA A 1 360 ? 21.318 -7.057 -9.910 1.00 98.44 360 ALA A C 1
ATOM 2690 O O . ALA A 1 360 ? 20.863 -8.125 -10.321 1.00 98.44 360 ALA A O 1
ATOM 2691 N N . VAL A 1 361 ? 21.142 -6.647 -8.646 1.00 98.56 361 VAL A N 1
ATOM 2692 C CA . VAL A 1 361 ? 20.308 -7.377 -7.670 1.00 98.56 361 VAL A CA 1
ATOM 2693 C C . VAL A 1 361 ? 18.871 -7.510 -8.180 1.00 98.56 361 VAL A C 1
ATOM 2695 O O . VAL A 1 361 ? 18.337 -8.618 -8.189 1.00 98.56 361 VAL A O 1
ATOM 2698 N N . MET A 1 362 ? 18.268 -6.418 -8.670 1.00 98.56 362 MET A N 1
ATOM 2699 C CA . MET A 1 362 ? 16.905 -6.444 -9.212 1.00 98.56 362 MET A CA 1
ATOM 2700 C C . MET A 1 362 ? 16.758 -7.419 -10.381 1.00 98.56 362 MET A C 1
ATOM 2702 O O . MET A 1 362 ? 15.889 -8.286 -10.348 1.00 98.56 362 MET A O 1
ATOM 2706 N N . ALA A 1 363 ? 17.610 -7.287 -11.401 1.00 98.44 363 ALA A N 1
ATOM 2707 C CA . ALA A 1 363 ? 17.557 -8.122 -12.598 1.00 98.44 363 ALA A CA 1
ATOM 2708 C C . ALA A 1 363 ? 17.785 -9.608 -12.275 1.00 98.44 363 ALA A C 1
ATOM 2710 O O . ALA A 1 363 ? 17.075 -10.467 -12.786 1.00 98.44 363 ALA A O 1
ATOM 2711 N N . SER A 1 364 ? 18.737 -9.908 -11.384 1.00 98.31 364 SER A N 1
ATOM 2712 C CA . SER A 1 364 ? 19.041 -11.276 -10.948 1.00 98.31 364 SER A CA 1
ATOM 2713 C C . SER A 1 364 ? 17.870 -11.924 -10.200 1.00 98.31 364 SER A C 1
ATOM 2715 O O . SER A 1 364 ? 17.509 -13.066 -10.482 1.00 98.31 364 SER A O 1
ATOM 2717 N N . ALA A 1 365 ? 17.239 -11.190 -9.278 1.00 98.44 365 ALA A N 1
ATOM 2718 C CA . ALA A 1 365 ? 16.119 -11.698 -8.490 1.00 98.44 365 ALA A CA 1
ATOM 2719 C C . ALA A 1 365 ? 14.810 -11.802 -9.293 1.00 98.44 365 ALA A C 1
ATOM 2721 O O . ALA A 1 365 ? 14.045 -12.749 -9.095 1.00 98.44 365 ALA A O 1
ATOM 2722 N N . TYR A 1 366 ? 14.567 -10.866 -10.216 1.00 98.56 366 TYR A N 1
ATOM 2723 C CA . TYR A 1 366 ? 13.432 -10.926 -11.136 1.00 98.56 366 TYR A CA 1
ATOM 2724 C C . TYR A 1 366 ? 13.600 -12.037 -12.187 1.00 98.56 366 TYR A C 1
ATOM 2726 O O . TYR A 1 366 ? 12.660 -12.775 -12.463 1.00 98.56 366 TYR A O 1
ATOM 2734 N N . GLY A 1 367 ? 14.799 -12.211 -12.748 1.00 96.44 367 GLY A N 1
ATOM 2735 C CA . GLY A 1 367 ? 15.082 -13.242 -13.746 1.00 96.44 367 GLY A CA 1
ATOM 2736 C C . GLY A 1 367 ? 14.452 -12.958 -15.117 1.00 96.44 367 GLY A C 1
ATOM 2737 O O . GLY A 1 367 ? 14.558 -11.853 -15.642 1.00 96.44 367 GLY A O 1
ATOM 2738 N N . ASP A 1 368 ? 13.867 -13.991 -15.734 1.00 90.31 368 ASP A N 1
ATOM 2739 C CA . ASP A 1 368 ? 13.204 -13.957 -17.058 1.00 90.31 368 ASP A CA 1
ATOM 2740 C C . ASP A 1 368 ? 14.040 -13.326 -18.200 1.00 90.31 368 ASP A C 1
ATOM 2742 O O . ASP A 1 368 ? 13.522 -12.750 -19.152 1.00 90.31 368 ASP A O 1
ATOM 2746 N N . GLY A 1 369 ? 15.374 -13.400 -18.095 1.00 93.38 369 GLY A N 1
ATOM 2747 C CA . GLY A 1 369 ? 16.306 -12.822 -19.071 1.00 93.38 369 GLY A CA 1
ATOM 2748 C C . GLY A 1 369 ? 16.429 -11.291 -19.041 1.00 93.38 369 GLY A C 1
ATOM 2749 O O . GLY A 1 369 ? 17.173 -10.741 -19.854 1.00 93.38 369 GLY A O 1
ATOM 2750 N N . VAL A 1 370 ? 15.754 -10.605 -18.112 1.00 96.44 370 VAL A N 1
ATOM 2751 C CA . VAL A 1 370 ? 15.854 -9.150 -17.932 1.00 96.44 370 VAL A CA 1
ATOM 2752 C C . VAL A 1 370 ? 17.286 -8.766 -17.567 1.00 96.44 370 VAL A C 1
ATOM 2754 O O . VAL A 1 370 ? 17.872 -9.326 -16.640 1.00 96.44 370 VAL A O 1
ATOM 2757 N N . ARG A 1 371 ? 17.859 -7.777 -18.263 1.00 97.94 371 ARG A N 1
ATOM 2758 C CA . ARG A 1 371 ? 19.195 -7.256 -17.947 1.00 97.94 371 ARG A CA 1
ATOM 2759 C C . ARG A 1 371 ? 19.082 -5.954 -17.146 1.00 97.94 371 ARG A C 1
ATOM 2761 O O . ARG A 1 371 ? 18.146 -5.183 -17.363 1.00 97.94 371 ARG A O 1
ATOM 2768 N N . PRO A 1 372 ? 20.071 -5.621 -16.298 1.00 98.56 372 PRO A N 1
ATOM 2769 C CA . PRO A 1 372 ? 20.081 -4.363 -15.540 1.00 98.56 372 PRO A CA 1
ATOM 2770 C C . PRO A 1 372 ? 19.957 -3.110 -16.418 1.00 98.56 372 PRO A C 1
ATOM 2772 O O . PRO A 1 372 ? 19.343 -2.123 -16.016 1.00 98.56 372 PRO A O 1
ATOM 2775 N N . VAL A 1 373 ? 20.536 -3.153 -17.625 1.00 98.31 373 VAL A N 1
ATOM 2776 C CA . VAL A 1 373 ? 20.465 -2.057 -18.600 1.00 98.31 373 VAL A CA 1
ATOM 2777 C C . VAL A 1 373 ? 19.062 -1.877 -19.181 1.00 98.31 373 VAL A C 1
ATOM 2779 O O . VAL A 1 373 ? 18.662 -0.743 -19.411 1.00 98.31 373 VAL A O 1
ATOM 2782 N N . ASP A 1 374 ? 18.284 -2.952 -19.343 1.00 97.94 374 ASP A N 1
ATOM 2783 C CA . ASP A 1 374 ? 16.905 -2.856 -19.840 1.00 97.94 374 ASP A CA 1
ATOM 2784 C C . ASP A 1 374 ? 16.031 -2.118 -18.817 1.00 97.94 374 ASP A C 1
ATOM 2786 O O . ASP A 1 374 ? 15.300 -1.195 -19.173 1.00 97.94 374 ASP A O 1
ATOM 2790 N N . ILE A 1 375 ? 16.188 -2.458 -17.528 1.00 98.56 375 ILE A N 1
ATOM 2791 C CA . ILE A 1 375 ? 15.528 -1.767 -16.410 1.00 98.56 375 ILE A CA 1
ATOM 2792 C C . ILE A 1 375 ? 15.910 -0.282 -16.402 1.00 98.56 375 ILE A C 1
ATOM 2794 O O . ILE A 1 375 ? 15.021 0.568 -16.395 1.00 98.56 375 ILE A O 1
ATOM 2798 N N . LEU A 1 376 ? 17.213 0.037 -16.440 1.00 98.56 376 LEU A N 1
ATOM 2799 C CA . LEU A 1 376 ? 17.717 1.418 -16.432 1.00 98.56 376 LEU A CA 1
ATOM 2800 C C . LEU A 1 376 ? 17.146 2.251 -17.588 1.00 98.56 376 LEU A C 1
ATOM 2802 O O . LEU A 1 376 ? 16.745 3.398 -17.388 1.00 98.56 376 LEU A O 1
ATOM 2806 N N . ASP A 1 377 ? 17.105 1.668 -18.783 1.00 97.94 377 ASP A N 1
ATOM 2807 C CA . ASP A 1 377 ? 16.638 2.326 -20.000 1.00 97.94 377 ASP A CA 1
ATOM 2808 C C . ASP A 1 377 ? 15.113 2.548 -19.982 1.00 97.94 377 ASP A C 1
ATOM 2810 O O . ASP A 1 377 ? 14.630 3.533 -20.543 1.00 97.94 377 ASP A O 1
ATOM 2814 N N . GLY A 1 378 ? 14.365 1.704 -19.263 1.00 98.12 378 GLY A N 1
ATOM 2815 C CA . GLY A 1 378 ? 12.938 1.889 -18.993 1.00 98.12 378 GLY A CA 1
ATOM 2816 C C . GLY A 1 378 ? 12.610 3.022 -18.008 1.00 98.12 378 GLY A C 1
ATOM 2817 O O . GLY A 1 378 ? 11.528 3.604 -18.110 1.00 98.12 378 GLY A O 1
ATOM 2818 N N . VAL A 1 379 ? 13.515 3.384 -17.083 1.00 98.56 379 VAL A N 1
ATOM 2819 C CA . VAL A 1 379 ? 13.238 4.363 -16.002 1.00 98.56 379 VAL A CA 1
ATOM 2820 C C . VAL A 1 379 ? 12.768 5.708 -16.547 1.00 98.56 379 VAL A C 1
ATOM 2822 O O . VAL A 1 379 ? 11.720 6.203 -16.137 1.00 98.56 379 VAL A O 1
ATOM 2825 N N . VAL A 1 380 ? 13.514 6.305 -17.480 1.00 98.25 380 VAL A N 1
ATOM 2826 C CA . VAL A 1 380 ? 13.201 7.648 -17.996 1.00 98.25 380 VAL A CA 1
ATOM 2827 C C . VAL A 1 380 ? 11.809 7.713 -18.641 1.00 98.25 380 VAL A C 1
ATOM 2829 O O . VAL A 1 380 ? 10.970 8.450 -18.117 1.00 98.25 380 VAL A O 1
ATOM 2832 N N . PRO A 1 381 ? 11.489 6.925 -19.689 1.00 97.75 381 PRO A N 1
ATOM 2833 C CA . PRO A 1 381 ? 10.167 6.981 -20.311 1.00 97.75 381 PRO A CA 1
ATOM 2834 C C . PRO A 1 381 ? 9.043 6.522 -19.373 1.00 97.75 381 PRO A C 1
ATOM 2836 O O . PRO A 1 381 ? 7.892 6.912 -19.571 1.00 97.75 381 PRO A O 1
ATOM 2839 N N . ARG A 1 382 ? 9.323 5.701 -18.349 1.00 97.19 382 ARG A N 1
ATOM 2840 C CA . ARG A 1 382 ? 8.319 5.301 -17.352 1.00 97.19 382 ARG A CA 1
ATOM 2841 C C . ARG A 1 382 ? 7.953 6.439 -16.399 1.00 97.19 382 ARG A C 1
ATOM 2843 O O . ARG A 1 382 ? 6.770 6.604 -16.093 1.00 97.19 3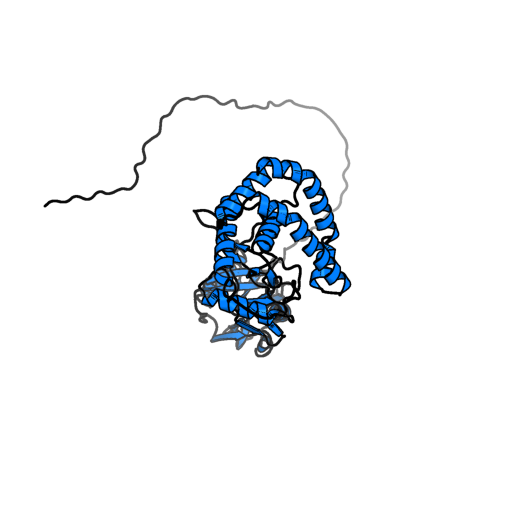82 ARG A O 1
ATOM 2850 N N . ILE A 1 383 ? 8.938 7.207 -15.938 1.00 97.81 383 ILE A N 1
ATOM 2851 C CA . ILE A 1 383 ? 8.745 8.312 -14.989 1.00 97.81 383 ILE A CA 1
ATOM 2852 C C . ILE A 1 383 ? 8.229 9.576 -15.692 1.00 97.81 383 ILE A C 1
ATOM 2854 O O . ILE A 1 383 ? 7.381 10.270 -15.135 1.00 97.81 383 ILE A O 1
ATOM 2858 N N . GLU A 1 384 ? 8.605 9.815 -16.953 1.00 97.38 384 GLU A N 1
ATOM 2859 C CA . GLU A 1 384 ? 7.986 10.853 -17.796 1.00 97.38 384 GLU A CA 1
ATOM 2860 C C . GLU A 1 384 ? 6.466 10.669 -17.913 1.00 97.38 384 GLU A C 1
ATOM 2862 O O . GLU A 1 384 ? 5.711 11.633 -17.783 1.00 97.38 384 GLU A O 1
ATOM 2867 N N . ARG A 1 385 ? 5.988 9.426 -18.081 1.00 95.12 385 ARG A N 1
ATOM 2868 C CA . ARG A 1 385 ? 4.543 9.141 -18.107 1.00 95.12 385 ARG A CA 1
ATOM 2869 C C . ARG A 1 385 ? 3.865 9.412 -16.763 1.00 95.12 385 ARG A C 1
ATOM 2871 O O . ARG A 1 385 ? 2.755 9.932 -16.771 1.00 95.12 385 ARG A O 1
ATOM 2878 N N . SER A 1 386 ? 4.525 9.142 -15.632 1.00 94.00 386 SER A N 1
ATOM 2879 C CA . SER A 1 386 ? 4.009 9.543 -14.311 1.00 94.00 386 SER A CA 1
ATOM 2880 C C . SER A 1 386 ? 3.917 11.068 -14.174 1.00 94.00 386 SER A C 1
ATOM 2882 O O . SER A 1 386 ? 2.888 11.566 -13.731 1.00 94.00 386 SER A O 1
ATOM 2884 N N . VAL A 1 387 ? 4.934 11.822 -14.611 1.00 96.06 387 VAL A N 1
ATOM 2885 C CA . VAL A 1 387 ? 4.918 13.300 -14.614 1.00 96.06 387 VAL A CA 1
ATOM 2886 C C . VAL A 1 387 ? 3.740 13.848 -15.425 1.00 96.06 387 VAL A C 1
ATOM 2888 O O . VAL A 1 387 ? 3.014 14.718 -14.942 1.00 96.06 387 VAL A O 1
ATOM 2891 N N . VAL A 1 388 ? 3.508 13.310 -16.628 1.00 94.81 388 VAL A N 1
ATOM 2892 C CA . VAL A 1 388 ? 2.372 13.698 -17.483 1.00 94.81 388 VAL A CA 1
ATOM 2893 C C . VAL A 1 388 ? 1.031 13.332 -16.840 1.00 94.81 388 VAL A C 1
ATOM 2895 O O . VAL A 1 388 ? 0.112 14.149 -16.864 1.00 94.81 388 VAL A O 1
ATOM 2898 N N . LEU A 1 389 ? 0.914 12.144 -16.238 1.00 91.38 389 LEU A N 1
ATOM 2899 C CA . LEU A 1 389 ? -0.313 11.683 -15.580 1.00 91.38 389 LEU A CA 1
ATOM 2900 C C . LEU A 1 389 ? -0.684 12.560 -14.373 1.00 91.38 389 LEU A C 1
ATOM 2902 O O . LEU A 1 389 ? -1.835 12.976 -14.259 1.00 91.38 389 LEU A O 1
ATOM 2906 N N . ILE A 1 390 ? 0.290 12.894 -13.519 1.00 91.00 390 ILE A N 1
ATOM 2907 C CA . ILE A 1 390 ? 0.095 13.786 -12.365 1.00 91.00 390 ILE A CA 1
ATOM 2908 C C . ILE A 1 390 ? -0.342 15.178 -12.841 1.00 91.00 390 ILE A C 1
ATOM 2910 O O . ILE A 1 390 ? -1.343 15.700 -12.355 1.00 91.00 390 ILE A O 1
ATOM 2914 N N . ALA A 1 391 ? 0.348 15.756 -13.833 1.00 93.81 391 ALA A N 1
ATOM 2915 C CA . ALA A 1 391 ? -0.004 17.065 -14.391 1.00 93.81 391 ALA A CA 1
ATOM 2916 C C . ALA A 1 391 ? -1.424 17.090 -14.988 1.00 93.81 391 ALA A C 1
ATOM 2918 O O . ALA A 1 391 ? -2.181 18.036 -14.765 1.00 93.81 391 ALA A O 1
ATOM 2919 N N . ALA A 1 392 ? -1.798 16.046 -15.734 1.00 91.50 392 ALA A N 1
ATOM 2920 C CA . ALA A 1 392 ? -3.124 15.923 -16.332 1.00 91.50 392 ALA A CA 1
ATOM 2921 C C . ALA A 1 392 ? -4.220 15.763 -15.266 1.00 91.50 392 ALA A C 1
ATOM 2923 O O . ALA A 1 392 ? -5.255 16.418 -15.358 1.00 91.50 392 ALA A O 1
ATOM 2924 N N . GLY A 1 393 ? -3.981 14.950 -14.232 1.00 89.56 393 GLY A N 1
ATOM 2925 C CA . GLY A 1 393 ? -4.909 14.774 -13.116 1.00 89.56 393 GLY A CA 1
ATOM 2926 C C . GLY A 1 393 ? -5.098 16.048 -12.290 1.00 89.56 393 GLY A C 1
ATOM 2927 O O . GLY A 1 393 ? -6.231 16.413 -11.990 1.00 89.56 393 GLY A O 1
ATOM 2928 N N . GLN A 1 394 ? -4.017 16.784 -12.007 1.00 91.19 394 GLN A N 1
ATOM 2929 C CA . GLN A 1 394 ? -4.080 18.106 -11.369 1.00 91.19 394 GLN A CA 1
ATOM 2930 C C . GLN A 1 394 ? -4.915 19.096 -12.193 1.00 91.19 394 GLN A C 1
ATOM 2932 O O . GLN A 1 394 ? -5.787 19.769 -11.649 1.00 91.19 394 GLN A O 1
ATOM 2937 N N . ALA A 1 395 ? -4.698 19.152 -13.512 1.00 92.06 395 ALA A N 1
ATOM 2938 C CA . ALA A 1 395 ? -5.469 20.009 -14.413 1.00 92.06 395 ALA A CA 1
ATOM 2939 C C . ALA A 1 395 ? -6.950 19.592 -14.534 1.00 92.06 395 ALA A C 1
ATOM 2941 O O . ALA A 1 395 ? -7.805 20.442 -14.779 1.00 92.06 395 ALA A O 1
ATOM 2942 N N . ALA A 1 396 ? -7.256 18.304 -14.350 1.00 87.88 396 ALA A N 1
ATOM 2943 C CA . ALA A 1 396 ? -8.614 17.761 -14.326 1.00 87.88 396 ALA A CA 1
ATOM 2944 C C . ALA A 1 396 ? -9.312 17.879 -12.955 1.00 87.88 396 ALA A C 1
ATOM 2946 O O . ALA A 1 396 ? -10.508 17.605 -12.864 1.00 87.88 396 ALA A O 1
ATOM 2947 N N . GLY A 1 397 ? -8.594 18.285 -11.902 1.00 84.88 397 GLY A N 1
ATOM 2948 C CA . GLY A 1 397 ? -9.130 18.397 -10.546 1.00 84.88 397 GLY A CA 1
ATOM 2949 C C . GLY A 1 397 ? -9.238 17.073 -9.778 1.00 84.88 397 GLY A C 1
ATOM 2950 O O . GLY A 1 397 ? -10.037 16.992 -8.849 1.00 84.88 397 GLY A O 1
ATOM 2951 N N . ASP A 1 398 ? -8.462 16.041 -10.137 1.00 82.19 398 ASP A N 1
ATOM 2952 C CA . ASP A 1 398 ? -8.352 14.817 -9.327 1.00 82.19 398 ASP A CA 1
ATOM 2953 C C . ASP A 1 398 ? -7.739 15.163 -7.961 1.00 82.19 398 ASP A C 1
ATOM 2955 O O . ASP A 1 398 ? -6.596 15.616 -7.876 1.00 82.19 398 ASP A O 1
ATOM 2959 N N . GLU A 1 399 ? -8.508 14.955 -6.890 1.00 75.00 399 GLU A N 1
ATOM 2960 C CA . GLU A 1 399 ? -8.149 15.345 -5.522 1.00 75.00 399 GLU A CA 1
ATOM 2961 C C . GLU A 1 399 ? -6.816 14.736 -5.060 1.00 75.00 399 GLU A C 1
ATOM 2963 O O . GLU A 1 399 ? -6.011 15.405 -4.414 1.00 75.00 399 GLU A O 1
ATOM 2968 N N . GLY A 1 400 ? -6.524 13.492 -5.445 1.00 75.19 400 GLY A N 1
ATOM 2969 C CA . GLY A 1 400 ? -5.264 12.848 -5.087 1.00 75.19 400 GLY A CA 1
ATOM 2970 C C . GLY A 1 400 ? -4.065 13.389 -5.858 1.00 75.19 400 GLY A C 1
ATOM 2971 O O . GLY A 1 400 ? -2.983 13.555 -5.297 1.00 75.19 400 GLY A O 1
ATOM 2972 N N . MET A 1 401 ? -4.251 13.727 -7.133 1.00 84.81 401 MET A N 1
ATOM 2973 C CA . MET A 1 401 ? -3.203 14.377 -7.923 1.00 84.81 401 MET A CA 1
ATOM 2974 C C . MET A 1 401 ? -2.976 15.827 -7.459 1.00 84.81 401 MET A C 1
ATOM 2976 O O . MET A 1 401 ? -1.836 16.299 -7.455 1.00 84.81 401 MET A O 1
ATOM 2980 N N . LEU A 1 402 ? -4.024 16.516 -6.993 1.00 81.56 402 LEU A N 1
ATOM 2981 C CA . LEU A 1 402 ? -3.922 17.821 -6.330 1.00 81.56 402 LEU A CA 1
ATOM 2982 C C . LEU A 1 402 ? -3.171 17.737 -4.994 1.00 81.56 402 LEU A C 1
ATOM 2984 O O . LEU A 1 402 ? -2.308 18.576 -4.739 1.00 81.56 402 LEU A O 1
ATOM 2988 N N . ASN A 1 403 ? -3.406 16.709 -4.175 1.00 78.88 403 ASN A N 1
ATOM 2989 C CA . ASN A 1 403 ? -2.647 16.496 -2.937 1.00 78.88 403 ASN A CA 1
ATOM 2990 C C . ASN A 1 403 ? -1.141 16.335 -3.200 1.00 78.88 403 ASN A C 1
ATOM 2992 O O . ASN A 1 403 ? -0.332 16.902 -2.465 1.00 78.88 403 ASN A O 1
ATOM 2996 N N . LEU A 1 404 ? -0.742 15.658 -4.285 1.00 81.19 404 LEU A N 1
ATOM 2997 C CA . LEU A 1 404 ? 0.668 15.559 -4.692 1.00 81.19 404 LEU A CA 1
ATOM 2998 C C . LEU A 1 404 ? 1.316 16.933 -4.988 1.00 81.19 404 LEU A C 1
ATOM 3000 O O . LEU A 1 404 ? 2.529 17.084 -4.829 1.00 81.19 404 LEU A O 1
ATOM 3004 N N . ALA A 1 405 ? 0.537 17.967 -5.334 1.00 83.44 405 ALA A N 1
ATOM 3005 C CA . ALA A 1 405 ? 1.065 19.326 -5.497 1.00 83.44 405 ALA A CA 1
ATOM 3006 C C . ALA A 1 405 ? 1.579 19.919 -4.171 1.00 83.44 405 ALA A C 1
ATOM 3008 O O . ALA A 1 405 ? 2.516 20.718 -4.181 1.00 83.44 405 ALA A O 1
ATOM 3009 N N . THR A 1 406 ? 1.025 19.503 -3.023 1.00 81.44 406 THR A N 1
ATOM 3010 C CA . THR A 1 406 ? 1.451 19.985 -1.692 1.00 81.44 406 THR A CA 1
ATOM 3011 C C . THR A 1 406 ? 2.886 19.574 -1.341 1.00 81.44 406 THR A C 1
ATOM 3013 O O . THR A 1 406 ? 3.569 20.295 -0.617 1.00 81.44 406 THR A O 1
ATOM 3016 N N . VAL A 1 407 ? 3.374 18.471 -1.924 1.00 81.00 407 VAL A N 1
ATOM 3017 C CA . VAL A 1 407 ? 4.764 17.988 -1.820 1.00 81.00 407 VAL A CA 1
ATOM 3018 C C . VAL A 1 407 ? 5.619 18.341 -3.052 1.00 81.00 407 VAL A C 1
ATOM 3020 O O . VAL A 1 407 ? 6.739 17.852 -3.205 1.00 81.00 407 VAL A O 1
ATOM 3023 N N . GLY A 1 408 ? 5.118 19.228 -3.920 1.00 87.75 408 GLY A N 1
ATOM 3024 C CA . GLY A 1 408 ? 5.848 19.803 -5.054 1.00 87.75 408 GLY A CA 1
ATOM 3025 C C . GLY A 1 408 ? 5.817 18.990 -6.351 1.00 87.75 408 GLY A C 1
ATOM 3026 O O . GLY A 1 408 ? 6.608 19.268 -7.257 1.00 87.75 408 GLY A O 1
ATOM 3027 N N . GLU A 1 409 ? 4.940 17.994 -6.480 1.00 91.62 409 GLU A N 1
ATOM 3028 C CA . GLU A 1 409 ? 4.797 17.241 -7.730 1.00 91.62 409 GLU A CA 1
ATOM 3029 C C . GLU A 1 409 ? 3.939 17.972 -8.774 1.00 91.62 409 GLU A C 1
ATOM 3031 O O . GLU A 1 409 ? 3.004 18.688 -8.411 1.00 91.62 409 GLU A O 1
ATOM 3036 N N . PRO A 1 410 ? 4.211 17.782 -10.081 1.00 94.44 410 PRO A N 1
ATOM 3037 C CA . PRO A 1 410 ? 5.235 16.909 -10.676 1.00 94.44 410 PRO A CA 1
ATOM 3038 C C . PRO A 1 410 ? 6.617 17.572 -10.848 1.00 94.44 410 PRO A C 1
ATOM 3040 O O . PRO A 1 410 ? 7.531 16.974 -11.424 1.00 94.44 410 PRO A O 1
ATOM 3043 N N . ALA A 1 411 ? 6.795 18.817 -10.390 1.00 95.69 411 ALA A N 1
ATOM 3044 C CA . ALA A 1 411 ? 8.043 19.566 -10.557 1.00 95.69 411 ALA A CA 1
ATOM 3045 C C . ALA A 1 411 ? 9.226 18.907 -9.822 1.00 95.69 411 ALA A C 1
ATOM 3047 O O . ALA A 1 411 ? 10.323 18.826 -10.377 1.00 95.69 411 ALA A O 1
ATOM 3048 N N . ARG A 1 412 ? 8.992 18.368 -8.616 1.00 93.81 412 ARG A N 1
ATOM 3049 C CA . ARG A 1 412 ? 9.974 17.595 -7.839 1.00 93.81 412 ARG A CA 1
ATOM 3050 C C . ARG A 1 412 ? 10.464 16.363 -8.609 1.00 93.81 412 ARG A C 1
ATOM 3052 O O . ARG A 1 412 ? 11.671 16.230 -8.817 1.00 93.81 412 ARG A O 1
ATOM 3059 N N . THR A 1 413 ? 9.556 15.517 -9.103 1.00 95.50 413 THR A N 1
ATOM 3060 C CA . THR A 1 413 ? 9.912 14.361 -9.950 1.00 95.50 413 THR A CA 1
ATOM 3061 C C . THR A 1 413 ? 10.646 14.785 -11.222 1.00 95.50 413 THR A C 1
ATOM 3063 O O . THR A 1 413 ? 11.643 14.164 -11.586 1.00 95.50 413 THR A O 1
ATOM 3066 N N . THR A 1 414 ? 10.221 15.876 -11.864 1.00 97.19 414 THR A N 1
ATOM 3067 C CA . THR A 1 414 ? 10.869 16.396 -13.082 1.00 97.19 414 THR A CA 1
ATOM 3068 C C . THR A 1 414 ? 12.329 16.787 -12.823 1.00 97.19 414 THR A C 1
ATOM 3070 O O . THR A 1 414 ? 13.225 16.341 -13.539 1.00 97.19 414 THR A O 1
ATOM 3073 N N . ALA A 1 415 ? 12.596 17.537 -11.750 1.00 97.00 415 ALA A N 1
ATOM 3074 C CA . ALA A 1 415 ? 13.952 17.932 -11.369 1.00 97.00 415 ALA A CA 1
ATOM 3075 C C . ALA A 1 415 ? 14.836 16.726 -10.989 1.00 97.00 415 ALA A C 1
ATOM 3077 O O . ALA A 1 415 ? 16.005 16.662 -11.377 1.00 97.00 415 ALA A O 1
ATOM 3078 N N . ALA A 1 416 ? 14.280 15.740 -10.276 1.00 96.50 416 ALA A N 1
ATOM 3079 C CA . ALA A 1 416 ? 14.982 14.494 -9.961 1.00 96.50 416 ALA A CA 1
ATOM 3080 C C . ALA A 1 416 ? 15.313 13.676 -11.225 1.00 96.50 416 ALA A C 1
ATOM 3082 O O . ALA A 1 416 ? 16.380 13.064 -11.310 1.00 96.50 416 ALA A O 1
ATOM 3083 N N . LEU A 1 417 ? 14.432 13.695 -12.231 1.00 97.06 417 LEU A N 1
ATOM 3084 C CA . LEU A 1 417 ? 14.635 13.005 -13.502 1.00 97.06 417 LEU A CA 1
ATOM 3085 C C . LEU A 1 417 ? 15.754 13.662 -14.322 1.00 97.06 417 LEU A C 1
ATOM 3087 O O . LEU A 1 417 ? 16.620 12.961 -14.846 1.00 97.06 417 LEU A O 1
ATOM 3091 N N . ASP A 1 418 ? 15.803 14.994 -14.372 1.00 97.38 418 ASP A N 1
ATOM 3092 C CA . ASP A 1 418 ? 16.916 15.730 -14.983 1.00 97.38 418 ASP A CA 1
ATOM 3093 C C . ASP A 1 418 ? 18.249 15.458 -14.268 1.00 97.38 418 ASP A C 1
ATOM 3095 O O . ASP A 1 418 ? 19.271 15.204 -14.914 1.00 97.38 418 ASP A O 1
ATOM 3099 N N . ALA A 1 419 ? 18.241 15.393 -12.934 1.00 97.12 419 ALA A N 1
ATOM 3100 C CA . ALA A 1 419 ? 19.407 14.996 -12.147 1.00 97.12 419 ALA A CA 1
ATOM 3101 C C . ALA A 1 419 ? 19.815 13.520 -12.357 1.00 97.12 419 ALA A C 1
ATOM 3103 O O . ALA A 1 419 ? 20.992 13.177 -12.218 1.00 97.12 419 ALA A O 1
ATOM 3104 N N . LEU A 1 420 ? 18.883 12.622 -12.695 1.00 97.50 420 LEU A N 1
ATOM 3105 C CA . LEU A 1 420 ? 19.202 11.253 -13.110 1.00 97.50 420 LEU A CA 1
ATOM 3106 C C . LEU A 1 420 ? 19.819 11.223 -14.514 1.00 97.50 420 LEU A C 1
ATOM 3108 O O . LEU A 1 420 ? 20.850 10.573 -14.693 1.00 97.50 420 LEU A O 1
ATOM 3112 N N . ARG A 1 421 ? 19.260 11.959 -15.486 1.00 97.81 421 ARG A N 1
ATOM 3113 C CA . ARG A 1 421 ? 19.746 12.013 -16.881 1.00 97.81 421 ARG A CA 1
ATOM 3114 C C . ARG A 1 421 ? 21.243 12.335 -16.974 1.00 97.81 421 ARG A C 1
ATOM 3116 O O . ARG A 1 421 ? 21.944 11.703 -17.762 1.00 97.81 421 ARG A O 1
ATOM 3123 N N . THR A 1 422 ? 21.762 13.237 -16.135 1.00 97.38 422 THR A N 1
ATOM 3124 C CA . THR A 1 422 ? 23.206 13.567 -16.100 1.00 97.38 422 THR A CA 1
ATOM 3125 C C . THR A 1 422 ? 24.097 12.411 -15.621 1.00 97.38 422 THR A C 1
ATOM 3127 O O . THR A 1 422 ? 25.266 12.338 -16.002 1.00 97.38 422 THR A O 1
ATOM 3130 N N . ARG A 1 423 ? 23.554 11.479 -14.824 1.00 96.88 423 ARG A N 1
ATOM 3131 C CA . ARG A 1 423 ? 24.267 10.327 -14.243 1.00 96.88 423 ARG A CA 1
ATOM 3132 C C . ARG A 1 423 ? 24.119 9.037 -15.051 1.00 96.88 423 ARG A C 1
ATOM 3134 O O . ARG A 1 423 ? 24.983 8.167 -14.938 1.00 96.88 423 ARG A O 1
ATOM 3141 N N . LEU A 1 424 ? 23.088 8.914 -15.897 1.00 97.19 424 LEU A N 1
ATOM 3142 C CA . LEU A 1 424 ? 22.844 7.721 -16.727 1.00 97.19 424 LEU A CA 1
ATOM 3143 C C . LEU A 1 424 ? 24.086 7.214 -17.489 1.00 97.19 424 LEU A C 1
ATOM 3145 O O . LEU A 1 424 ? 24.320 6.006 -17.448 1.00 97.19 424 LEU A O 1
ATOM 3149 N N . PRO A 1 425 ? 24.936 8.057 -18.120 1.00 97.88 425 PRO A N 1
ATOM 3150 C CA . PRO A 1 425 ? 26.120 7.565 -18.829 1.00 97.88 425 PRO A CA 1
ATOM 3151 C C . PRO A 1 425 ? 27.161 6.908 -17.915 1.00 97.88 425 PRO A C 1
ATOM 3153 O O . PRO A 1 425 ? 27.927 6.068 -18.377 1.00 97.88 425 PRO A O 1
ATOM 3156 N N . ALA A 1 426 ? 27.221 7.290 -16.635 1.00 97.88 426 ALA A N 1
ATOM 3157 C CA . ALA A 1 426 ? 28.115 6.667 -15.662 1.00 97.88 426 ALA A CA 1
ATOM 3158 C C . ALA A 1 426 ? 27.563 5.321 -15.182 1.00 97.88 426 ALA A C 1
ATOM 3160 O O . ALA A 1 426 ? 28.299 4.340 -15.195 1.00 97.88 426 ALA A O 1
ATOM 3161 N N . ILE A 1 427 ? 26.268 5.263 -14.849 1.00 98.25 427 ILE A N 1
ATOM 3162 C CA . ILE A 1 427 ? 25.598 4.024 -14.422 1.00 98.25 427 ILE A CA 1
ATOM 3163 C C . ILE A 1 427 ? 25.628 2.993 -15.559 1.00 98.25 427 ILE A C 1
ATOM 3165 O O . ILE A 1 427 ? 26.049 1.861 -15.347 1.00 98.25 427 ILE A O 1
ATOM 3169 N N . ARG A 1 428 ? 25.259 3.385 -16.789 1.00 97.81 428 ARG A N 1
ATOM 3170 C CA . ARG A 1 428 ? 25.193 2.466 -17.936 1.00 97.81 428 ARG A CA 1
ATOM 3171 C C . ARG A 1 428 ? 26.548 1.819 -18.251 1.00 97.81 428 ARG A C 1
ATOM 3173 O O . ARG A 1 428 ? 26.570 0.630 -18.529 1.00 97.81 428 ARG A O 1
ATOM 3180 N N . ARG A 1 429 ? 27.668 2.551 -18.135 1.00 97.69 429 ARG A N 1
ATOM 3181 C CA . ARG A 1 429 ? 29.032 2.001 -18.329 1.00 97.69 429 ARG A CA 1
ATOM 3182 C C . ARG A 1 429 ? 29.420 0.895 -17.342 1.00 97.69 429 ARG A C 1
ATOM 3184 O O . ARG A 1 429 ? 30.398 0.206 -17.592 1.00 97.69 429 ARG A O 1
ATOM 3191 N N . LEU A 1 430 ? 28.712 0.765 -16.221 1.00 98.00 430 LEU A N 1
ATOM 3192 C CA . LEU A 1 430 ? 28.933 -0.279 -15.216 1.00 98.00 430 LEU A CA 1
ATOM 3193 C C . LEU A 1 430 ? 27.980 -1.478 -15.399 1.00 98.00 430 LEU A C 1
ATOM 3195 O O . LEU A 1 430 ? 28.074 -2.448 -14.654 1.00 98.00 430 LEU A O 1
ATOM 3199 N N . LEU A 1 431 ? 27.061 -1.401 -16.370 1.00 94.88 431 LEU A N 1
ATOM 3200 C CA . LEU A 1 431 ? 26.080 -2.439 -16.716 1.00 94.88 431 LEU A CA 1
ATOM 3201 C C . LEU A 1 431 ? 26.334 -3.078 -18.096 1.00 94.88 431 LEU A C 1
ATOM 3203 O O . LEU A 1 431 ? 25.595 -3.982 -18.489 1.00 94.88 431 LEU A O 1
ATOM 3207 N N . THR A 1 432 ? 27.337 -2.581 -18.825 1.00 78.06 432 THR A N 1
ATOM 3208 C CA . THR A 1 432 ? 27.796 -3.034 -20.150 1.00 78.06 432 THR A CA 1
ATOM 3209 C C . THR A 1 432 ? 29.171 -3.672 -20.058 1.00 78.06 432 THR A C 1
ATOM 3211 O O . THR A 1 432 ? 29.330 -4.778 -20.610 1.00 78.06 432 THR A O 1
#

pLDDT: mean 83.12, std 21.07, range [25.45, 98.75]